Protein AF-A2D8J6-F1 (afdb_monomer)

Structure (mmCIF, N/CA/C/O backbone):
data_AF-A2D8J6-F1
#
_entry.id   AF-A2D8J6-F1
#
loop_
_atom_site.group_PDB
_atom_site.id
_atom_site.type_symbol
_atom_site.label_atom_id
_atom_site.label_alt_id
_atom_site.label_comp_id
_atom_site.label_asym_id
_atom_site.label_entity_id
_atom_site.label_seq_id
_atom_site.pdbx_PDB_ins_code
_atom_site.Cartn_x
_atom_site.Cartn_y
_atom_site.Cartn_z
_atom_site.occupancy
_atom_site.B_iso_or_equiv
_atom_site.auth_seq_id
_atom_site.auth_comp_id
_atom_site.auth_asym_id
_atom_site.auth_atom_id
_atom_site.pdbx_PDB_model_num
ATOM 1 N N . MET A 1 1 ? 22.722 -12.576 -12.825 1.00 43.16 1 MET A N 1
ATOM 2 C CA . MET A 1 1 ? 24.151 -12.941 -12.927 1.00 43.16 1 MET A CA 1
ATOM 3 C C . MET A 1 1 ? 25.006 -11.787 -13.440 1.00 43.16 1 MET A C 1
ATOM 5 O O . MET A 1 1 ? 25.643 -11.195 -12.598 1.00 43.16 1 MET A O 1
ATOM 9 N N . PHE A 1 2 ? 24.983 -11.364 -14.717 1.00 38.34 2 PHE A N 1
ATOM 10 C CA . PHE A 1 2 ? 25.770 -10.191 -15.183 1.00 38.34 2 PHE A CA 1
ATOM 11 C C . PHE A 1 2 ? 25.547 -8.928 -14.325 1.00 38.34 2 PHE A C 1
ATOM 13 O O . PHE A 1 2 ? 26.493 -8.323 -13.834 1.00 38.34 2 PHE A O 1
ATOM 20 N N . PHE A 1 3 ? 24.285 -8.606 -14.035 1.00 35.41 3 PHE A N 1
ATOM 21 C CA . PHE A 1 3 ? 23.917 -7.502 -13.140 1.00 35.41 3 PHE A CA 1
ATOM 22 C C . PHE A 1 3 ? 24.370 -7.724 -11.682 1.00 35.41 3 PHE A C 1
ATOM 24 O O . PHE A 1 3 ? 24.748 -6.789 -10.990 1.00 35.41 3 PHE A O 1
ATOM 31 N N . THR A 1 4 ? 24.382 -8.978 -11.225 1.00 39.94 4 THR A N 1
ATOM 32 C CA . THR A 1 4 ? 24.858 -9.394 -9.894 1.00 39.94 4 THR A CA 1
ATOM 33 C C . THR A 1 4 ? 26.378 -9.247 -9.779 1.00 39.94 4 THR A C 1
ATOM 35 O O . THR A 1 4 ? 26.862 -8.754 -8.773 1.00 39.94 4 THR A O 1
ATOM 38 N N . LEU A 1 5 ? 27.123 -9.609 -10.828 1.00 40.53 5 LEU A N 1
ATOM 39 C CA . LEU A 1 5 ? 28.576 -9.443 -10.930 1.00 40.53 5 LEU A CA 1
ATOM 40 C C . LEU A 1 5 ? 28.964 -7.965 -10.957 1.00 40.53 5 LEU A C 1
ATOM 42 O O . LEU A 1 5 ? 29.908 -7.560 -10.286 1.00 40.53 5 LEU A O 1
ATOM 46 N N . PHE A 1 6 ? 28.200 -7.158 -11.697 1.00 39.28 6 PHE A N 1
ATOM 47 C CA . PHE A 1 6 ? 28.346 -5.709 -11.713 1.00 39.28 6 PHE A CA 1
ATOM 48 C C . PHE A 1 6 ? 28.116 -5.110 -10.317 1.00 39.28 6 PHE A C 1
ATOM 50 O O . PHE A 1 6 ? 28.974 -4.376 -9.839 1.00 39.28 6 PHE A O 1
ATOM 57 N N . LEU A 1 7 ? 27.029 -5.495 -9.632 1.00 36.88 7 LEU A N 1
ATOM 58 C CA . LEU A 1 7 ? 26.695 -5.016 -8.285 1.00 36.88 7 LEU A CA 1
ATOM 59 C C . LEU A 1 7 ? 27.691 -5.466 -7.206 1.00 36.88 7 LEU A C 1
ATOM 61 O O . LEU A 1 7 ? 28.105 -4.642 -6.398 1.00 36.88 7 LEU A O 1
ATOM 65 N N . LEU A 1 8 ? 28.105 -6.739 -7.190 1.00 38.66 8 LEU A N 1
ATOM 66 C CA . LEU A 1 8 ? 29.081 -7.261 -6.220 1.00 38.66 8 LEU A CA 1
ATOM 67 C C . LEU A 1 8 ? 30.435 -6.557 -6.361 1.00 38.66 8 LEU A C 1
ATOM 69 O O . LEU A 1 8 ? 31.044 -6.162 -5.367 1.00 38.66 8 LEU A O 1
ATOM 73 N N . ARG A 1 9 ? 30.860 -6.306 -7.602 1.00 43.53 9 ARG A N 1
ATOM 74 C CA . ARG A 1 9 ? 32.087 -5.564 -7.894 1.00 43.53 9 ARG A CA 1
ATOM 75 C C . ARG A 1 9 ? 31.969 -4.079 -7.541 1.00 43.53 9 ARG A C 1
ATOM 77 O O . ARG A 1 9 ? 32.918 -3.513 -7.009 1.00 43.53 9 ARG A O 1
ATOM 84 N N . SER A 1 10 ? 30.826 -3.445 -7.817 1.00 36.28 10 SER A N 1
ATOM 85 C CA . SER A 1 10 ? 30.626 -2.014 -7.552 1.00 36.28 10 SER A CA 1
ATOM 86 C C . SER A 1 10 ? 30.354 -1.688 -6.081 1.00 36.28 10 SER A C 1
ATOM 88 O O . SER A 1 10 ? 30.720 -0.606 -5.637 1.00 36.28 10 SER A O 1
ATOM 90 N N . ALA A 1 11 ? 29.701 -2.586 -5.334 1.00 35.41 11 ALA A N 1
ATOM 91 C CA . ALA A 1 11 ? 29.273 -2.344 -3.953 1.00 35.41 11 ALA A CA 1
ATOM 92 C C . ALA A 1 11 ? 30.248 -2.893 -2.900 1.00 35.41 11 ALA A C 1
ATOM 94 O O . ALA A 1 11 ? 30.379 -2.292 -1.836 1.00 35.41 11 ALA A O 1
ATOM 95 N N . HIS A 1 12 ? 30.935 -4.007 -3.184 1.00 39.91 12 HIS A N 1
ATO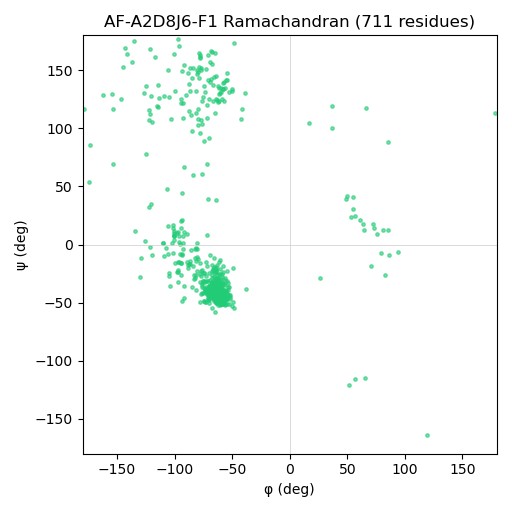M 96 C CA . HIS A 1 12 ? 31.762 -4.711 -2.193 1.00 39.91 12 HIS A CA 1
ATOM 97 C C . HIS A 1 12 ? 33.234 -4.851 -2.586 1.00 39.91 12 HIS A C 1
ATOM 99 O O . HIS A 1 12 ? 34.016 -5.380 -1.804 1.00 39.91 12 HIS A O 1
ATOM 105 N N . GLY A 1 13 ? 33.634 -4.381 -3.773 1.00 42.59 13 GLY A N 1
ATOM 106 C CA . GLY A 1 13 ? 35.033 -4.422 -4.210 1.00 42.59 13 GLY A CA 1
ATOM 107 C C . GLY A 1 13 ? 35.607 -5.833 -4.386 1.00 42.59 13 GLY A C 1
ATOM 108 O O . GLY A 1 13 ? 36.820 -5.954 -4.532 1.00 42.59 13 GLY A O 1
ATOM 109 N N . MET A 1 14 ? 34.758 -6.870 -4.389 1.00 47.06 14 MET A N 1
ATOM 110 C CA . MET A 1 14 ? 35.167 -8.261 -4.598 1.00 47.06 14 MET A CA 1
ATOM 111 C C . 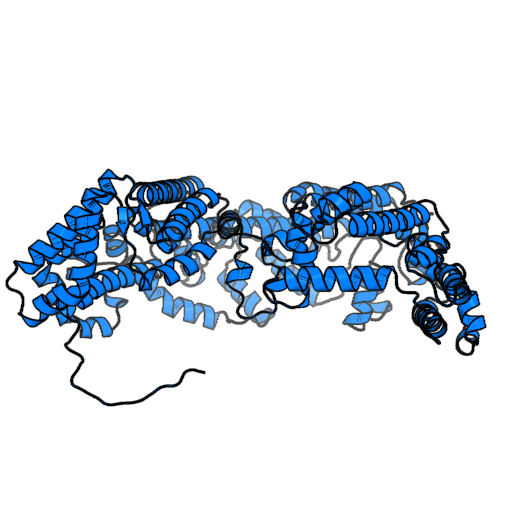MET A 1 14 ? 35.833 -8.418 -5.963 1.00 47.06 14 MET A C 1
ATOM 113 O O . MET A 1 14 ? 35.332 -7.911 -6.979 1.00 47.06 14 MET A O 1
ATOM 117 N N . ASP A 1 15 ? 36.962 -9.122 -5.989 1.00 60.62 15 ASP A N 1
ATOM 118 C CA . ASP A 1 15 ? 37.661 -9.402 -7.234 1.00 60.62 15 ASP A CA 1
ATOM 119 C C . ASP A 1 15 ? 37.006 -10.563 -8.013 1.00 60.62 15 ASP A C 1
ATOM 121 O O . ASP A 1 15 ? 36.156 -11.307 -7.520 1.00 60.62 15 ASP A O 1
ATOM 125 N N . LEU A 1 16 ? 37.356 -10.692 -9.295 1.00 55.06 16 LEU A N 1
ATOM 126 C CA . LEU A 1 16 ? 36.801 -11.727 -10.177 1.00 55.06 16 LEU A CA 1
ATOM 127 C C . LEU A 1 16 ? 37.196 -13.156 -9.762 1.00 55.06 16 LEU A C 1
ATOM 129 O O . LEU A 1 16 ? 36.521 -14.096 -10.176 1.00 55.06 16 LEU A O 1
ATOM 133 N N . GLY A 1 17 ? 38.273 -13.327 -8.992 1.00 62.16 17 GLY A N 1
ATOM 134 C CA . GLY A 1 17 ? 38.732 -14.619 -8.487 1.00 62.16 17 GLY A CA 1
ATOM 135 C C . GLY A 1 17 ? 37.842 -15.131 -7.359 1.00 62.16 17 GLY A C 1
ATOM 136 O O . GLY A 1 17 ? 37.339 -16.247 -7.449 1.00 62.16 17 GLY A O 1
ATOM 137 N N . GLU A 1 18 ? 37.558 -14.284 -6.368 1.00 60.22 18 GLU A N 1
ATOM 138 C CA . GLU A 1 18 ? 36.673 -14.605 -5.236 1.00 60.22 18 GLU A CA 1
ATOM 139 C C . GLU A 1 18 ? 35.252 -14.953 -5.705 1.00 60.22 18 GLU A C 1
ATOM 141 O O . GLU A 1 18 ? 34.650 -15.941 -5.286 1.00 60.22 18 GLU A O 1
ATOM 146 N N . ILE A 1 19 ? 34.724 -14.183 -6.658 1.00 59.59 19 ILE A N 1
ATOM 147 C CA . ILE A 1 19 ? 33.397 -14.422 -7.236 1.00 59.59 19 ILE A CA 1
ATOM 148 C C . ILE A 1 19 ? 33.368 -15.735 -8.042 1.00 59.59 19 ILE A C 1
ATOM 150 O O . ILE A 1 19 ? 32.373 -16.465 -8.025 1.00 59.59 19 ILE A O 1
ATOM 154 N N . LYS A 1 20 ? 34.448 -16.060 -8.757 1.00 64.25 20 LYS A N 1
ATOM 155 C CA . LYS A 1 20 ? 34.540 -17.272 -9.580 1.00 64.25 20 LYS A CA 1
ATOM 156 C C . LYS A 1 20 ? 34.520 -18.553 -8.743 1.00 64.25 20 LYS A C 1
ATOM 158 O O . LYS A 1 20 ? 33.954 -19.550 -9.191 1.00 64.25 20 LYS A O 1
ATOM 163 N N . ASP A 1 21 ? 35.098 -18.532 -7.548 1.00 65.75 21 ASP A N 1
ATOM 164 C CA . ASP A 1 21 ? 35.117 -19.705 -6.671 1.00 65.75 21 ASP A CA 1
ATOM 165 C C . ASP A 1 21 ? 33.747 -19.976 -6.018 1.00 65.75 21 ASP A C 1
ATOM 167 O O . ASP A 1 21 ? 33.410 -21.133 -5.742 1.00 65.75 21 ASP A O 1
ATOM 171 N N . LEU A 1 22 ? 32.915 -18.936 -5.881 1.00 60.81 22 LEU A N 1
ATOM 172 C CA . LEU A 1 22 ? 31.556 -19.015 -5.337 1.00 60.81 22 LEU A CA 1
ATOM 173 C C . LEU A 1 22 ? 30.513 -19.492 -6.359 1.00 60.81 22 LEU A C 1
ATOM 175 O O . LEU A 1 22 ? 29.623 -20.263 -6.005 1.00 60.81 22 LEU A O 1
ATOM 179 N N . PHE A 1 23 ? 30.594 -19.073 -7.625 1.00 64.81 23 PHE A N 1
ATOM 180 C CA . PHE A 1 23 ? 29.583 -19.371 -8.651 1.00 64.81 23 PHE A CA 1
ATOM 181 C C . PHE A 1 23 ? 30.038 -20.474 -9.624 1.00 64.81 23 PHE A C 1
ATOM 183 O O . PHE A 1 23 ? 30.846 -20.251 -10.522 1.00 64.81 23 PHE A O 1
ATOM 190 N N . THR A 1 24 ? 29.449 -21.665 -9.515 1.00 67.44 24 THR A N 1
ATOM 191 C CA . THR A 1 24 ? 29.663 -22.787 -10.449 1.00 67.44 24 THR A CA 1
ATOM 192 C C . THR A 1 24 ? 28.515 -22.919 -11.451 1.00 67.44 24 THR A C 1
ATOM 194 O O . THR A 1 24 ? 27.408 -22.451 -11.184 1.00 67.44 24 THR A O 1
ATOM 197 N N . LYS A 1 25 ? 28.706 -23.666 -12.553 1.00 63.62 25 LYS A N 1
ATOM 198 C CA . LYS A 1 25 ? 27.606 -24.009 -13.488 1.00 63.62 25 LYS A CA 1
ATOM 199 C C . LYS A 1 25 ? 26.406 -24.681 -12.811 1.00 63.62 25 LYS A C 1
ATOM 201 O O . LYS A 1 25 ? 25.298 -24.668 -13.329 1.00 63.62 25 LYS A O 1
ATOM 206 N N . ASN A 1 26 ? 26.646 -25.294 -11.653 1.00 63.31 26 ASN A N 1
ATOM 207 C CA . ASN A 1 26 ? 25.645 -26.015 -10.892 1.00 63.31 26 ASN A CA 1
ATOM 208 C C . ASN A 1 26 ? 25.090 -25.197 -9.711 1.00 63.31 26 ASN A C 1
ATOM 210 O O . ASN A 1 26 ? 24.397 -25.789 -8.891 1.00 63.31 26 ASN A O 1
ATOM 214 N N . GLY A 1 27 ? 25.430 -23.908 -9.568 1.00 69.12 27 GLY A N 1
ATOM 215 C CA . GLY A 1 27 ? 24.978 -23.054 -8.464 1.00 69.12 27 GLY A CA 1
ATOM 216 C C . GLY A 1 27 ? 26.084 -22.475 -7.580 1.00 69.12 27 GLY A C 1
ATOM 217 O O . GLY A 1 27 ? 27.255 -22.468 -7.963 1.00 69.12 27 GLY A O 1
ATOM 218 N N . ILE A 1 28 ? 25.704 -21.988 -6.399 1.00 70.44 28 ILE A N 1
ATOM 219 C CA . ILE A 1 28 ? 26.584 -21.299 -5.446 1.00 70.44 28 ILE A CA 1
ATOM 220 C C . ILE A 1 28 ? 27.211 -22.315 -4.489 1.00 70.44 28 ILE A C 1
ATOM 222 O O . ILE A 1 28 ? 26.488 -23.111 -3.892 1.00 70.44 28 ILE A O 1
ATOM 226 N N . LYS A 1 29 ? 28.537 -22.292 -4.330 1.00 69.94 29 LYS A N 1
ATOM 227 C CA . LYS A 1 29 ? 29.252 -23.037 -3.284 1.00 69.94 29 LYS A CA 1
ATOM 228 C C . LYS A 1 29 ? 29.200 -22.275 -1.961 1.00 69.94 29 LYS A C 1
ATOM 230 O O . LYS A 1 29 ? 29.481 -21.085 -1.920 1.00 69.94 29 LYS A O 1
ATOM 235 N N . LEU A 1 30 ? 28.863 -22.983 -0.888 1.00 65.44 30 LEU A N 1
ATOM 236 C CA . LEU A 1 30 ? 28.729 -22.444 0.470 1.00 65.44 30 LEU A CA 1
ATOM 237 C C . LEU A 1 30 ? 29.834 -22.939 1.418 1.00 65.44 30 LEU A C 1
ATOM 239 O O . LEU A 1 30 ? 29.812 -22.649 2.609 1.00 65.44 30 LEU A O 1
ATOM 243 N N . ASP A 1 31 ? 30.771 -23.752 0.932 1.00 65.75 31 ASP A N 1
ATOM 244 C CA . ASP A 1 31 ? 31.808 -24.397 1.745 1.00 65.75 31 ASP A CA 1
ATOM 245 C C . ASP A 1 31 ? 32.989 -23.479 2.096 1.00 65.75 31 ASP A C 1
ATOM 247 O O . ASP A 1 31 ? 33.784 -23.830 2.971 1.00 65.75 31 ASP A O 1
ATOM 251 N N . GLN A 1 32 ? 33.096 -22.314 1.451 1.00 60.78 32 GLN A N 1
ATOM 252 C CA . GLN A 1 32 ? 34.252 -21.420 1.571 1.00 60.78 32 GLN A CA 1
ATOM 253 C C . GLN A 1 32 ? 34.124 -20.325 2.641 1.00 60.78 32 GLN A C 1
ATOM 255 O O . GLN A 1 32 ? 35.121 -19.671 2.932 1.00 60.78 32 GLN A O 1
ATOM 260 N N . ASP A 1 33 ? 32.950 -20.145 3.257 1.00 61.75 33 ASP A N 1
ATOM 261 C CA . ASP A 1 33 ? 32.696 -19.042 4.193 1.00 61.75 33 ASP A CA 1
ATOM 262 C C . ASP A 1 33 ? 32.161 -19.550 5.547 1.00 61.75 33 ASP A C 1
ATOM 264 O O . ASP A 1 33 ? 31.209 -20.335 5.609 1.00 61.75 33 ASP A O 1
ATOM 268 N N . ASP A 1 34 ? 32.758 -19.100 6.653 1.00 60.22 34 ASP A N 1
ATOM 269 C CA . ASP A 1 34 ? 32.287 -19.416 8.006 1.00 60.22 34 ASP A CA 1
ATOM 270 C C . ASP A 1 34 ? 30.872 -18.862 8.256 1.00 60.22 34 ASP A C 1
ATOM 272 O O . ASP A 1 34 ? 30.070 -19.514 8.934 1.00 60.22 34 ASP A O 1
ATOM 276 N N . ILE A 1 35 ? 30.502 -17.764 7.581 1.00 57.69 35 ILE A N 1
ATOM 277 C CA . ILE A 1 35 ? 29.141 -17.203 7.575 1.00 57.69 35 ILE A CA 1
ATOM 278 C C . ILE A 1 35 ? 28.125 -18.231 7.045 1.00 57.69 35 ILE A C 1
ATOM 280 O O . ILE A 1 35 ? 27.006 -18.338 7.551 1.00 57.69 35 ILE A O 1
ATOM 284 N N . SER A 1 36 ? 28.512 -19.064 6.074 1.00 63.19 36 SER A N 1
ATOM 285 C CA . SER A 1 36 ? 27.620 -20.071 5.487 1.00 63.19 36 SER A CA 1
ATOM 286 C C . SER A 1 36 ? 27.340 -21.243 6.433 1.00 63.19 36 SER A C 1
ATOM 288 O O . SER A 1 36 ? 26.199 -21.707 6.524 1.00 63.19 36 SER A O 1
ATOM 290 N N . LYS A 1 37 ? 28.340 -21.705 7.200 1.00 69.12 37 LYS A N 1
ATOM 291 C CA . LYS A 1 37 ? 28.138 -22.730 8.250 1.00 69.12 37 LYS A CA 1
ATOM 292 C C . LYS A 1 37 ? 27.201 -22.218 9.341 1.00 69.12 37 LYS A C 1
ATOM 294 O O . LYS A 1 37 ? 26.360 -22.950 9.863 1.00 69.12 37 LYS A O 1
ATOM 299 N N . GLU A 1 38 ? 27.347 -20.943 9.659 1.00 67.19 38 GLU A N 1
ATOM 300 C CA . GLU A 1 38 ? 26.589 -20.242 10.674 1.00 67.19 38 GLU A CA 1
ATOM 301 C C . GLU A 1 38 ? 25.120 -20.011 10.300 1.00 67.19 38 GLU A C 1
ATOM 303 O O . GLU A 1 38 ? 24.239 -20.295 11.116 1.00 67.19 38 GLU A O 1
ATOM 308 N N . ILE A 1 39 ? 24.843 -19.544 9.079 1.00 65.94 39 ILE A N 1
ATOM 309 C CA . ILE A 1 39 ? 23.482 -19.400 8.534 1.00 65.94 39 ILE A CA 1
ATOM 310 C C . ILE A 1 39 ? 22.798 -20.769 8.451 1.00 65.94 39 ILE A C 1
ATOM 312 O O . ILE A 1 39 ? 21.633 -20.916 8.824 1.00 65.94 39 ILE A O 1
ATOM 316 N N . LYS A 1 40 ? 23.539 -21.800 8.037 1.00 72.19 40 LYS A N 1
ATOM 317 C CA . LYS A 1 40 ? 23.045 -23.176 7.960 1.00 72.19 40 LYS A CA 1
ATOM 318 C C . LYS A 1 40 ? 22.626 -23.741 9.313 1.00 72.19 40 LYS A C 1
ATOM 320 O O . LYS A 1 40 ? 21.573 -24.368 9.406 1.00 72.19 40 LYS A O 1
ATOM 325 N N . SER A 1 41 ? 23.412 -23.497 10.363 1.00 77.31 41 SER A N 1
ATOM 326 C CA . SER A 1 41 ? 23.037 -23.875 11.732 1.00 77.31 41 SER A CA 1
ATOM 327 C C . SER A 1 41 ? 21.698 -23.247 12.135 1.00 77.31 41 SER A C 1
ATOM 329 O O . SER A 1 41 ? 20.798 -23.959 12.579 1.00 77.31 41 SER A O 1
ATOM 331 N N . LEU A 1 42 ? 21.524 -21.943 11.895 1.00 75.81 42 LEU A N 1
ATOM 332 C CA . LEU A 1 42 ? 20.298 -21.215 12.240 1.00 75.81 42 LEU A CA 1
ATOM 333 C C . LEU A 1 42 ? 19.069 -21.711 11.466 1.00 75.81 42 LEU A C 1
ATOM 335 O O . LEU A 1 42 ? 18.019 -21.946 12.061 1.00 75.81 42 LEU A O 1
ATOM 339 N N . ILE A 1 43 ? 19.184 -21.903 10.149 1.00 74.88 43 ILE A N 1
ATOM 340 C CA . ILE A 1 43 ? 18.072 -22.393 9.318 1.00 74.88 43 ILE A CA 1
ATOM 341 C C . ILE A 1 43 ? 17.665 -23.813 9.738 1.00 74.88 43 ILE A C 1
ATOM 343 O O . ILE A 1 43 ? 16.474 -24.109 9.829 1.00 74.88 43 ILE A O 1
ATOM 347 N N . ASN A 1 44 ? 18.630 -24.677 10.068 1.00 81.12 44 ASN A N 1
ATOM 348 C CA . ASN A 1 44 ? 18.347 -26.022 10.572 1.00 81.12 44 ASN A CA 1
ATOM 349 C C . ASN A 1 44 ? 17.628 -25.994 11.928 1.00 81.12 44 ASN A C 1
ATOM 351 O O . ASN A 1 44 ? 16.696 -26.768 12.140 1.00 81.12 44 ASN A O 1
ATOM 355 N N . GLN A 1 45 ? 18.017 -25.088 12.832 1.00 82.88 45 GLN A N 1
ATOM 356 C CA . GLN A 1 45 ? 17.305 -24.890 14.096 1.00 82.88 45 GLN A CA 1
ATOM 357 C C . GLN A 1 45 ? 15.876 -24.373 13.871 1.00 82.88 45 GLN A C 1
ATOM 359 O O . GLN A 1 45 ? 14.949 -24.861 14.516 1.00 82.88 45 GLN A O 1
ATOM 364 N N . LEU A 1 46 ? 15.677 -23.429 12.943 1.00 81.19 46 LEU A N 1
ATOM 365 C CA . LEU A 1 46 ? 14.358 -22.895 12.580 1.00 81.19 46 LEU A CA 1
ATOM 366 C C . LEU A 1 46 ? 13.442 -23.952 11.939 1.00 81.19 46 LEU A C 1
ATOM 368 O O . LEU A 1 46 ? 12.225 -23.900 12.120 1.00 81.19 46 LEU A O 1
ATOM 372 N N . ALA A 1 47 ? 14.015 -24.908 11.202 1.00 83.06 47 ALA A N 1
ATOM 373 C CA . ALA A 1 47 ? 13.289 -26.018 10.587 1.00 83.06 47 ALA A CA 1
ATOM 374 C C . ALA A 1 47 ? 12.891 -27.120 11.590 1.00 83.06 47 ALA A C 1
ATOM 376 O O . ALA A 1 47 ? 11.965 -27.891 11.317 1.00 83.06 47 ALA A O 1
ATOM 377 N N . ASP A 1 48 ? 13.567 -27.223 12.741 1.00 87.12 48 ASP A N 1
ATOM 378 C CA . ASP A 1 48 ? 13.265 -28.239 13.751 1.00 87.12 48 ASP A CA 1
ATOM 379 C C . ASP A 1 48 ? 12.078 -27.820 14.634 1.00 87.12 48 ASP A C 1
ATOM 381 O O . ASP A 1 48 ? 12.147 -26.922 15.474 1.00 87.12 48 ASP A O 1
ATOM 385 N N . ALA A 1 49 ? 10.974 -28.556 14.496 1.00 86.69 49 ALA A N 1
ATOM 386 C CA . ALA A 1 49 ? 9.761 -28.388 15.291 1.00 86.69 49 ALA A CA 1
ATOM 387 C C . ALA A 1 49 ? 9.980 -28.535 16.812 1.00 86.69 49 ALA A C 1
ATOM 389 O O . ALA A 1 49 ? 9.122 -28.126 17.593 1.00 86.69 49 ALA A O 1
ATOM 390 N N . LYS A 1 50 ? 11.088 -29.146 17.253 1.00 89.38 50 LYS A N 1
ATOM 391 C CA . LYS A 1 50 ? 11.431 -29.309 18.674 1.00 89.38 50 LYS A CA 1
ATOM 392 C C . LYS A 1 50 ? 12.194 -28.117 19.247 1.00 89.38 50 LYS A C 1
ATOM 394 O O . LYS A 1 50 ? 12.285 -28.016 20.476 1.00 89.38 50 LYS A O 1
ATOM 399 N N . THR A 1 51 ? 12.717 -27.235 18.396 1.00 88.12 51 THR A N 1
ATOM 400 C CA . THR A 1 51 ? 13.488 -26.064 18.815 1.00 88.12 51 THR A CA 1
ATOM 401 C C . THR A 1 51 ? 12.660 -25.182 19.738 1.00 88.12 51 THR A C 1
ATOM 403 O O . THR A 1 51 ? 11.477 -24.910 19.507 1.00 88.12 51 THR A O 1
ATOM 406 N N . LYS A 1 52 ? 13.296 -24.759 20.830 1.00 89.06 52 LYS A N 1
ATOM 407 C CA . LYS A 1 52 ? 12.714 -23.869 21.833 1.00 89.06 52 LYS A CA 1
ATOM 408 C C . LYS A 1 52 ? 12.946 -22.419 21.428 1.00 89.06 52 LYS A C 1
ATOM 410 O O . LYS A 1 52 ? 14.044 -22.069 21.009 1.00 89.06 52 LYS A O 1
ATOM 415 N N . MET A 1 53 ? 11.929 -21.579 21.603 1.00 86.12 53 MET A N 1
ATOM 416 C CA . MET A 1 53 ? 11.978 -20.184 21.150 1.00 86.12 53 MET A CA 1
ATOM 417 C C . MET A 1 53 ? 13.011 -19.332 21.891 1.00 86.12 53 MET A C 1
ATOM 419 O O . MET A 1 53 ? 13.720 -18.567 21.255 1.00 86.12 53 MET A O 1
ATOM 423 N N . LEU A 1 54 ? 13.119 -19.448 23.219 1.00 85.00 54 LEU A N 1
ATOM 424 C CA . LEU A 1 54 ? 13.995 -18.565 23.999 1.00 85.00 54 LEU A CA 1
ATOM 425 C C . LEU A 1 54 ? 15.491 -18.725 23.649 1.00 85.00 54 LEU A C 1
ATOM 427 O O . LEU A 1 54 ? 16.109 -17.706 23.346 1.00 85.00 54 LEU A O 1
ATOM 431 N N . PRO A 1 55 ? 16.069 -19.946 23.601 1.00 86.31 55 PRO A N 1
ATOM 432 C CA . PRO A 1 55 ? 17.452 -20.129 23.150 1.00 86.31 55 PRO A CA 1
ATOM 433 C C . PRO A 1 55 ? 17.686 -19.630 21.721 1.00 86.31 55 PRO A C 1
ATOM 435 O O . PRO A 1 55 ? 18.710 -19.018 21.447 1.00 86.31 55 PRO A O 1
ATOM 438 N N . LEU A 1 56 ? 16.714 -19.836 20.828 1.00 83.31 56 LEU A N 1
ATOM 439 C CA . LEU A 1 56 ? 16.792 -19.365 19.447 1.00 83.31 56 LEU A CA 1
ATOM 440 C C . LEU A 1 56 ? 16.797 -17.829 19.365 1.00 83.31 56 LEU A C 1
ATOM 442 O O . LEU A 1 56 ? 17.602 -17.255 18.642 1.00 83.31 56 LEU A O 1
ATOM 446 N N . ILE A 1 57 ? 15.930 -17.145 20.120 1.00 82.31 57 ILE A N 1
ATOM 447 C CA . ILE A 1 57 ? 15.905 -15.674 20.187 1.00 82.31 57 ILE A CA 1
ATOM 448 C C . ILE A 1 57 ? 17.222 -15.144 20.777 1.00 82.31 57 ILE A C 1
ATOM 450 O O . ILE A 1 57 ? 17.743 -14.141 20.292 1.00 82.31 57 ILE A O 1
ATOM 454 N N . GLN A 1 58 ? 17.783 -15.820 21.787 1.00 84.25 58 GLN A N 1
ATOM 455 C CA . GLN A 1 58 ? 19.098 -15.491 22.353 1.00 84.25 58 GLN A CA 1
ATOM 456 C C . GLN A 1 58 ? 20.204 -15.605 21.310 1.00 84.25 58 GLN A C 1
ATOM 458 O O . GLN A 1 58 ? 20.949 -14.651 21.112 1.00 84.25 58 GLN A O 1
ATOM 463 N N . GLU A 1 59 ? 20.259 -16.721 20.585 1.00 82.38 59 GLU A N 1
ATOM 464 C CA . GLU A 1 59 ? 21.248 -16.916 19.529 1.00 82.38 59 GLU A CA 1
ATOM 465 C C . GLU A 1 59 ? 21.113 -15.851 18.428 1.00 82.38 59 GLU A C 1
ATOM 467 O O . GLU A 1 59 ? 22.105 -15.227 18.061 1.00 82.38 59 GLU A O 1
ATOM 472 N N . LEU A 1 60 ? 19.892 -15.570 17.955 1.00 80.12 60 LEU A N 1
ATOM 473 C CA . LEU A 1 60 ? 19.645 -14.574 16.905 1.00 80.12 60 LEU A CA 1
ATOM 474 C C . LEU A 1 60 ? 20.004 -13.145 17.341 1.00 80.12 60 LEU A C 1
ATOM 476 O O . LEU A 1 60 ? 20.671 -12.428 16.599 1.00 80.12 60 LEU A O 1
ATOM 480 N N . THR A 1 61 ? 19.578 -12.717 18.530 1.00 79.25 61 THR A N 1
ATOM 481 C CA . THR A 1 61 ? 19.839 -11.346 19.011 1.00 79.25 61 THR A CA 1
ATOM 482 C C . THR A 1 61 ? 21.314 -11.104 19.300 1.00 79.25 61 THR A C 1
ATOM 484 O O . THR A 1 61 ? 21.826 -10.054 18.923 1.00 79.25 61 THR A O 1
ATOM 487 N N . THR A 1 62 ? 22.019 -12.070 19.903 1.00 80.19 62 THR A N 1
ATOM 488 C CA . THR A 1 62 ? 23.468 -11.972 20.124 1.00 80.19 62 THR A CA 1
ATOM 489 C C . THR A 1 62 ? 24.229 -11.945 18.805 1.00 80.19 62 THR A C 1
ATOM 491 O O . THR A 1 62 ? 25.154 -11.156 18.648 1.00 80.19 62 THR A O 1
ATOM 494 N N . LYS A 1 63 ? 23.841 -12.787 17.846 1.00 76.00 63 LYS A N 1
ATOM 495 C CA . LYS A 1 63 ? 24.597 -12.973 16.607 1.00 76.00 63 LYS A CA 1
ATOM 496 C C . LYS A 1 63 ? 24.434 -11.842 15.599 1.00 76.00 63 LYS A C 1
ATOM 498 O O . LYS A 1 63 ? 25.382 -11.524 14.892 1.00 76.00 63 LYS A O 1
ATOM 503 N N . PHE A 1 64 ? 23.248 -11.246 15.528 1.00 74.50 64 PHE A N 1
ATOM 504 C CA . PHE A 1 64 ? 22.959 -10.138 14.615 1.00 74.50 64 PHE A CA 1
ATOM 505 C C . PHE A 1 64 ? 22.991 -8.768 15.305 1.00 74.50 64 PHE A C 1
ATOM 507 O O . PHE A 1 64 ? 22.551 -7.789 14.708 1.00 74.50 64 PHE A O 1
ATOM 514 N N . GLU A 1 65 ? 23.465 -8.704 16.556 1.00 77.44 65 GLU A N 1
ATOM 515 C CA . GLU A 1 65 ? 23.509 -7.481 17.372 1.00 77.44 65 GLU A CA 1
ATOM 516 C C . GLU A 1 65 ? 22.164 -6.723 17.365 1.00 77.44 65 GLU A C 1
ATOM 518 O O . GLU A 1 65 ? 22.101 -5.494 17.285 1.00 77.44 65 GLU A O 1
ATOM 523 N N . LEU A 1 66 ? 21.054 -7.473 17.408 1.00 73.56 66 LEU A N 1
ATOM 524 C CA . LEU A 1 66 ? 19.714 -6.902 17.282 1.00 73.56 66 LEU A CA 1
ATOM 525 C C . LEU A 1 66 ? 19.337 -6.168 18.567 1.00 73.56 66 LEU A C 1
ATOM 527 O O . LEU A 1 66 ? 19.419 -6.723 19.664 1.00 73.56 66 LEU A O 1
ATOM 531 N N . SER A 1 67 ? 18.850 -4.940 18.411 1.00 68.25 67 SER A N 1
ATOM 532 C CA . SER A 1 67 ? 18.181 -4.197 19.476 1.00 68.25 67 SER A CA 1
ATOM 533 C C . SER A 1 67 ? 16.661 -4.296 19.293 1.00 68.25 67 SER A C 1
ATOM 535 O O . SER A 1 67 ? 16.176 -4.069 18.177 1.00 68.25 67 SER A O 1
ATOM 537 N N . PRO A 1 68 ? 15.891 -4.612 20.352 1.00 75.75 68 PRO A N 1
ATOM 538 C CA . PRO A 1 68 ? 16.322 -4.865 21.738 1.00 75.75 68 PRO A CA 1
ATOM 539 C C . PRO A 1 68 ? 16.955 -6.257 21.973 1.00 75.75 68 PRO A C 1
ATOM 541 O O . PRO A 1 68 ? 16.599 -7.232 21.310 1.00 75.75 68 PRO A O 1
ATOM 544 N N . THR A 1 69 ? 17.848 -6.355 22.967 1.00 81.75 69 THR A N 1
ATOM 545 C CA . THR A 1 69 ? 18.467 -7.618 23.432 1.00 81.75 69 THR A CA 1
ATOM 546 C C . THR A 1 69 ? 17.447 -8.545 24.108 1.00 81.75 69 THR A C 1
ATOM 548 O O . THR A 1 69 ? 16.367 -8.108 24.507 1.00 81.75 69 THR A O 1
ATOM 551 N N . VAL A 1 70 ? 17.767 -9.834 24.316 1.00 82.56 70 VAL A N 1
ATOM 552 C CA . VAL A 1 70 ? 16.851 -10.741 25.049 1.00 82.56 70 VAL A CA 1
ATOM 553 C C . VAL A 1 70 ? 16.612 -10.295 26.480 1.00 82.56 70 VAL A C 1
ATOM 555 O O . VAL A 1 70 ? 15.489 -10.416 26.953 1.00 82.56 70 VAL A O 1
ATOM 558 N N . GLU A 1 71 ? 17.623 -9.775 27.175 1.00 81.06 71 GLU A N 1
ATOM 559 C CA . GLU A 1 71 ? 17.440 -9.255 28.533 1.00 81.06 71 GLU A CA 1
ATOM 560 C C . GLU A 1 71 ? 16.526 -8.031 28.543 1.00 81.06 71 GLU A C 1
ATOM 562 O O . GLU A 1 71 ? 15.683 -7.910 29.431 1.00 81.06 71 GLU A O 1
ATOM 567 N N . GLU A 1 72 ? 16.623 -7.156 27.541 1.00 81.69 72 GLU A N 1
ATOM 568 C CA . GLU A 1 72 ? 15.706 -6.027 27.369 1.00 81.69 72 GLU A CA 1
ATOM 569 C C . GLU A 1 72 ? 14.293 -6.508 27.034 1.00 81.69 72 GLU A C 1
ATOM 571 O O . GLU A 1 72 ? 13.345 -6.084 27.688 1.00 81.69 72 GLU A O 1
ATOM 576 N N . LEU A 1 73 ? 14.138 -7.458 26.106 1.00 77.94 73 LEU A N 1
ATOM 577 C CA . LEU A 1 73 ? 12.854 -8.091 25.791 1.00 77.94 73 LEU A CA 1
ATOM 578 C C . LEU A 1 73 ? 12.253 -8.783 27.012 1.00 77.94 73 LEU A C 1
ATOM 580 O O . LEU A 1 73 ? 11.055 -8.669 27.247 1.00 77.94 73 LEU A O 1
ATOM 584 N N . GLN A 1 74 ? 13.070 -9.470 27.807 1.00 77.44 74 GLN A N 1
ATOM 585 C CA . GLN A 1 74 ? 12.653 -10.153 29.023 1.00 77.44 74 GLN A CA 1
ATOM 586 C C . GLN A 1 74 ? 12.359 -9.158 30.145 1.00 77.44 74 GLN A C 1
ATOM 588 O O . GLN A 1 74 ? 11.463 -9.402 30.941 1.00 77.44 74 GLN A O 1
ATOM 593 N N . THR A 1 75 ? 13.041 -8.015 30.200 1.00 79.12 75 THR A N 1
ATOM 594 C CA . THR A 1 75 ? 12.754 -6.922 31.138 1.00 79.12 75 THR A CA 1
ATOM 595 C C . THR A 1 75 ? 11.456 -6.219 30.765 1.00 79.12 75 THR A C 1
ATOM 597 O O . THR A 1 75 ? 10.599 -6.041 31.629 1.00 79.12 75 THR A O 1
ATOM 600 N N . SER A 1 76 ? 11.256 -5.886 29.486 1.00 70.81 76 SER A N 1
ATOM 601 C CA . SER A 1 76 ? 9.992 -5.372 28.954 1.00 70.81 76 SER A CA 1
ATOM 602 C C . SER A 1 76 ? 8.867 -6.373 29.184 1.00 70.81 76 SER A C 1
ATOM 604 O O . SER A 1 76 ? 7.814 -6.005 29.698 1.00 70.81 76 SER A O 1
ATOM 606 N N . TYR A 1 77 ? 9.107 -7.653 28.899 1.00 71.62 77 TYR A N 1
ATOM 607 C CA . TYR A 1 77 ? 8.178 -8.726 29.208 1.00 71.62 77 TYR A CA 1
ATOM 608 C C . TYR A 1 77 ? 7.893 -8.786 30.705 1.00 71.62 77 TYR A C 1
ATOM 610 O O . TYR A 1 77 ? 6.736 -8.753 31.070 1.00 71.62 77 TYR A O 1
ATOM 618 N N . ASN A 1 78 ? 8.888 -8.813 31.590 1.00 70.88 78 ASN A N 1
ATOM 619 C CA . ASN A 1 78 ? 8.690 -8.920 33.036 1.00 70.88 78 ASN A CA 1
ATOM 620 C C . ASN A 1 78 ? 7.947 -7.700 33.599 1.00 70.88 78 ASN A C 1
ATOM 622 O O . ASN A 1 78 ? 7.060 -7.864 34.441 1.00 70.88 78 ASN A O 1
ATOM 626 N N . ALA A 1 79 ? 8.243 -6.499 33.094 1.00 63.41 79 ALA A N 1
ATOM 627 C CA . ALA A 1 79 ? 7.523 -5.269 33.411 1.00 63.41 79 ALA A CA 1
ATOM 628 C C . ALA A 1 79 ? 6.048 -5.349 32.985 1.00 63.41 79 ALA A C 1
ATOM 630 O O . ALA A 1 79 ? 5.164 -4.936 33.735 1.00 63.41 79 ALA A O 1
ATOM 631 N N . VAL A 1 80 ? 5.775 -5.944 31.821 1.00 58.22 80 VAL A N 1
ATOM 632 C CA . VAL A 1 80 ? 4.428 -6.090 31.251 1.00 58.22 80 VAL A CA 1
ATOM 633 C C . VAL A 1 80 ? 3.722 -7.372 31.732 1.00 58.22 80 VAL A C 1
ATOM 635 O O . VAL A 1 80 ? 2.501 -7.424 31.746 1.00 58.22 80 VAL A O 1
ATOM 638 N N . SER A 1 81 ? 4.436 -8.384 32.231 1.00 55.72 81 SER A N 1
ATOM 639 C CA . SER A 1 81 ? 3.924 -9.720 32.591 1.00 55.72 81 SER A CA 1
ATOM 640 C C . SER A 1 81 ? 2.979 -9.673 33.789 1.00 55.72 81 SER A C 1
ATOM 642 O O . SER A 1 81 ? 1.968 -10.373 33.815 1.00 55.72 81 SER A O 1
ATOM 644 N N . LYS A 1 82 ? 3.229 -8.754 34.737 1.00 52.25 82 LYS A N 1
ATOM 645 C CA . LYS A 1 82 ? 2.287 -8.415 35.818 1.00 52.25 82 LYS A CA 1
ATOM 646 C C . LYS A 1 82 ? 0.950 -7.892 35.273 1.00 52.25 82 LYS A C 1
ATOM 648 O O . LYS A 1 82 ? -0.086 -8.105 35.894 1.00 52.25 82 LYS A O 1
ATOM 653 N N . LEU A 1 83 ? 0.971 -7.252 34.103 1.00 51.16 83 LEU A N 1
ATOM 654 C CA . LEU A 1 83 ? -0.172 -6.692 33.372 1.00 51.16 83 LEU A CA 1
ATOM 655 C C . LEU A 1 83 ? -0.700 -7.646 32.286 1.00 51.16 83 LEU A C 1
ATOM 657 O O . LEU A 1 83 ? -1.535 -7.256 31.482 1.00 51.16 83 LEU A O 1
ATOM 661 N N . MET A 1 84 ? -0.207 -8.880 32.218 1.00 50.66 84 MET A N 1
ATOM 662 C CA . MET A 1 84 ? -0.603 -9.887 31.229 1.00 50.66 84 MET A CA 1
ATOM 663 C C . MET A 1 84 ? -1.128 -11.132 31.943 1.00 50.66 84 MET A C 1
ATOM 665 O O . MET A 1 84 ? -0.947 -12.234 31.451 1.00 50.66 84 MET A O 1
ATOM 669 N N . SER A 1 85 ? -1.766 -10.965 33.110 1.00 56.81 85 SER A N 1
ATOM 670 C CA . SER A 1 85 ? -2.515 -12.030 33.782 1.00 56.81 85 SER A CA 1
ATOM 671 C C . SER A 1 85 ? -4.015 -11.707 33.810 1.00 56.81 85 SER A C 1
ATOM 673 O O . SER A 1 85 ? -4.404 -10.646 34.297 1.00 56.81 85 SER A O 1
ATOM 675 N N . ASN A 1 86 ? -4.891 -12.601 33.321 1.00 57.81 86 ASN A N 1
ATOM 676 C CA . ASN A 1 86 ? -6.354 -12.430 33.449 1.00 57.81 86 ASN A CA 1
ATOM 677 C C . ASN A 1 86 ? -6.812 -12.436 34.918 1.00 57.81 86 ASN A C 1
ATOM 679 O O . ASN A 1 86 ? -7.897 -11.948 35.212 1.00 57.81 86 ASN A O 1
ATOM 683 N N . LYS A 1 87 ? -5.966 -12.937 35.832 1.00 61.19 87 LYS A N 1
ATOM 684 C CA . LYS A 1 87 ? -6.176 -12.940 37.285 1.00 61.19 87 LYS A CA 1
ATOM 685 C C . LYS A 1 87 ? -5.517 -11.763 37.992 1.00 61.19 87 LYS A C 1
ATOM 687 O O . LYS A 1 87 ? -5.589 -11.701 39.218 1.00 61.19 87 LYS A O 1
ATOM 692 N N . THR A 1 88 ? -4.837 -10.868 37.269 1.00 66.75 88 THR A N 1
ATOM 693 C CA . THR A 1 88 ? -4.306 -9.656 37.891 1.00 66.75 88 THR A CA 1
ATOM 694 C C . THR A 1 88 ? -5.478 -8.849 38.427 1.00 66.75 88 THR A C 1
ATOM 696 O O . THR A 1 88 ? -6.471 -8.616 37.729 1.00 66.75 88 THR A O 1
ATOM 699 N N . ALA A 1 89 ? -5.367 -8.457 39.691 1.00 72.06 89 ALA A N 1
ATOM 700 C CA . ALA A 1 89 ? -6.332 -7.576 40.306 1.00 72.06 89 ALA A CA 1
ATOM 701 C C . ALA A 1 89 ? -6.354 -6.253 39.537 1.00 72.06 89 ALA A C 1
ATOM 703 O O . ALA A 1 89 ? -5.308 -5.647 39.309 1.00 72.06 89 ALA A O 1
ATOM 704 N N . LEU A 1 90 ? -7.543 -5.783 39.168 1.00 70.06 90 LEU A N 1
ATOM 705 C CA . LEU A 1 90 ? -7.719 -4.531 38.425 1.00 70.06 90 LEU A CA 1
ATOM 706 C C . LEU A 1 90 ? -7.008 -3.348 39.110 1.00 70.06 90 LEU A C 1
ATOM 708 O O . LEU A 1 90 ? -6.397 -2.501 38.462 1.00 70.06 90 LEU A O 1
ATOM 712 N N . VAL A 1 91 ? -7.026 -3.350 40.438 1.00 70.75 91 VAL A N 1
ATOM 713 C CA . VAL A 1 91 ? -6.430 -2.332 41.310 1.00 70.75 91 VAL A CA 1
ATOM 714 C C . VAL A 1 91 ? -4.901 -2.351 41.357 1.00 70.75 91 VAL A C 1
ATOM 716 O O . VAL A 1 91 ? -4.300 -1.357 41.742 1.00 70.75 91 VAL A O 1
ATOM 719 N N . ASP A 1 92 ? -4.255 -3.449 40.954 1.00 68.81 92 ASP A N 1
ATOM 720 C CA . ASP A 1 92 ? -2.790 -3.530 40.906 1.00 68.81 92 ASP A CA 1
ATOM 721 C C . ASP A 1 92 ? -2.219 -2.865 39.631 1.00 68.81 92 ASP A C 1
ATOM 723 O O . ASP A 1 92 ? -1.011 -2.661 39.530 1.00 68.81 92 ASP A O 1
ATOM 727 N N . ILE A 1 93 ? -3.082 -2.515 38.666 1.00 64.38 93 ILE A N 1
ATOM 728 C CA . ILE A 1 93 ? -2.727 -1.856 37.392 1.00 64.38 93 ILE A CA 1
ATOM 729 C C . ILE A 1 93 ? -3.084 -0.379 37.393 1.00 64.38 93 ILE A C 1
ATOM 731 O O . ILE A 1 93 ? -2.374 0.445 36.823 1.00 64.38 93 ILE A O 1
ATOM 735 N N . LEU A 1 94 ? -4.197 -0.051 38.037 1.00 63.66 94 LEU A N 1
ATOM 736 C CA . LEU A 1 94 ? -4.629 1.312 38.277 1.00 63.66 94 LEU A CA 1
ATOM 737 C C . LEU A 1 94 ? -3.727 1.888 39.386 1.00 63.66 94 LEU A C 1
ATOM 739 O O . LEU A 1 94 ? -3.999 1.715 40.569 1.00 63.66 94 LEU A O 1
ATOM 743 N N . THR A 1 95 ? -2.599 2.480 38.988 1.00 56.56 95 THR A N 1
ATOM 744 C CA . THR A 1 95 ? -1.512 3.066 39.804 1.00 56.56 95 THR A CA 1
ATOM 745 C C . THR A 1 95 ? -1.983 4.014 40.932 1.00 56.56 95 THR A C 1
ATOM 747 O O . THR A 1 95 ? -3.166 4.357 41.009 1.00 56.56 95 THR A O 1
ATOM 750 N N . PRO A 1 96 ? -1.083 4.496 41.830 1.00 54.16 96 PRO A N 1
ATOM 751 C CA . PRO A 1 96 ? -1.423 5.374 42.966 1.00 54.16 96 PRO A CA 1
ATOM 752 C C . PRO A 1 96 ? -2.290 6.606 42.639 1.00 54.16 96 PRO A C 1
ATOM 754 O O . PRO A 1 96 ? -2.957 7.129 43.529 1.00 54.16 96 PRO A O 1
ATOM 757 N N . GLU A 1 97 ? -2.350 7.041 41.378 1.00 52.16 97 GLU A N 1
ATOM 758 C CA . GLU A 1 97 ? -3.240 8.104 40.892 1.00 52.16 97 GLU A CA 1
ATOM 759 C C . GLU A 1 97 ? -4.729 7.797 41.118 1.00 52.16 97 GLU A C 1
ATOM 761 O O . GLU A 1 97 ? -5.488 8.700 41.453 1.00 52.16 97 GLU A O 1
ATOM 766 N N . MET A 1 98 ? -5.168 6.533 41.057 1.00 54.94 98 MET A N 1
ATOM 767 C CA . MET A 1 98 ? -6.549 6.184 41.425 1.00 54.94 98 MET A CA 1
ATOM 768 C C . MET A 1 98 ? -6.788 6.202 42.938 1.00 54.94 98 MET A C 1
ATOM 770 O O . MET A 1 98 ? -7.909 6.452 43.379 1.00 54.94 98 MET A O 1
ATOM 774 N N . SER A 1 99 ? -5.738 6.015 43.750 1.00 48.31 99 SER A N 1
ATOM 775 C CA . SER A 1 99 ? -5.826 6.258 45.199 1.00 48.31 99 SER A CA 1
ATOM 776 C C . SER A 1 99 ? -6.014 7.748 45.508 1.00 48.31 99 SER A C 1
ATOM 778 O O . SER A 1 99 ? -6.623 8.072 46.527 1.00 48.31 99 SER A O 1
ATOM 780 N N . ALA A 1 100 ? -5.554 8.636 44.617 1.00 53.22 100 ALA A N 1
ATOM 781 C CA . ALA A 1 100 ? -5.837 10.068 44.670 1.00 53.22 100 ALA A CA 1
ATOM 782 C C . ALA A 1 100 ? -7.257 10.421 44.178 1.00 53.22 100 ALA A C 1
ATOM 784 O O . ALA A 1 100 ? -7.793 11.425 44.628 1.00 53.22 100 ALA A O 1
ATOM 785 N N . GLN A 1 101 ? -7.896 9.575 43.353 1.00 64.31 101 GLN A N 1
ATOM 786 C CA . GLN A 1 101 ? -9.255 9.786 42.817 1.00 64.31 101 GLN A CA 1
ATOM 787 C C . GLN A 1 101 ? -10.386 9.138 43.646 1.00 64.31 101 GLN A C 1
ATOM 789 O O . GLN A 1 101 ? -11.478 8.827 43.156 1.00 64.31 101 GLN A O 1
ATOM 794 N N . LYS A 1 102 ? -10.124 8.842 44.924 1.00 71.94 102 LYS A N 1
ATOM 795 C CA . LYS A 1 102 ? -11.075 8.118 45.782 1.00 71.94 102 LYS A CA 1
ATOM 796 C C . LYS A 1 102 ? -12.360 8.908 46.039 1.00 71.94 102 LYS A C 1
ATOM 798 O O . LYS A 1 102 ? -13.408 8.293 46.243 1.00 71.94 102 LYS A O 1
ATOM 803 N N . GLU A 1 103 ? -12.283 10.238 46.046 1.00 69.25 103 GLU A N 1
ATOM 804 C CA . GLU A 1 103 ? -13.454 11.105 46.200 1.00 69.25 103 GLU A CA 1
ATOM 805 C C . GLU A 1 103 ? -14.309 11.131 44.929 1.00 69.25 103 GLU A C 1
ATOM 807 O O . GLU A 1 103 ? -15.529 11.041 45.023 1.00 69.25 103 GLU A O 1
ATOM 812 N N . GLU A 1 104 ? -13.693 11.148 43.749 1.00 68.56 104 GLU A N 1
ATOM 813 C CA . GLU A 1 104 ? -14.361 11.092 42.448 1.00 68.56 104 GLU A CA 1
ATOM 814 C C . GLU A 1 104 ? -15.069 9.748 42.241 1.00 68.56 104 GLU A C 1
ATOM 816 O O . GLU A 1 104 ? -16.224 9.709 41.820 1.00 68.56 104 GLU A O 1
ATOM 821 N N . LEU A 1 105 ? -14.423 8.637 42.610 1.00 73.56 105 LEU A N 1
ATOM 822 C CA . LEU A 1 105 ? -15.045 7.310 42.583 1.00 73.56 105 LEU A CA 1
ATOM 823 C C . LEU A 1 105 ? -16.211 7.194 43.564 1.00 73.56 105 LEU A C 1
ATOM 825 O O . LEU A 1 105 ? -17.249 6.628 43.223 1.00 73.56 105 LEU A O 1
ATOM 829 N N . LYS A 1 106 ? -16.055 7.731 44.779 1.00 78.88 106 LYS A N 1
ATOM 830 C CA . LYS A 1 106 ? -17.142 7.772 45.760 1.00 78.88 106 LYS A CA 1
ATOM 831 C C . LYS A 1 106 ? -18.321 8.575 45.217 1.00 78.88 106 LYS A C 1
ATOM 833 O O . LYS A 1 106 ? -19.450 8.117 45.300 1.00 78.88 106 LYS A O 1
ATOM 838 N N . MET A 1 107 ? -18.049 9.718 44.600 1.00 69.88 107 MET A N 1
ATOM 839 C CA . MET A 1 107 ? -19.067 10.579 44.011 1.00 69.88 107 MET A CA 1
ATOM 840 C C . MET A 1 107 ? -19.803 9.908 42.849 1.00 69.88 107 MET A C 1
ATOM 842 O O . MET A 1 107 ? -21.024 9.979 42.786 1.00 69.88 107 MET A O 1
ATOM 846 N N . LEU A 1 108 ? -19.095 9.184 41.975 1.00 73.44 108 LEU A N 1
ATOM 847 C CA . LEU A 1 108 ? -19.722 8.358 40.935 1.00 73.44 108 LEU A CA 1
ATOM 848 C C . LEU A 1 108 ? -20.676 7.312 41.529 1.00 73.44 108 LEU A C 1
ATOM 850 O O . LEU A 1 108 ? -21.744 7.063 40.972 1.00 73.44 108 LEU A O 1
ATOM 854 N N . LEU A 1 109 ? -20.290 6.688 42.646 1.00 82.00 109 LEU A N 1
ATOM 855 C CA . LEU A 1 109 ? -21.105 5.687 43.338 1.00 82.00 109 LEU A CA 1
ATOM 856 C C . LEU A 1 109 ? -22.300 6.303 44.076 1.00 82.00 109 LEU A C 1
ATOM 858 O O . LEU A 1 109 ? -23.383 5.712 44.055 1.00 82.00 109 LEU A O 1
ATOM 862 N N . ASP A 1 110 ? -22.119 7.472 44.688 1.00 80.00 110 ASP A N 1
ATOM 863 C CA . ASP A 1 110 ? -23.174 8.228 45.367 1.00 80.00 110 ASP A CA 1
ATOM 864 C C . ASP A 1 110 ? -24.224 8.713 44.344 1.00 80.00 110 ASP A C 1
ATOM 866 O O . ASP A 1 110 ? -25.426 8.567 44.567 1.00 80.00 110 ASP A O 1
ATOM 870 N N . GLU A 1 111 ? -23.778 9.139 43.158 1.00 76.25 111 GLU A N 1
ATOM 871 C CA . GLU A 1 111 ? -24.622 9.596 42.043 1.00 76.25 111 GLU A CA 1
ATOM 872 C C . GLU A 1 111 ? -24.952 8.484 41.026 1.00 76.25 111 GLU A C 1
ATOM 874 O O . GLU A 1 111 ? -25.350 8.747 39.883 1.00 76.25 111 GLU A O 1
ATOM 879 N N . TRP A 1 112 ? -24.832 7.205 41.415 1.00 82.25 112 TRP A N 1
ATOM 880 C CA . TRP A 1 112 ? -24.969 6.080 40.477 1.00 82.25 112 TRP A CA 1
ATOM 881 C C . TRP A 1 112 ? -26.329 6.033 39.776 1.00 82.25 112 TRP A C 1
ATOM 883 O O . TRP A 1 112 ? -26.464 5.498 38.679 1.00 82.25 112 TRP A O 1
ATOM 893 N N . LYS A 1 113 ? -27.371 6.593 40.393 1.00 79.44 113 LYS A N 1
ATOM 894 C CA . LYS A 1 113 ? -28.696 6.696 39.774 1.00 79.44 113 LYS A CA 1
ATOM 895 C C . LYS A 1 113 ? -28.647 7.505 38.468 1.00 79.44 113 LYS A C 1
ATOM 897 O O . LYS A 1 113 ? -29.322 7.126 37.510 1.00 79.44 113 LYS A O 1
ATOM 902 N N . ILE A 1 114 ? -27.843 8.569 38.421 1.00 72.62 114 ILE A N 1
ATOM 903 C CA . ILE A 1 114 ? -27.619 9.402 37.232 1.00 72.62 114 ILE A CA 1
ATOM 904 C C . ILE A 1 114 ? -26.657 8.688 36.275 1.00 72.62 114 ILE A C 1
ATOM 906 O O . ILE A 1 114 ? -26.980 8.500 35.100 1.00 72.62 114 ILE A O 1
ATOM 910 N N . VAL A 1 115 ? -25.519 8.207 36.787 1.00 75.94 115 VAL A N 1
ATOM 911 C CA . VAL A 1 115 ? -24.487 7.512 35.991 1.00 75.94 115 VAL A CA 1
ATOM 912 C C . VAL A 1 115 ? -25.053 6.269 35.301 1.00 75.94 115 VAL A C 1
ATOM 914 O O . VAL A 1 115 ? -24.855 6.063 34.109 1.00 75.94 115 VAL A O 1
ATOM 917 N N . GLY A 1 116 ? -25.826 5.455 36.016 1.00 79.00 116 GLY A N 1
ATOM 918 C CA . GLY A 1 116 ? -26.440 4.245 35.480 1.00 79.00 116 GLY A CA 1
ATOM 919 C C . GLY A 1 116 ? -27.505 4.529 34.422 1.00 79.00 116 GLY A C 1
ATOM 920 O O . GLY A 1 116 ? -27.629 3.768 33.466 1.00 79.00 116 GLY A O 1
ATOM 921 N N . LYS A 1 117 ? -28.249 5.643 34.530 1.00 74.12 117 LYS A N 1
ATOM 922 C CA . LYS A 1 117 ? -29.124 6.094 33.436 1.00 74.12 117 LYS A CA 1
ATOM 923 C C . LYS A 1 117 ? -28.298 6.461 32.204 1.00 74.12 117 LYS A C 1
ATOM 925 O O . LYS A 1 117 ? -28.614 5.962 31.133 1.00 74.12 117 LYS A O 1
ATOM 930 N N . PHE A 1 118 ? -27.231 7.246 32.364 1.00 74.38 118 PHE A N 1
ATOM 931 C CA . PHE A 1 118 ? -26.329 7.616 31.269 1.00 74.38 118 PHE A CA 1
ATOM 932 C C . PHE A 1 118 ? -25.742 6.383 30.566 1.00 74.38 118 PHE A C 1
ATOM 934 O O . PHE A 1 118 ? -25.881 6.242 29.358 1.00 74.38 118 PHE A O 1
ATOM 941 N N . LEU A 1 119 ? -25.175 5.436 31.318 1.00 75.38 119 LEU A N 1
ATOM 942 C CA . LEU A 1 119 ? -24.610 4.194 30.774 1.00 75.38 119 LEU A CA 1
ATOM 943 C C . LEU A 1 119 ? -25.635 3.389 29.957 1.00 75.38 119 LEU A C 1
ATOM 945 O O . LEU A 1 119 ? -25.304 2.884 28.884 1.00 75.38 119 LEU A O 1
ATOM 949 N N . ARG A 1 120 ? -26.893 3.324 30.414 1.00 78.56 120 ARG A N 1
ATOM 950 C CA . ARG A 1 120 ? -27.976 2.642 29.688 1.00 78.56 120 ARG A CA 1
ATOM 951 C C . ARG A 1 120 ? -28.369 3.334 28.383 1.00 78.56 120 ARG A C 1
ATOM 953 O O . ARG A 1 120 ? -28.650 2.622 27.423 1.00 78.56 120 ARG A O 1
ATOM 960 N N . VAL A 1 121 ? -28.339 4.673 28.310 1.00 72.88 121 VAL A N 1
ATOM 961 C CA . VAL A 1 121 ? -28.561 5.419 27.044 1.00 72.88 121 VAL A CA 1
ATOM 962 C C . VAL A 1 121 ? -27.580 4.962 25.959 1.00 72.88 121 VAL A C 1
ATOM 964 O O . VAL A 1 121 ? -27.908 4.933 24.775 1.00 72.88 121 VAL A O 1
ATOM 967 N N . PHE A 1 122 ? -26.387 4.546 26.377 1.00 68.75 122 PHE A N 1
ATOM 968 C CA . PHE A 1 122 ? -25.303 4.097 25.512 1.00 68.75 122 PHE A CA 1
ATOM 969 C C . PHE A 1 122 ? -25.198 2.569 25.374 1.00 68.75 122 PHE A C 1
ATOM 971 O O . PHE A 1 122 ? -24.238 2.076 24.788 1.00 68.75 122 PHE A O 1
ATOM 978 N N . GLY A 1 123 ? -26.190 1.821 25.872 1.00 71.94 123 GLY A N 1
ATOM 979 C CA . GLY A 1 123 ? -26.279 0.367 25.705 1.00 71.94 123 GLY A CA 1
ATOM 980 C C . GLY A 1 123 ? -25.426 -0.454 26.677 1.00 71.94 123 GLY A C 1
ATOM 981 O O . GLY A 1 123 ? -25.272 -1.658 26.480 1.00 71.94 123 GLY A O 1
ATOM 982 N N . PHE A 1 124 ? -24.879 0.158 27.729 1.00 75.88 124 PHE A N 1
ATOM 983 C CA . PHE A 1 124 ? -24.088 -0.556 28.728 1.00 75.88 124 PHE A CA 1
ATOM 984 C C . PHE A 1 124 ? -24.942 -1.136 29.866 1.00 75.88 124 PHE A C 1
ATOM 986 O O . PHE A 1 124 ? -25.933 -0.546 30.299 1.00 75.88 124 PHE A O 1
ATOM 993 N N . ASP A 1 125 ? -24.500 -2.278 30.404 1.00 81.88 125 ASP A N 1
ATOM 994 C CA . ASP A 1 125 ? -25.043 -2.873 31.629 1.00 81.88 125 ASP A CA 1
ATOM 995 C C . ASP A 1 125 ? -24.491 -2.120 32.848 1.00 81.88 125 ASP A C 1
ATOM 997 O O . ASP A 1 125 ? -23.380 -2.374 33.328 1.00 81.88 125 ASP A O 1
ATOM 1001 N N . ASP A 1 126 ? -25.272 -1.163 33.349 1.00 82.88 126 ASP A N 1
ATOM 1002 C CA . ASP A 1 126 ? -24.871 -0.339 34.483 1.00 82.88 126 ASP A CA 1
ATOM 1003 C C . ASP A 1 126 ? -24.645 -1.163 35.756 1.00 82.88 126 ASP A C 1
ATOM 1005 O O . ASP A 1 126 ? -23.779 -0.824 36.557 1.00 82.88 126 ASP A O 1
ATOM 1009 N N . GLY A 1 127 ? -25.354 -2.280 35.935 1.00 86.12 127 GLY A N 1
ATOM 1010 C CA . GLY A 1 127 ? -25.163 -3.167 37.079 1.00 86.12 127 GLY A CA 1
ATOM 1011 C C . GLY A 1 127 ? -23.785 -3.828 37.078 1.00 86.12 127 GLY A C 1
ATOM 1012 O O . GLY A 1 127 ? -23.140 -3.929 38.126 1.00 86.12 127 GLY A O 1
ATOM 1013 N N . LYS A 1 128 ? -23.305 -4.254 35.906 1.00 85.06 128 LYS A N 1
ATOM 1014 C CA . LYS A 1 128 ? -21.954 -4.808 35.758 1.00 85.06 128 LYS A CA 1
ATOM 1015 C C . LYS A 1 128 ? -20.879 -3.740 35.921 1.00 85.06 128 LYS A C 1
ATOM 1017 O O . LYS A 1 128 ? -19.933 -3.971 36.670 1.00 85.06 128 LYS A O 1
ATOM 1022 N N . ILE A 1 129 ? -21.038 -2.569 35.301 1.00 81.88 129 ILE A N 1
ATOM 1023 C CA . ILE A 1 129 ? -20.058 -1.477 35.425 1.00 81.88 129 ILE A CA 1
ATOM 1024 C C . ILE A 1 129 ? -19.989 -0.969 36.872 1.00 81.88 129 ILE A C 1
ATOM 1026 O O . ILE A 1 129 ? -18.892 -0.731 37.376 1.00 81.88 129 ILE A O 1
ATOM 1030 N N . LYS A 1 130 ? -21.117 -0.902 37.594 1.00 86.50 130 LYS A N 1
ATOM 1031 C CA . LYS A 1 130 ? -21.131 -0.522 39.016 1.00 86.50 130 LYS A CA 1
ATOM 1032 C C . LYS A 1 130 ? -20.203 -1.391 39.847 1.00 86.50 130 LYS A C 1
ATOM 1034 O O . LYS A 1 130 ? -19.442 -0.877 40.658 1.00 86.50 130 LYS A O 1
ATOM 1039 N N . LYS A 1 131 ? -20.241 -2.708 39.626 1.00 86.06 131 LYS A N 1
ATOM 1040 C CA . LYS A 1 131 ? -19.385 -3.662 40.343 1.00 86.06 131 LYS A CA 1
ATOM 1041 C C . LYS A 1 131 ? -17.903 -3.403 40.086 1.00 86.06 131 LYS A C 1
ATOM 1043 O O . LYS A 1 131 ? -17.122 -3.510 41.024 1.00 86.06 131 LYS A O 1
ATOM 1048 N N . VAL A 1 132 ? -17.538 -3.016 38.861 1.00 80.94 132 VAL A N 1
ATOM 1049 C CA . VAL A 1 132 ? -16.163 -2.621 38.515 1.00 80.94 132 VAL A CA 1
ATOM 1050 C C . VAL A 1 132 ? -15.754 -1.383 39.317 1.00 80.94 132 VAL A C 1
ATOM 1052 O O . VAL A 1 132 ? -14.737 -1.402 40.003 1.00 80.94 132 VAL A O 1
ATOM 1055 N N . VAL A 1 133 ? -16.568 -0.322 39.290 1.00 81.38 133 VAL A N 1
ATOM 1056 C CA . VAL A 1 133 ? -16.278 0.940 39.997 1.00 81.38 133 VAL A CA 1
ATOM 1057 C C . VAL A 1 133 ? -16.216 0.731 41.514 1.00 81.38 133 VAL A C 1
ATOM 1059 O O . VAL A 1 133 ? -15.302 1.228 42.171 1.00 81.38 133 VAL A O 1
ATOM 1062 N N . GLU A 1 134 ? -17.134 -0.056 42.080 1.00 85.50 134 GLU A N 1
ATOM 1063 C CA . GLU A 1 134 ? -17.117 -0.422 43.499 1.00 85.50 134 GLU A CA 1
ATOM 1064 C C . GLU A 1 134 ? -15.870 -1.219 43.881 1.00 85.50 134 GLU A C 1
ATOM 1066 O O . GLU A 1 134 ? -15.314 -0.992 44.957 1.00 85.50 134 GLU A O 1
ATOM 1071 N N . ALA A 1 135 ? -15.437 -2.148 43.027 1.00 82.06 135 ALA A N 1
ATOM 1072 C CA . ALA A 1 135 ? -14.237 -2.933 43.264 1.00 82.06 135 ALA A CA 1
ATOM 1073 C C . ALA A 1 135 ? -12.982 -2.055 43.271 1.00 82.06 135 ALA A C 1
ATOM 1075 O O . ALA A 1 135 ? -12.155 -2.190 44.173 1.00 82.06 135 ALA A O 1
ATOM 1076 N N . ILE A 1 136 ? -12.877 -1.101 42.338 1.00 78.62 136 ILE A N 1
ATOM 1077 C CA . ILE A 1 136 ? -11.787 -0.116 42.325 1.00 78.62 136 ILE A CA 1
ATOM 1078 C C . ILE A 1 136 ? -11.829 0.732 43.604 1.00 78.62 136 ILE A C 1
ATOM 1080 O O . ILE A 1 136 ? -10.833 0.823 44.320 1.00 78.62 136 ILE A O 1
ATOM 1084 N N . TYR A 1 137 ? -12.994 1.294 43.946 1.00 81.38 137 TYR A N 1
ATOM 1085 C CA . TYR A 1 137 ? -13.171 2.137 45.134 1.00 81.38 137 TYR A CA 1
ATOM 1086 C C . TYR A 1 137 ? -12.792 1.420 46.443 1.00 81.38 137 TYR A C 1
ATOM 1088 O O . TYR A 1 137 ? -12.130 1.994 47.316 1.00 81.38 137 TYR A O 1
ATOM 1096 N N . LYS A 1 138 ? -13.189 0.149 46.576 1.00 84.69 138 LYS A N 1
ATOM 1097 C CA . LYS A 1 138 ? -12.911 -0.698 47.748 1.00 84.69 138 LYS A CA 1
ATOM 1098 C C . LYS A 1 138 ? -11.504 -1.301 47.738 1.00 84.69 138 LYS A C 1
ATOM 1100 O O . LYS A 1 138 ? -11.133 -1.939 48.721 1.00 84.69 138 LYS A O 1
ATOM 1105 N N . ASN A 1 139 ? -10.725 -1.086 46.676 1.00 79.19 139 ASN A N 1
ATOM 1106 C CA . ASN A 1 139 ? -9.437 -1.735 46.453 1.00 79.19 139 ASN A CA 1
ATOM 1107 C C . ASN A 1 139 ? -9.539 -3.280 46.494 1.00 79.19 139 ASN A C 1
ATOM 1109 O O . ASN A 1 139 ? -8.718 -3.959 47.117 1.00 79.19 139 ASN A O 1
ATOM 1113 N N . ASP A 1 140 ? -10.600 -3.844 45.904 1.00 83.44 140 ASP A N 1
ATOM 1114 C CA . ASP A 1 140 ? -10.881 -5.281 45.951 1.00 83.44 140 ASP A CA 1
ATOM 1115 C C . ASP A 1 140 ? -9.964 -6.057 45.000 1.00 83.44 140 ASP A C 1
ATOM 1117 O O . ASP A 1 140 ? -10.177 -6.112 43.788 1.00 83.44 140 ASP A O 1
ATOM 1121 N N . LYS A 1 141 ? -8.960 -6.723 45.577 1.00 80.75 141 LYS A N 1
ATOM 1122 C CA . LYS A 1 141 ? -7.992 -7.533 44.829 1.00 80.75 141 LYS A CA 1
ATOM 1123 C C . LYS A 1 141 ? -8.567 -8.811 44.214 1.00 80.75 141 LYS A C 1
ATOM 1125 O O . LYS A 1 141 ? -7.868 -9.482 43.462 1.00 80.75 141 LYS A O 1
ATOM 1130 N N . LYS A 1 142 ? -9.808 -9.186 44.541 1.00 81.69 142 LYS A N 1
ATOM 1131 C CA . LYS A 1 142 ? -10.484 -10.325 43.903 1.00 81.69 142 LYS A CA 1
ATOM 1132 C C . LYS A 1 142 ? -11.078 -9.959 42.553 1.00 81.69 142 LYS A C 1
ATOM 1134 O O . LYS A 1 142 ? -11.305 -10.862 41.756 1.00 81.69 142 LYS A O 1
ATOM 1139 N N . PHE A 1 143 ? -11.352 -8.677 42.320 1.00 76.25 143 PHE A N 1
ATOM 1140 C CA . PHE A 1 143 ? -11.906 -8.222 41.058 1.00 76.25 143 PHE A CA 1
ATOM 1141 C C . PHE A 1 143 ? -10.790 -8.114 40.033 1.00 76.25 143 PHE A C 1
ATOM 1143 O O . PHE A 1 143 ? -9.829 -7.352 40.182 1.00 76.25 143 PHE A O 1
ATOM 1150 N N . THR A 1 144 ? -10.913 -8.927 39.001 1.00 73.25 144 THR A N 1
ATOM 1151 C CA . THR A 1 144 ? -9.887 -9.072 37.989 1.00 73.25 144 THR A CA 1
ATOM 1152 C C . THR A 1 144 ? -10.204 -8.213 36.783 1.00 73.25 144 THR A C 1
ATOM 1154 O O . THR A 1 144 ? -11.229 -7.539 36.661 1.00 73.25 144 THR A O 1
ATOM 1157 N N . ILE A 1 145 ? -9.280 -8.235 35.850 1.00 68.12 145 ILE A N 1
ATOM 1158 C CA . ILE A 1 145 ? -9.382 -7.462 34.631 1.00 68.12 145 ILE A CA 1
ATOM 1159 C C . ILE A 1 145 ? -10.265 -8.162 33.593 1.00 68.12 145 ILE A C 1
ATOM 1161 O O . ILE A 1 145 ? -10.935 -7.506 32.795 1.00 68.12 145 ILE A O 1
ATOM 1165 N N . GLU A 1 146 ? -10.347 -9.489 33.672 1.00 70.25 146 GLU A N 1
ATOM 1166 C CA . GLU A 1 146 ? -11.361 -10.278 32.978 1.00 70.25 146 GLU A CA 1
ATOM 1167 C C . GLU A 1 146 ? -12.776 -9.857 33.399 1.00 70.25 146 GLU A C 1
ATOM 1169 O O . GLU A 1 146 ? -13.650 -9.688 32.549 1.00 70.25 146 GLU A O 1
ATOM 1174 N N . ASP A 1 147 ? -12.993 -9.593 34.691 1.00 73.75 147 ASP A N 1
ATOM 1175 C CA . ASP A 1 147 ? -14.287 -9.120 35.192 1.00 73.75 147 ASP A CA 1
ATOM 1176 C C . ASP A 1 147 ? -14.657 -7.741 34.615 1.00 73.75 147 ASP A C 1
ATOM 1178 O O . ASP A 1 147 ? -15.817 -7.507 34.269 1.00 73.75 147 ASP A O 1
ATOM 1182 N N . ALA A 1 148 ? -13.677 -6.847 34.436 1.00 72.56 148 ALA A N 1
ATOM 1183 C CA . ALA A 1 148 ? -13.883 -5.541 33.807 1.00 72.56 148 ALA A CA 1
ATOM 1184 C C . ALA A 1 148 ? -14.225 -5.651 32.309 1.00 72.56 148 ALA A C 1
ATOM 1186 O O . ALA A 1 148 ? -15.142 -4.983 31.833 1.00 72.56 148 ALA A O 1
ATOM 1187 N N . ILE A 1 149 ? -13.552 -6.529 31.560 1.00 69.81 149 ILE A N 1
ATOM 1188 C CA . ILE A 1 149 ? -13.888 -6.810 30.151 1.00 69.81 149 ILE A CA 1
ATOM 1189 C C . ILE A 1 149 ? -15.273 -7.415 30.024 1.00 69.81 149 ILE A C 1
ATOM 1191 O O . ILE A 1 149 ? -16.046 -6.983 29.172 1.00 69.81 149 ILE A O 1
ATOM 1195 N N . ASN A 1 150 ? -15.591 -8.406 30.857 1.00 71.12 150 ASN A N 1
ATOM 1196 C CA . ASN A 1 150 ? -16.888 -9.073 30.846 1.00 71.12 150 ASN A CA 1
ATOM 1197 C C . ASN A 1 150 ? -18.018 -8.097 31.194 1.00 71.12 150 ASN A C 1
ATOM 1199 O O . ASN A 1 150 ? -19.120 -8.203 30.649 1.00 71.12 150 ASN A O 1
ATOM 1203 N N . ALA A 1 151 ? -17.749 -7.127 32.075 1.00 72.56 151 ALA A N 1
ATOM 1204 C CA . ALA A 1 151 ? -18.679 -6.045 32.371 1.00 72.56 151 ALA A CA 1
ATOM 1205 C C . ALA A 1 151 ? -18.956 -5.153 31.154 1.00 72.56 151 ALA A C 1
ATOM 1207 O O . ALA A 1 151 ? -20.077 -4.679 30.987 1.00 72.56 151 ALA A O 1
ATOM 1208 N N . LEU A 1 152 ? -17.956 -4.977 30.291 1.00 66.94 152 LEU A N 1
ATOM 1209 C CA . LEU A 1 152 ? -18.014 -4.141 29.095 1.00 66.94 152 LEU A CA 1
ATOM 1210 C C . LEU A 1 152 ? -18.367 -4.919 27.808 1.00 66.94 152 LEU A C 1
ATOM 1212 O O . LEU A 1 152 ? -18.609 -4.314 26.767 1.00 66.94 152 LEU A O 1
ATOM 1216 N N . GLY A 1 153 ? -18.418 -6.253 27.869 1.00 68.06 153 GLY A N 1
ATOM 1217 C CA . GLY A 1 153 ? -18.777 -7.129 26.752 1.00 68.06 153 GLY A CA 1
ATOM 1218 C C . GLY A 1 153 ? -17.717 -7.253 25.648 1.00 68.06 153 GLY A C 1
ATOM 1219 O O . GLY A 1 153 ? -18.058 -7.667 24.545 1.00 68.06 153 GLY A O 1
ATOM 1220 N N . TYR A 1 154 ? -16.454 -6.896 25.901 1.00 69.31 154 TYR A N 1
ATOM 1221 C CA . TYR A 1 154 ? -15.419 -6.895 24.860 1.00 69.31 154 TYR A CA 1
ATOM 1222 C C . TYR A 1 154 ? -14.933 -8.314 24.477 1.00 69.31 154 TYR A C 1
ATOM 1224 O O . TYR A 1 154 ? -14.611 -9.113 25.358 1.00 69.31 154 TYR A O 1
ATOM 1232 N N . PRO A 1 155 ? -14.763 -8.626 23.176 1.00 66.25 155 PRO A N 1
ATOM 1233 C CA . PRO A 1 155 ? -14.263 -9.923 22.706 1.00 66.25 155 PRO A CA 1
ATOM 1234 C C . PRO A 1 155 ? -12.719 -10.019 22.698 1.00 66.25 155 PRO A C 1
ATOM 1236 O O . PRO A 1 155 ? -12.092 -10.250 21.665 1.00 66.25 155 PRO A O 1
ATOM 1239 N N . THR A 1 156 ? -12.062 -9.855 23.847 1.00 66.62 156 THR A N 1
ATOM 1240 C CA . THR A 1 156 ? -10.582 -9.822 23.971 1.00 66.62 156 THR A CA 1
ATOM 1241 C C . THR A 1 156 ? -9.897 -11.196 23.992 1.00 66.62 156 THR A C 1
ATOM 1243 O O . THR A 1 156 ? -8.669 -11.253 24.054 1.00 66.62 156 THR A O 1
ATOM 1246 N N . GLY A 1 157 ? -10.660 -12.294 23.873 1.00 65.88 157 GLY A N 1
ATOM 1247 C CA . GLY A 1 157 ? -10.223 -13.706 23.888 1.00 65.88 157 GLY A CA 1
ATOM 1248 C C . GLY A 1 157 ? -8.890 -14.012 23.187 1.00 65.88 157 GLY A C 1
ATOM 1249 O O . GLY A 1 157 ? -8.096 -14.820 23.654 1.00 65.88 157 GLY A O 1
ATOM 1250 N N . TYR A 1 158 ? -8.627 -13.357 22.059 1.00 67.81 158 TYR A N 1
ATOM 1251 C CA . TYR A 1 158 ? -7.447 -13.611 21.235 1.00 67.81 158 TYR A CA 1
ATOM 1252 C C . TYR A 1 158 ? -6.172 -12.902 21.714 1.00 67.81 158 TYR A C 1
ATOM 1254 O O . TYR A 1 158 ? -5.080 -13.418 21.487 1.00 67.81 158 TYR A O 1
ATOM 1262 N N . LEU A 1 159 ? -6.288 -11.739 22.370 1.00 66.12 159 LEU A N 1
ATOM 1263 C CA . LEU A 1 159 ? -5.126 -11.054 22.940 1.00 66.12 159 LEU A CA 1
ATOM 1264 C C . LEU A 1 159 ? -4.519 -11.920 24.051 1.00 66.12 159 LEU A C 1
ATOM 1266 O O . LEU A 1 159 ? -3.302 -12.047 24.147 1.00 66.12 159 LEU A O 1
ATOM 1270 N N . TYR A 1 160 ? -5.397 -12.575 24.815 1.00 68.25 160 TYR A N 1
ATOM 1271 C CA . TYR A 1 160 ? -5.056 -13.561 25.831 1.00 68.25 160 TYR A CA 1
ATOM 1272 C C . TYR A 1 160 ? -4.265 -14.746 25.295 1.00 68.25 160 TYR A C 1
ATOM 1274 O O . TYR A 1 160 ? -3.258 -15.153 25.867 1.00 68.25 160 TYR A O 1
ATOM 1282 N N . TYR A 1 161 ? -4.708 -15.258 24.154 1.00 70.75 161 TYR A N 1
ATOM 1283 C CA . TYR A 1 161 ? -4.040 -16.349 23.473 1.00 70.75 161 TYR A CA 1
ATOM 1284 C C . TYR A 1 161 ? -2.622 -15.949 23.027 1.00 70.75 161 TYR A C 1
ATOM 1286 O O . TYR A 1 161 ? -1.665 -16.651 23.333 1.00 70.75 161 TYR A O 1
ATOM 1294 N N . MET A 1 162 ? -2.443 -14.782 22.398 1.00 69.50 162 MET A N 1
ATOM 1295 C CA . MET A 1 162 ? -1.103 -14.311 22.004 1.00 69.50 162 MET A CA 1
ATOM 1296 C C . MET A 1 162 ? -0.167 -14.123 23.207 1.00 69.50 162 MET A C 1
ATOM 1298 O O . MET A 1 162 ? 0.997 -14.523 23.163 1.00 69.50 162 MET A O 1
ATOM 1302 N N . ALA A 1 163 ? -0.674 -13.544 24.296 1.00 72.12 163 ALA A N 1
ATOM 1303 C CA . ALA A 1 163 ? 0.101 -13.327 25.512 1.00 72.12 163 ALA A CA 1
ATOM 1304 C C . ALA A 1 163 ? 0.572 -14.625 26.170 1.00 72.12 163 ALA A C 1
ATOM 1306 O O . ALA A 1 163 ? 1.699 -14.669 26.656 1.00 72.12 163 ALA A O 1
ATOM 1307 N N . ASP A 1 164 ? -0.244 -15.681 26.161 1.00 72.31 164 ASP A N 1
ATOM 1308 C CA . ASP A 1 164 ? 0.169 -16.994 26.660 1.00 72.31 164 ASP A CA 1
ATOM 1309 C C . ASP A 1 164 ? 1.327 -17.574 25.843 1.00 72.31 164 ASP A C 1
ATOM 1311 O O . ASP A 1 164 ? 2.235 -18.180 26.413 1.00 72.31 164 ASP A O 1
ATOM 1315 N N . GLY A 1 165 ? 1.344 -17.330 24.528 1.00 74.88 165 GLY A N 1
ATOM 1316 C CA . GLY A 1 165 ? 2.482 -17.658 23.672 1.00 74.88 165 GLY A CA 1
ATOM 1317 C C . GLY A 1 165 ? 3.760 -16.943 24.116 1.00 74.88 165 GLY A C 1
ATOM 1318 O O . GLY A 1 165 ? 4.795 -17.584 24.284 1.00 74.88 165 GLY A O 1
ATOM 1319 N N . ILE A 1 166 ? 3.679 -15.632 24.376 1.00 76.44 166 ILE A N 1
ATOM 1320 C CA . ILE A 1 166 ? 4.806 -14.818 24.868 1.00 76.44 166 ILE A CA 1
ATOM 1321 C C . ILE A 1 166 ? 5.249 -15.287 26.263 1.00 76.44 166 ILE A C 1
ATOM 1323 O O . ILE A 1 166 ? 6.438 -15.478 26.509 1.00 76.44 166 ILE A O 1
ATOM 1327 N N . ASN A 1 167 ? 4.305 -15.540 27.169 1.00 74.81 167 ASN A N 1
ATOM 1328 C CA . ASN A 1 167 ? 4.579 -16.059 28.507 1.00 74.81 167 ASN A CA 1
ATOM 1329 C C . ASN A 1 167 ? 5.272 -17.429 28.449 1.00 74.81 167 ASN A C 1
ATOM 1331 O O . ASN A 1 167 ? 6.254 -17.664 29.147 1.00 74.81 167 ASN A O 1
ATOM 1335 N N . GLY A 1 168 ? 4.837 -18.307 27.542 1.00 76.75 168 GLY A N 1
ATOM 1336 C CA . GLY A 1 168 ? 5.487 -19.589 27.276 1.00 76.75 168 GLY A CA 1
ATOM 1337 C C . GLY A 1 168 ? 6.931 -19.473 26.772 1.00 76.75 168 GLY A C 1
ATOM 1338 O O . GLY A 1 168 ? 7.722 -20.391 26.986 1.00 76.75 168 GLY A O 1
ATOM 1339 N N . ILE A 1 169 ? 7.316 -18.358 26.139 1.00 81.38 169 ILE A N 1
ATOM 1340 C CA . ILE A 1 169 ? 8.723 -18.100 25.788 1.00 81.38 169 ILE A CA 1
ATOM 1341 C C . ILE A 1 169 ? 9.543 -17.827 27.053 1.00 81.38 169 ILE A C 1
ATOM 1343 O O . ILE A 1 169 ? 10.608 -18.418 27.221 1.00 81.38 169 ILE A O 1
ATOM 1347 N N . PHE A 1 170 ? 9.056 -16.954 27.939 1.00 78.19 170 PHE A N 1
ATOM 1348 C CA . PHE A 1 170 ? 9.872 -16.359 29.005 1.00 78.19 170 PHE A CA 1
ATOM 1349 C C . PHE A 1 170 ? 9.716 -16.995 30.404 1.00 78.19 170 PHE A C 1
ATOM 1351 O O . PHE A 1 170 ? 10.576 -16.766 31.252 1.00 78.19 170 PHE A O 1
ATOM 1358 N N . ALA A 1 171 ? 8.674 -17.795 30.672 1.00 66.81 171 ALA A N 1
ATOM 1359 C CA . ALA A 1 171 ? 8.337 -18.315 32.011 1.00 66.81 171 ALA A CA 1
ATOM 1360 C C . ALA A 1 171 ? 8.645 -19.816 32.228 1.00 66.81 171 ALA A C 1
ATOM 1362 O O . ALA A 1 171 ? 7.821 -20.570 32.740 1.00 66.81 171 ALA A O 1
ATOM 1363 N N . GLU A 1 172 ? 9.843 -20.267 31.846 1.00 57.78 172 GLU A N 1
ATOM 1364 C CA . GLU A 1 172 ? 10.420 -21.605 32.132 1.00 57.78 172 GLU A CA 1
ATOM 1365 C C . GLU A 1 172 ? 9.806 -22.829 31.413 1.00 57.78 172 GLU A C 1
ATOM 1367 O O . GLU A 1 172 ? 10.478 -23.852 31.272 1.00 57.78 172 GLU A O 1
ATOM 1372 N N . LYS A 1 173 ? 8.589 -22.758 30.859 1.00 59.97 173 LYS A N 1
ATOM 1373 C CA . LYS A 1 173 ? 8.030 -23.805 29.976 1.00 59.97 173 LYS A CA 1
ATOM 1374 C C . LYS A 1 173 ? 8.334 -23.500 28.515 1.00 59.97 173 LYS A C 1
ATOM 1376 O O . LYS A 1 173 ? 7.407 -23.224 27.765 1.00 59.97 173 LYS A O 1
ATOM 1381 N N . GLY A 1 174 ? 9.610 -23.549 28.124 1.00 68.12 174 GLY A N 1
ATOM 1382 C CA . GLY A 1 174 ? 10.045 -23.157 26.779 1.00 68.12 174 GLY A CA 1
ATOM 1383 C C . GLY A 1 174 ? 9.099 -23.681 25.694 1.00 68.12 174 GLY A C 1
ATOM 1384 O O . GLY A 1 174 ? 9.028 -24.890 25.443 1.00 68.12 174 GLY A O 1
ATOM 1385 N N . ILE A 1 175 ? 8.333 -22.772 25.100 1.00 84.75 175 ILE A N 1
ATOM 1386 C CA . ILE A 1 175 ? 7.411 -23.069 24.009 1.00 84.75 175 ILE A CA 1
ATOM 1387 C C . ILE A 1 175 ? 8.217 -23.437 22.756 1.00 84.75 175 ILE A C 1
ATOM 1389 O O . ILE A 1 175 ? 9.318 -22.915 22.536 1.00 84.75 175 ILE A O 1
ATOM 1393 N N . THR A 1 176 ? 7.728 -24.401 21.973 1.00 89.50 176 THR A N 1
ATOM 1394 C CA . THR A 1 176 ? 8.380 -24.758 20.703 1.00 89.50 176 THR A CA 1
ATOM 1395 C C . THR A 1 176 ? 8.035 -23.744 19.611 1.00 89.50 176 THR A C 1
ATOM 1397 O O . THR A 1 176 ? 7.062 -23.000 19.749 1.00 89.50 176 THR A O 1
ATOM 1400 N N . ILE A 1 177 ? 8.799 -23.720 18.514 1.00 83.69 177 ILE A N 1
ATOM 1401 C CA . ILE A 1 177 ? 8.465 -22.912 17.327 1.00 83.69 177 ILE A CA 1
ATOM 1402 C C . ILE A 1 177 ? 7.007 -23.151 16.869 1.00 83.69 177 ILE A C 1
ATOM 1404 O O . ILE A 1 177 ? 6.266 -22.173 16.766 1.00 83.69 177 ILE A O 1
ATOM 1408 N N . PRO A 1 178 ? 6.531 -24.398 16.639 1.00 86.94 178 PRO A N 1
ATOM 1409 C CA . PRO A 1 178 ? 5.154 -24.616 16.205 1.00 86.94 178 PRO A CA 1
ATOM 1410 C C . PRO A 1 178 ? 4.103 -24.096 17.183 1.00 86.94 178 PRO A C 1
ATOM 1412 O O . PRO A 1 178 ? 3.095 -23.541 16.743 1.00 86.94 178 PRO A O 1
ATOM 1415 N N . ASP A 1 179 ? 4.335 -24.279 18.483 1.00 83.94 179 ASP A N 1
ATOM 1416 C CA . ASP A 1 179 ? 3.429 -23.801 19.520 1.00 83.94 179 ASP A CA 1
ATOM 1417 C C . ASP A 1 179 ? 3.379 -22.265 19.516 1.00 83.94 179 ASP A C 1
ATOM 1419 O O . ASP A 1 179 ? 2.297 -21.690 19.575 1.00 83.94 179 ASP A O 1
ATOM 1423 N N . PHE A 1 180 ? 4.525 -21.587 19.391 1.00 84.38 180 PHE A N 1
ATOM 1424 C CA . PHE A 1 180 ? 4.591 -20.129 19.274 1.00 84.38 180 PHE A CA 1
ATOM 1425 C C . PHE A 1 180 ? 3.838 -19.630 18.038 1.00 84.38 180 PHE A C 1
ATOM 1427 O O . PHE A 1 180 ? 2.938 -18.809 18.171 1.00 84.38 180 PHE A O 1
ATOM 1434 N N . LEU A 1 181 ? 4.131 -20.177 16.855 1.00 83.44 181 LEU A N 1
ATOM 1435 C CA . LEU A 1 181 ? 3.482 -19.790 15.596 1.00 83.44 181 LEU A CA 1
ATOM 1436 C C . LEU A 1 181 ? 1.952 -19.904 15.668 1.00 83.44 181 LEU A C 1
ATOM 1438 O O . LEU A 1 181 ? 1.247 -19.002 15.212 1.00 83.44 181 LEU A O 1
ATOM 1442 N N . ALA A 1 182 ? 1.438 -20.954 16.315 1.00 84.19 182 ALA A N 1
ATOM 1443 C CA . ALA A 1 182 ? 0.004 -21.133 16.512 1.00 84.19 182 ALA A CA 1
ATOM 1444 C C . ALA A 1 182 ? -0.617 -19.994 17.341 1.00 84.19 182 ALA A C 1
ATOM 1446 O O . ALA A 1 182 ? -1.688 -19.506 16.977 1.00 84.19 182 ALA A O 1
ATOM 1447 N N . HIS A 1 183 ? 0.071 -19.516 18.390 1.00 81.25 183 HIS A N 1
ATOM 1448 C CA . HIS A 1 183 ? -0.386 -18.379 19.203 1.00 81.25 183 HIS A CA 1
ATOM 1449 C C . HIS A 1 183 ? -0.470 -17.066 18.414 1.00 81.25 183 HIS A C 1
ATOM 1451 O O . HIS A 1 183 ? -1.274 -16.208 18.765 1.00 81.25 183 HIS A O 1
ATOM 1457 N N . PHE A 1 184 ? 0.284 -16.944 17.318 1.00 79.50 184 PHE A N 1
ATOM 1458 C CA . PHE A 1 184 ? 0.255 -15.803 16.400 1.00 79.50 184 PHE A CA 1
ATOM 1459 C C . PHE A 1 184 ? -0.548 -16.077 15.120 1.00 79.50 184 PHE A C 1
ATOM 1461 O O . PHE A 1 184 ? -0.429 -15.328 14.159 1.00 79.50 184 PHE A O 1
ATOM 1468 N N . PHE A 1 185 ? -1.393 -17.116 15.101 1.00 84.19 185 PHE A N 1
ATOM 1469 C CA . PHE A 1 185 ? -2.253 -17.479 13.962 1.00 84.19 185 PHE A CA 1
ATOM 1470 C C . PHE A 1 185 ? -1.493 -17.825 12.672 1.00 84.19 185 PHE A C 1
ATOM 1472 O O . PHE A 1 185 ? -2.069 -17.800 11.586 1.00 84.19 185 PHE A O 1
ATOM 1479 N N . ILE A 1 186 ? -0.212 -18.183 12.782 1.00 83.44 186 ILE A N 1
ATOM 1480 C CA . ILE A 1 186 ? 0.584 -18.685 11.663 1.00 83.44 186 ILE A CA 1
ATOM 1481 C C . ILE A 1 186 ? 0.361 -20.197 11.564 1.00 83.44 186 ILE A C 1
ATOM 1483 O O . ILE A 1 186 ? 0.453 -20.920 12.557 1.00 83.44 186 ILE A O 1
ATOM 1487 N N . GLU A 1 187 ? 0.080 -20.705 10.361 1.00 83.56 187 GLU A N 1
ATOM 1488 C CA . GLU A 1 187 ? -0.082 -22.142 10.132 1.00 83.56 187 GLU A CA 1
ATOM 1489 C C . GLU A 1 187 ? 1.269 -22.865 10.259 1.00 83.56 187 GLU A C 1
ATOM 1491 O O . GLU A 1 187 ? 2.010 -23.024 9.288 1.00 83.56 187 GLU A O 1
ATOM 1496 N N . SER A 1 188 ? 1.583 -23.335 11.469 1.00 84.12 188 SER A N 1
ATOM 1497 C CA . SER A 1 188 ? 2.900 -23.878 11.821 1.00 84.12 188 SER A CA 1
ATOM 1498 C C . SER A 1 188 ? 3.377 -24.989 10.885 1.00 84.12 188 SER A C 1
ATOM 1500 O O . SER A 1 188 ? 4.560 -25.061 10.574 1.00 84.12 188 SER A O 1
ATOM 1502 N N . LYS A 1 189 ? 2.470 -25.850 10.398 1.00 85.56 189 LYS A N 1
ATOM 1503 C CA . LYS A 1 189 ? 2.817 -26.930 9.458 1.00 85.56 189 LYS A CA 1
ATOM 1504 C C . LYS A 1 189 ? 3.298 -26.389 8.116 1.00 85.56 189 LYS A C 1
ATOM 1506 O O . LYS A 1 189 ? 4.322 -26.848 7.620 1.00 85.56 189 LYS A O 1
ATOM 1511 N N . LYS A 1 190 ? 2.562 -25.432 7.546 1.00 82.19 190 LYS A N 1
ATOM 1512 C CA . LYS A 1 190 ? 2.905 -24.802 6.270 1.00 82.19 190 LYS A CA 1
ATOM 1513 C C . LYS A 1 190 ? 4.202 -24.007 6.405 1.00 82.19 190 LYS A C 1
ATOM 1515 O O . LYS A 1 190 ? 5.113 -24.207 5.614 1.00 82.19 190 LYS A O 1
ATOM 1520 N N . PHE A 1 191 ? 4.316 -23.202 7.462 1.00 81.62 191 PHE A N 1
ATOM 1521 C CA . PHE A 1 191 ? 5.520 -22.430 7.767 1.00 81.62 191 PHE A CA 1
ATOM 1522 C C . PHE A 1 191 ? 6.762 -23.327 7.886 1.00 81.62 191 PHE A C 1
ATOM 1524 O O . PHE A 1 191 ? 7.758 -23.109 7.203 1.00 81.62 191 PHE A O 1
ATOM 1531 N N . LEU A 1 192 ? 6.698 -24.381 8.707 1.00 84.06 192 LEU A N 1
ATOM 1532 C CA . LEU A 1 192 ? 7.836 -25.281 8.912 1.00 84.06 192 LEU A CA 1
ATOM 1533 C C . LEU A 1 192 ? 8.171 -26.096 7.660 1.00 84.06 192 LEU A C 1
ATOM 1535 O O . LEU A 1 192 ? 9.343 -26.365 7.425 1.00 84.06 192 LEU A O 1
ATOM 1539 N N . ALA A 1 193 ? 7.187 -26.460 6.832 1.00 85.56 193 ALA A N 1
ATOM 1540 C CA . ALA A 1 193 ? 7.453 -27.108 5.547 1.00 85.56 193 ALA A CA 1
ATOM 1541 C C . ALA A 1 193 ? 8.243 -26.190 4.595 1.00 85.56 193 ALA A C 1
ATOM 1543 O O . ALA A 1 193 ? 9.196 -26.644 3.956 1.00 85.56 193 ALA A O 1
ATOM 1544 N N . SER A 1 194 ? 7.903 -24.898 4.550 1.00 79.75 194 SER A N 1
ATOM 1545 C CA . SER A 1 194 ? 8.641 -23.903 3.767 1.00 79.75 194 SER A CA 1
ATOM 1546 C C . SER A 1 194 ? 10.074 -23.732 4.275 1.00 79.75 194 SER A C 1
ATOM 1548 O O . SER A 1 194 ? 11.019 -23.865 3.501 1.00 79.75 194 SER A O 1
ATOM 1550 N N . ILE A 1 195 ? 10.269 -23.539 5.583 1.00 78.44 195 ILE A N 1
ATOM 1551 C CA . ILE A 1 195 ? 11.616 -23.405 6.167 1.00 78.44 195 ILE A CA 1
ATOM 1552 C C . ILE A 1 195 ? 12.441 -24.690 6.007 1.00 78.44 195 ILE A C 1
ATOM 1554 O O . ILE A 1 195 ? 13.640 -24.629 5.742 1.00 78.44 195 ILE A O 1
ATOM 1558 N N . LYS A 1 196 ? 11.817 -25.868 6.101 1.00 83.88 196 LYS A N 1
ATOM 1559 C CA . LYS A 1 196 ? 12.504 -27.143 5.872 1.00 83.88 196 LYS A CA 1
ATOM 1560 C C . LYS A 1 196 ? 13.036 -27.264 4.443 1.00 83.88 196 LYS A C 1
ATOM 1562 O O . LYS A 1 196 ? 14.126 -27.790 4.256 1.00 83.88 196 LYS A O 1
ATOM 1567 N N . THR A 1 197 ? 12.315 -26.724 3.461 1.00 77.06 197 THR A N 1
ATOM 1568 C CA . THR A 1 197 ? 12.790 -26.668 2.069 1.00 77.06 197 THR A CA 1
ATOM 1569 C C . THR A 1 197 ? 14.078 -25.841 1.956 1.00 77.06 197 THR A C 1
ATOM 1571 O O . THR A 1 197 ? 14.993 -26.250 1.248 1.00 77.06 197 THR A O 1
ATOM 1574 N N . LEU A 1 198 ? 14.192 -24.737 2.713 1.00 69.62 198 LEU A N 1
ATOM 1575 C CA . LEU A 1 198 ? 15.433 -23.949 2.812 1.00 69.62 198 LEU A CA 1
ATOM 1576 C C . LEU A 1 198 ? 16.572 -24.767 3.440 1.00 69.62 198 LEU A C 1
ATOM 1578 O O . LEU A 1 198 ? 17.682 -24.794 2.924 1.00 69.62 198 LEU A O 1
ATOM 1582 N N . SER A 1 199 ? 16.289 -25.459 4.548 1.00 73.00 199 SER A N 1
ATOM 1583 C CA . SER A 1 199 ? 17.258 -26.301 5.267 1.00 73.00 199 SER A CA 1
ATOM 1584 C C . SER A 1 199 ? 17.811 -27.441 4.405 1.00 73.00 199 SER A C 1
ATOM 1586 O O . SER A 1 199 ? 19.017 -27.690 4.411 1.00 73.00 199 SER A O 1
ATOM 1588 N N . GLU A 1 200 ? 16.947 -28.115 3.642 1.00 78.31 200 GLU A N 1
ATOM 1589 C CA . GLU A 1 200 ? 17.336 -29.211 2.750 1.00 78.31 200 GLU A CA 1
ATOM 1590 C C . GLU A 1 200 ? 18.217 -28.717 1.591 1.00 78.31 200 GLU A C 1
ATOM 1592 O O . GLU A 1 200 ? 19.205 -29.370 1.267 1.00 78.31 200 GLU A O 1
ATOM 1597 N N . ALA A 1 201 ? 17.924 -27.545 1.022 1.00 67.69 201 ALA A N 1
ATOM 1598 C CA . ALA A 1 201 ? 18.683 -26.986 -0.097 1.00 67.69 201 ALA A CA 1
ATOM 1599 C C . ALA A 1 201 ? 20.114 -26.553 0.286 1.00 67.69 201 ALA A C 1
ATOM 1601 O O . ALA A 1 201 ? 21.058 -26.756 -0.473 1.00 67.69 201 ALA A O 1
ATOM 1602 N N . ILE A 1 202 ? 20.316 -26.034 1.499 1.00 67.19 202 ILE A N 1
ATOM 1603 C CA . ILE A 1 202 ? 21.647 -25.623 1.984 1.00 67.19 202 ILE A CA 1
ATOM 1604 C C . ILE A 1 202 ? 22.450 -26.776 2.624 1.00 67.19 202 ILE A C 1
ATOM 1606 O O . ILE A 1 202 ? 23.617 -26.609 3.013 1.00 67.19 202 ILE A O 1
ATOM 1610 N N . ALA A 1 203 ? 21.850 -27.965 2.766 1.00 69.69 203 ALA A N 1
ATOM 1611 C CA . ALA A 1 203 ? 22.452 -29.125 3.426 1.00 69.69 203 ALA A CA 1
ATOM 1612 C C . ALA A 1 203 ? 23.701 -29.659 2.701 1.00 69.69 203 ALA A C 1
ATOM 1614 O O . ALA A 1 203 ? 24.642 -30.100 3.367 1.00 69.69 203 ALA A O 1
ATOM 1615 N N . ASP A 1 204 ? 23.783 -29.493 1.384 1.00 70.88 204 ASP A N 1
ATOM 1616 C CA . ASP A 1 204 ? 24.861 -30.053 0.559 1.00 70.88 204 ASP A CA 1
ATOM 1617 C C . ASP A 1 204 ? 26.027 -29.074 0.308 1.00 70.88 204 ASP A C 1
ATOM 1619 O O . ASP A 1 204 ? 26.876 -29.312 -0.550 1.00 70.88 204 ASP A O 1
ATOM 1623 N N . ASN A 1 205 ? 26.097 -27.967 1.070 1.00 67.62 205 ASN A N 1
ATOM 1624 C CA . ASN A 1 205 ? 27.095 -26.884 0.929 1.00 67.62 205 ASN A CA 1
ATOM 1625 C C . ASN A 1 205 ? 27.177 -26.314 -0.500 1.00 67.62 205 ASN A C 1
ATOM 1627 O O . ASN A 1 205 ? 28.191 -25.754 -0.921 1.00 67.62 205 ASN A O 1
ATOM 1631 N N . LYS A 1 206 ? 26.090 -26.473 -1.248 1.00 67.69 206 LYS A N 1
ATOM 1632 C CA . LYS A 1 206 ? 25.925 -26.038 -2.619 1.00 67.69 206 LYS A CA 1
ATOM 1633 C C . LYS A 1 206 ? 24.437 -25.831 -2.849 1.00 67.69 206 LYS A C 1
ATOM 1635 O O . LYS A 1 206 ? 23.675 -26.744 -2.568 1.00 67.69 206 LYS A O 1
ATOM 1640 N N . ILE A 1 207 ? 24.054 -24.680 -3.389 1.00 69.06 207 ILE A N 1
ATOM 1641 C CA . ILE A 1 207 ? 22.667 -24.401 -3.777 1.00 69.06 207 ILE A CA 1
ATOM 1642 C C . ILE A 1 207 ? 22.626 -24.222 -5.289 1.00 69.06 207 ILE A C 1
ATOM 1644 O O . ILE A 1 207 ? 23.278 -23.322 -5.824 1.00 69.06 207 ILE A O 1
ATOM 1648 N N . THR A 1 208 ? 21.869 -25.055 -5.998 1.00 72.31 208 THR A N 1
ATOM 1649 C CA . THR A 1 208 ? 21.643 -24.888 -7.440 1.00 72.31 208 THR A CA 1
ATOM 1650 C C . THR A 1 208 ? 20.786 -23.661 -7.746 1.00 72.31 208 THR A C 1
ATOM 1652 O O . THR A 1 208 ? 19.996 -23.217 -6.922 1.00 72.31 208 THR A O 1
ATOM 1655 N N . LEU A 1 209 ? 20.878 -23.111 -8.964 1.00 66.38 209 LEU A N 1
ATOM 1656 C CA . LEU A 1 209 ? 20.014 -21.991 -9.381 1.00 66.38 209 LEU A CA 1
ATOM 1657 C C . LEU A 1 209 ? 18.517 -22.320 -9.241 1.00 66.38 209 LEU A C 1
ATOM 1659 O O . LEU A 1 209 ? 17.717 -21.460 -8.885 1.00 66.38 209 LEU A O 1
ATOM 1663 N N . VAL A 1 210 ? 18.146 -23.577 -9.493 1.00 70.31 210 VAL A N 1
ATOM 1664 C CA . VAL A 1 210 ? 16.782 -24.089 -9.312 1.00 70.31 210 VAL A CA 1
ATOM 1665 C C . VAL A 1 210 ? 16.385 -24.114 -7.835 1.00 70.31 210 VAL A C 1
ATOM 1667 O O . VAL A 1 210 ? 15.261 -23.740 -7.500 1.00 70.31 210 VAL A O 1
ATOM 1670 N N . GLU A 1 211 ? 17.286 -24.538 -6.952 1.00 72.38 211 GLU A N 1
ATOM 1671 C CA . GLU A 1 211 ? 17.052 -24.539 -5.507 1.00 72.38 211 GLU A CA 1
ATOM 1672 C C . GLU A 1 211 ? 16.936 -23.120 -4.954 1.00 72.38 211 GLU A C 1
ATOM 1674 O O . GLU A 1 211 ? 15.983 -22.874 -4.228 1.00 72.38 211 GLU A O 1
ATOM 1679 N N . ILE A 1 212 ? 17.752 -22.160 -5.409 1.00 70.06 212 ILE A N 1
ATOM 1680 C CA . ILE A 1 212 ? 17.622 -20.737 -5.032 1.00 70.06 212 ILE A CA 1
ATOM 1681 C C . ILE A 1 212 ? 16.194 -20.227 -5.280 1.00 70.06 212 ILE A C 1
ATOM 1683 O O . ILE A 1 212 ? 15.617 -19.532 -4.448 1.00 70.06 212 ILE A O 1
ATOM 1687 N N . PHE A 1 213 ? 15.571 -20.569 -6.411 1.00 71.00 213 PHE A N 1
ATOM 1688 C CA . PHE A 1 213 ? 14.198 -20.124 -6.677 1.00 71.00 213 PHE A CA 1
ATOM 1689 C C . PHE A 1 213 ? 13.137 -20.886 -5.883 1.00 71.00 213 PHE A C 1
ATOM 1691 O O . PHE A 1 213 ? 12.128 -20.290 -5.510 1.00 71.00 213 PHE A O 1
ATOM 1698 N N . LYS A 1 214 ? 13.359 -22.168 -5.574 1.00 72.56 214 LYS A N 1
ATOM 1699 C CA . LYS A 1 214 ? 12.514 -22.896 -4.614 1.00 72.56 214 LYS A CA 1
ATOM 1700 C C . LYS A 1 214 ? 12.623 -22.292 -3.213 1.00 72.56 214 LYS A C 1
ATOM 1702 O O . LYS A 1 214 ? 11.624 -22.226 -2.504 1.00 72.56 214 LYS A O 1
ATOM 1707 N N . GLU A 1 215 ? 13.805 -21.811 -2.840 1.00 72.06 215 GLU A N 1
ATOM 1708 C CA . GLU A 1 215 ? 14.036 -21.101 -1.587 1.00 72.06 215 GLU A CA 1
ATOM 1709 C C . GLU A 1 215 ? 13.308 -19.755 -1.565 1.00 72.06 215 GLU A C 1
ATOM 1711 O O . GLU A 1 215 ? 12.596 -19.462 -0.607 1.00 72.06 215 GLU A O 1
ATOM 1716 N N . PHE A 1 216 ? 13.398 -18.967 -2.642 1.00 71.62 216 PHE A N 1
ATOM 1717 C CA . PHE A 1 216 ? 12.611 -17.740 -2.778 1.00 71.62 216 PHE A CA 1
ATOM 1718 C C . PHE A 1 216 ? 11.103 -18.008 -2.713 1.00 71.62 216 PHE A C 1
ATOM 1720 O O . PHE A 1 216 ? 10.390 -17.260 -2.046 1.00 71.62 216 PHE A O 1
ATOM 1727 N N . ASP A 1 217 ? 10.610 -19.074 -3.353 1.00 76.81 217 ASP A N 1
ATOM 1728 C CA . ASP A 1 217 ? 9.200 -19.470 -3.270 1.00 76.81 217 ASP A CA 1
ATOM 1729 C C . ASP A 1 217 ? 8.788 -19.816 -1.833 1.00 76.81 217 ASP A C 1
ATOM 1731 O O . ASP A 1 217 ? 7.776 -19.323 -1.334 1.00 76.81 217 ASP A O 1
ATOM 1735 N N . ALA A 1 218 ? 9.605 -20.604 -1.132 1.00 76.38 218 ALA A N 1
ATOM 1736 C CA . ALA A 1 218 ? 9.376 -20.958 0.263 1.00 76.38 218 ALA A CA 1
ATOM 1737 C C . ALA A 1 218 ? 9.413 -19.731 1.195 1.00 76.38 218 ALA A C 1
ATOM 1739 O O . ALA A 1 218 ? 8.572 -19.604 2.091 1.00 76.38 218 ALA A O 1
ATOM 1740 N N . ALA A 1 219 ? 10.350 -18.805 0.978 1.00 74.12 219 ALA A N 1
ATOM 1741 C CA . ALA A 1 219 ? 10.436 -17.550 1.717 1.00 74.12 219 ALA A CA 1
ATOM 1742 C C . ALA A 1 219 ? 9.207 -16.663 1.461 1.00 74.12 219 ALA A C 1
ATOM 1744 O O . ALA A 1 219 ? 8.631 -16.125 2.405 1.00 74.12 219 ALA A O 1
ATOM 1745 N N . PHE A 1 220 ? 8.749 -16.568 0.211 1.00 76.12 220 PHE A N 1
ATOM 1746 C CA . PHE A 1 220 ? 7.564 -15.790 -0.146 1.00 76.12 220 PHE A CA 1
ATOM 1747 C C . PHE A 1 220 ? 6.283 -16.387 0.451 1.00 76.12 220 PHE A C 1
ATOM 1749 O O . PHE A 1 220 ? 5.492 -15.660 1.050 1.00 76.12 220 PHE A O 1
ATOM 1756 N N . ASP A 1 221 ? 6.107 -17.710 0.388 1.00 79.38 221 ASP A N 1
ATOM 1757 C CA . ASP A 1 221 ? 5.017 -18.416 1.078 1.00 79.38 221 ASP A CA 1
ATOM 1758 C C . ASP A 1 221 ? 5.020 -18.139 2.582 1.00 79.38 221 ASP A C 1
ATOM 1760 O O . ASP A 1 221 ? 3.967 -17.932 3.188 1.00 79.38 221 ASP A O 1
ATOM 1764 N N . THR A 1 222 ? 6.213 -18.122 3.177 1.00 77.50 222 THR A N 1
ATOM 1765 C CA . THR A 1 222 ? 6.405 -17.804 4.591 1.00 77.50 222 THR A CA 1
ATOM 1766 C C . THR A 1 222 ? 5.953 -16.373 4.887 1.00 77.50 222 THR A C 1
ATOM 1768 O O . THR A 1 222 ? 5.182 -16.156 5.823 1.00 77.50 222 THR A O 1
ATOM 1771 N N . SER A 1 223 ? 6.352 -15.399 4.061 1.00 75.00 223 SER A N 1
ATOM 1772 C CA . SER A 1 223 ? 5.903 -14.008 4.178 1.00 75.00 223 SER A CA 1
ATOM 1773 C C . SER A 1 223 ? 4.388 -13.867 4.022 1.00 75.00 223 SER A C 1
ATOM 1775 O O . SER A 1 223 ? 3.770 -13.149 4.805 1.00 75.00 223 SER A O 1
ATOM 1777 N N . LEU A 1 224 ? 3.767 -14.575 3.073 1.00 78.88 224 LEU A N 1
ATOM 1778 C CA . LEU A 1 224 ? 2.310 -14.574 2.902 1.00 78.88 224 LEU A CA 1
ATOM 1779 C C . LEU A 1 224 ? 1.593 -15.133 4.135 1.00 78.88 224 LEU A C 1
ATOM 1781 O O . LEU A 1 224 ? 0.636 -14.528 4.611 1.00 78.88 224 LEU A O 1
ATOM 1785 N N . SER A 1 225 ? 2.090 -16.233 4.707 1.00 79.25 225 SER A N 1
ATOM 1786 C CA . SER A 1 225 ? 1.552 -16.786 5.953 1.00 79.25 225 SER A CA 1
ATOM 1787 C C . SER A 1 225 ? 1.664 -15.808 7.129 1.00 79.25 225 SER A C 1
ATOM 1789 O O . SER A 1 225 ? 0.738 -15.723 7.934 1.00 79.25 225 SER A O 1
ATOM 1791 N N . VAL A 1 226 ? 2.752 -15.036 7.218 1.00 79.56 226 VAL A N 1
ATOM 1792 C CA . VAL A 1 226 ? 2.894 -13.963 8.219 1.00 79.56 226 VAL A CA 1
ATOM 1793 C C . VAL A 1 226 ? 1.919 -12.813 7.943 1.00 79.56 226 VAL A C 1
ATOM 1795 O O . VAL A 1 226 ? 1.297 -12.309 8.873 1.00 79.56 226 VAL A O 1
ATOM 1798 N N . ILE A 1 227 ? 1.725 -12.415 6.683 1.00 80.88 227 ILE A N 1
ATOM 1799 C CA . ILE A 1 227 ? 0.756 -11.373 6.305 1.00 80.88 227 ILE A CA 1
ATOM 1800 C C . ILE A 1 227 ? -0.672 -11.789 6.680 1.00 80.88 227 ILE A C 1
ATOM 1802 O O . ILE A 1 227 ? -1.414 -10.982 7.238 1.00 80.88 227 ILE A O 1
ATOM 1806 N N . ASP A 1 228 ? -1.065 -13.036 6.427 1.00 82.00 228 ASP A N 1
ATOM 1807 C CA . ASP A 1 228 ? -2.400 -13.536 6.777 1.00 82.00 228 ASP A CA 1
ATOM 1808 C C . ASP A 1 228 ? -2.605 -13.649 8.298 1.00 82.00 228 ASP A C 1
ATOM 1810 O O . ASP A 1 228 ? -3.683 -13.333 8.817 1.00 82.00 228 ASP A O 1
ATOM 1814 N N . ALA A 1 229 ? -1.553 -14.007 9.037 1.00 83.19 229 ALA A N 1
ATOM 1815 C CA . ALA A 1 229 ? -1.538 -13.930 10.494 1.00 83.19 229 ALA A CA 1
ATOM 1816 C C . ALA A 1 229 ? -1.717 -12.484 10.988 1.00 83.19 229 ALA A C 1
ATOM 1818 O O . ALA A 1 229 ? -2.589 -12.215 11.818 1.00 83.19 229 ALA A O 1
ATOM 1819 N N . MET A 1 230 ? -0.977 -11.528 10.418 1.00 80.75 230 MET A N 1
ATOM 1820 C CA . MET A 1 230 ? -1.135 -10.104 10.724 1.00 80.75 230 MET A CA 1
ATOM 1821 C C . MET A 1 230 ? -2.550 -9.618 10.412 1.00 80.75 230 MET A C 1
ATOM 1823 O O . MET A 1 230 ? -3.147 -8.933 11.238 1.00 80.75 230 MET A O 1
ATOM 1827 N N . ARG A 1 231 ? -3.136 -10.023 9.278 1.00 85.69 231 ARG A N 1
ATOM 1828 C CA . ARG A 1 231 ? -4.537 -9.723 8.943 1.00 85.69 231 ARG A CA 1
ATOM 1829 C C . ARG A 1 231 ? -5.514 -10.271 9.970 1.00 85.69 231 ARG A C 1
ATOM 1831 O O . ARG A 1 231 ? -6.484 -9.602 10.309 1.00 85.69 231 ARG A O 1
ATOM 1838 N N . THR A 1 232 ? -5.246 -11.462 10.496 1.00 86.06 232 THR A N 1
ATOM 1839 C CA . THR A 1 232 ? -6.050 -12.058 11.566 1.00 86.06 232 THR A CA 1
ATOM 1840 C C . THR A 1 232 ? -5.955 -11.239 12.850 1.00 86.06 232 THR A C 1
ATOM 1842 O O . THR A 1 232 ? -6.982 -10.929 13.456 1.00 86.06 232 THR A O 1
ATOM 1845 N N . ILE A 1 233 ? -4.747 -10.827 13.246 1.00 81.31 233 ILE A N 1
ATOM 1846 C CA . ILE A 1 233 ? -4.523 -9.969 14.417 1.00 81.31 233 ILE A CA 1
ATOM 1847 C C . ILE A 1 233 ? -5.223 -8.617 14.231 1.00 81.31 233 ILE A C 1
ATOM 1849 O O . ILE A 1 233 ? -5.986 -8.200 15.105 1.00 81.31 233 ILE A O 1
ATOM 1853 N N . PHE A 1 234 ? -5.036 -7.957 13.086 1.00 79.69 234 PHE A N 1
ATOM 1854 C CA . PHE A 1 234 ? -5.705 -6.699 12.757 1.00 79.69 234 PHE A CA 1
ATOM 1855 C C . PHE A 1 234 ? -7.224 -6.851 12.717 1.00 79.69 234 PHE A C 1
ATOM 1857 O O . PHE A 1 234 ? -7.917 -6.053 13.334 1.00 79.69 234 PHE A O 1
ATOM 1864 N N . GLY A 1 235 ? -7.763 -7.883 12.069 1.00 82.88 235 GLY A N 1
ATOM 1865 C CA . GLY A 1 235 ? -9.203 -8.124 11.988 1.00 82.88 235 GLY A CA 1
ATOM 1866 C C . GLY A 1 235 ? -9.845 -8.343 13.361 1.00 82.88 235 GLY A C 1
ATOM 1867 O O . GLY A 1 235 ? -10.873 -7.739 13.681 1.00 82.88 235 GLY A O 1
ATOM 1868 N N . LYS A 1 236 ? -9.201 -9.132 14.228 1.00 80.31 236 LYS A N 1
ATOM 1869 C CA . LYS A 1 236 ? -9.633 -9.325 15.622 1.00 80.31 236 LYS A CA 1
ATOM 1870 C C . LYS A 1 236 ? -9.501 -8.041 16.456 1.00 80.31 236 LYS A C 1
ATOM 1872 O O . LYS A 1 236 ? -10.374 -7.750 17.273 1.00 80.31 236 LYS A O 1
ATOM 1877 N N . THR A 1 237 ? -8.467 -7.236 16.212 1.00 76.19 237 THR A N 1
ATOM 1878 C CA . THR A 1 237 ? -8.270 -5.926 16.862 1.00 76.19 237 THR A CA 1
ATOM 1879 C C . THR A 1 237 ? -9.317 -4.913 16.419 1.00 76.19 237 THR A C 1
ATOM 1881 O O . THR A 1 237 ? -9.917 -4.248 17.255 1.00 76.19 237 THR A O 1
ATOM 1884 N N . MET A 1 238 ? -9.622 -4.847 15.127 1.00 75.38 238 MET A N 1
ATOM 1885 C CA . MET A 1 238 ? -10.686 -4.005 14.586 1.00 75.38 238 MET A CA 1
ATOM 1886 C C . MET A 1 238 ? -12.052 -4.423 15.122 1.00 75.38 238 MET A C 1
ATOM 1888 O O . MET A 1 238 ? -12.830 -3.567 15.519 1.00 75.38 238 MET A O 1
ATOM 1892 N N . THR A 1 239 ? -12.323 -5.725 15.240 1.00 79.00 239 THR A N 1
ATOM 1893 C CA . THR A 1 239 ? -13.549 -6.218 15.893 1.00 79.00 239 THR A CA 1
ATOM 1894 C C . THR A 1 239 ? -13.677 -5.672 17.316 1.00 79.00 239 THR A C 1
ATOM 1896 O O . THR A 1 239 ? -14.753 -5.230 17.712 1.00 79.00 239 THR A O 1
ATOM 1899 N N . LEU A 1 240 ? -12.574 -5.679 18.074 1.00 73.12 240 LEU A N 1
ATOM 1900 C CA . LEU A 1 240 ? -12.511 -5.163 19.439 1.00 73.12 240 LEU A CA 1
ATOM 1901 C C . LEU A 1 240 ? -12.720 -3.640 19.497 1.00 73.12 240 LEU A C 1
ATOM 1903 O O . LEU A 1 240 ? -13.504 -3.173 20.319 1.00 73.12 240 LEU A O 1
ATOM 1907 N N . LEU A 1 241 ? -12.039 -2.882 18.632 1.00 70.00 241 LEU A N 1
ATOM 1908 C CA . LEU A 1 241 ? -12.117 -1.417 18.572 1.00 70.00 241 LEU A CA 1
ATOM 1909 C C . LEU A 1 241 ? -13.495 -0.924 18.117 1.00 70.00 241 LEU A C 1
ATOM 1911 O O . LEU A 1 241 ? -13.999 0.067 18.641 1.00 70.00 241 LEU A O 1
ATOM 1915 N N . LEU A 1 242 ? -14.115 -1.619 17.161 1.00 71.88 242 LEU A N 1
ATOM 1916 C CA . LEU A 1 242 ? -15.429 -1.257 16.636 1.00 71.88 242 LEU A CA 1
ATOM 1917 C C . LEU A 1 242 ? -16.568 -1.674 17.563 1.00 71.88 242 LEU A C 1
ATOM 1919 O O . LEU A 1 242 ? -17.614 -1.035 17.532 1.00 71.88 242 LEU A O 1
ATOM 1923 N N . TYR A 1 243 ? -16.381 -2.698 18.401 1.00 75.50 243 TYR A N 1
ATOM 1924 C CA . TYR A 1 243 ? -17.416 -3.193 19.311 1.00 75.50 243 TYR A CA 1
ATOM 1925 C C . TYR A 1 243 ? -18.118 -2.084 20.123 1.00 75.50 243 TYR A C 1
ATOM 1927 O O . TYR A 1 243 ? -19.340 -1.980 20.017 1.00 75.50 243 TYR A O 1
ATOM 1935 N N . PRO A 1 244 ? -17.417 -1.208 20.874 1.00 68.38 244 PRO A N 1
ATOM 1936 C CA . PRO A 1 244 ? -18.069 -0.144 21.634 1.00 68.38 244 PRO A CA 1
ATOM 1937 C C . PRO A 1 244 ? -18.724 0.887 20.714 1.00 68.38 244 PRO A C 1
ATOM 1939 O O . PRO A 1 244 ? -19.825 1.344 20.997 1.00 68.38 244 PRO A O 1
ATOM 1942 N N . ILE A 1 245 ? -18.101 1.212 19.580 1.00 72.94 245 ILE A N 1
ATOM 1943 C CA . ILE A 1 245 ? -18.635 2.186 18.620 1.00 72.94 245 ILE A CA 1
ATOM 1944 C C . ILE A 1 245 ? -19.969 1.687 18.039 1.00 72.94 245 ILE A C 1
ATOM 1946 O O . ILE A 1 245 ? -20.935 2.442 17.986 1.00 72.94 245 ILE A O 1
ATOM 1950 N N . VAL A 1 246 ? -20.066 0.400 17.693 1.00 77.25 246 VAL A N 1
ATOM 1951 C CA . VAL A 1 246 ? -21.302 -0.241 17.207 1.00 77.25 246 VAL A CA 1
ATOM 1952 C C . VAL A 1 246 ? -22.409 -0.251 18.265 1.00 77.25 246 VAL A C 1
ATOM 1954 O O . VAL A 1 246 ? -23.585 -0.179 17.915 1.00 77.25 246 VAL A O 1
ATOM 1957 N N . GLN A 1 247 ? -22.072 -0.316 19.558 1.00 74.00 247 GLN A N 1
ATOM 1958 C CA . GLN A 1 247 ? -23.069 -0.163 20.629 1.00 74.00 247 GLN A CA 1
ATOM 1959 C C . GLN A 1 247 ? -23.522 1.299 20.789 1.00 74.00 247 GLN A C 1
ATOM 1961 O O . GLN A 1 247 ? -24.678 1.562 21.122 1.00 74.00 247 GLN A O 1
ATOM 1966 N N . LEU A 1 248 ? -22.638 2.265 20.526 1.00 72.56 248 LEU A N 1
ATOM 1967 C CA . LEU A 1 248 ? -22.893 3.698 20.701 1.00 72.56 248 LEU A CA 1
ATOM 1968 C C . LEU A 1 248 ? -23.631 4.361 19.532 1.00 72.56 248 LEU A C 1
ATOM 1970 O O . LEU A 1 248 ? -24.315 5.365 19.746 1.00 72.56 248 LEU A O 1
ATOM 1974 N N . ILE A 1 249 ? -23.519 3.824 18.320 1.00 77.12 249 ILE A N 1
ATOM 1975 C CA . ILE A 1 249 ? -24.162 4.403 17.139 1.00 77.12 249 ILE A CA 1
ATOM 1976 C C . ILE A 1 249 ? -25.527 3.727 16.905 1.00 77.12 249 ILE A C 1
ATOM 1978 O O . ILE A 1 249 ? -25.580 2.507 16.746 1.00 77.12 249 ILE A O 1
ATOM 1982 N N . PRO A 1 250 ? -26.642 4.484 16.885 1.00 85.69 250 PRO A N 1
ATOM 1983 C CA . PRO A 1 250 ? -27.966 3.933 16.602 1.00 85.69 250 PRO A CA 1
ATOM 1984 C C . PRO A 1 250 ? -28.084 3.369 15.178 1.00 85.69 250 PRO A C 1
ATOM 1986 O O . PRO A 1 250 ? -27.536 3.927 14.232 1.00 85.69 250 PRO A O 1
ATOM 1989 N N . LYS A 1 251 ? -28.855 2.287 15.028 1.00 91.25 251 LYS A N 1
ATOM 1990 C CA . LYS A 1 251 ? -28.981 1.476 13.798 1.00 91.25 251 LYS A CA 1
ATOM 1991 C C . LYS A 1 251 ? -30.320 1.669 13.087 1.00 91.25 251 LYS A C 1
ATOM 1993 O O . LYS A 1 251 ? -30.593 1.124 12.025 1.00 91.25 251 LYS A O 1
ATOM 1998 N N . SER A 1 252 ? -31.217 2.458 13.663 1.00 93.06 252 SER A N 1
ATOM 1999 C CA . SER A 1 252 ? -32.484 2.819 13.027 1.00 93.06 252 SER A CA 1
ATOM 2000 C C . SER A 1 252 ? -32.870 4.239 13.397 1.00 93.06 252 SER A C 1
ATOM 2002 O O . SER A 1 252 ? -32.533 4.702 14.483 1.00 93.06 252 SER A O 1
ATOM 2004 N N . GLU A 1 253 ? -33.636 4.924 12.546 1.00 93.81 253 GLU A N 1
ATOM 2005 C CA . GLU A 1 253 ? -34.166 6.255 12.881 1.00 93.81 253 GLU A CA 1
ATOM 2006 C C . GLU A 1 253 ? -34.921 6.253 14.214 1.00 93.81 253 GLU A C 1
ATOM 2008 O O . GLU A 1 253 ? -34.797 7.183 15.006 1.00 93.81 253 GLU A O 1
ATOM 2013 N N . LYS A 1 254 ? -35.681 5.183 14.483 1.00 93.56 254 LYS A N 1
ATOM 2014 C CA . LYS A 1 254 ? -36.401 5.005 15.748 1.00 93.56 254 LYS A CA 1
ATOM 2015 C C . LYS A 1 254 ? -35.440 4.974 16.936 1.00 93.56 254 LYS A C 1
ATOM 2017 O O . LYS A 1 254 ? -35.736 5.557 17.973 1.00 93.56 254 LYS A O 1
ATOM 2022 N N . GLU A 1 255 ? -34.307 4.299 16.788 1.00 91.12 255 GLU A N 1
ATOM 2023 C CA . GLU A 1 255 ? -33.277 4.242 17.818 1.00 91.12 255 GLU A CA 1
ATOM 2024 C C . GLU A 1 255 ? -32.571 5.590 17.991 1.00 91.12 255 GLU A C 1
ATOM 2026 O O . GLU A 1 255 ? -32.326 5.986 19.125 1.00 91.12 255 GLU A O 1
ATOM 2031 N N . VAL A 1 256 ? -32.324 6.338 16.906 1.00 90.06 256 VAL A N 1
ATOM 2032 C CA . VAL A 1 256 ? -31.808 7.717 16.992 1.00 90.06 256 VAL A CA 1
ATOM 2033 C C . VAL A 1 256 ? -32.768 8.579 17.819 1.00 90.06 256 VAL A C 1
ATOM 2035 O O . VAL A 1 256 ? -32.353 9.188 18.802 1.00 90.06 256 VAL A O 1
ATOM 2038 N N . VAL A 1 257 ? -34.065 8.571 17.483 1.00 92.19 257 VAL A N 1
ATOM 2039 C CA . VAL A 1 257 ? -35.103 9.310 18.225 1.00 92.19 257 VAL A CA 1
ATOM 2040 C C . VAL A 1 257 ? -35.145 8.889 19.693 1.00 92.19 257 VAL A C 1
ATOM 2042 O O . VAL A 1 257 ? -35.194 9.751 20.568 1.00 92.19 257 VAL A O 1
ATOM 2045 N N . SER A 1 258 ? -35.103 7.583 19.972 1.00 90.25 258 SER A N 1
ATOM 2046 C CA . SER A 1 258 ? -35.094 7.061 21.343 1.00 90.25 258 SER A CA 1
ATOM 2047 C C . SER A 1 258 ? -33.887 7.578 22.117 1.00 90.25 258 SER A C 1
ATOM 2049 O O . SER A 1 258 ? -34.069 8.177 23.167 1.00 90.25 258 SER A O 1
ATOM 2051 N N . ARG A 1 259 ? -32.668 7.449 21.575 1.00 85.31 259 ARG A N 1
ATOM 2052 C CA . ARG A 1 259 ? -31.440 7.888 22.257 1.00 85.31 259 ARG A CA 1
ATOM 2053 C C . ARG A 1 259 ? -31.432 9.389 22.523 1.00 85.31 259 ARG A C 1
ATOM 2055 O O . ARG A 1 259 ? -31.052 9.808 23.610 1.00 85.31 259 ARG A O 1
ATOM 2062 N N . PHE A 1 260 ? -31.880 10.202 21.566 1.00 86.44 260 PHE A N 1
ATOM 2063 C CA . PHE A 1 260 ? -32.014 11.648 21.765 1.00 86.44 260 PHE A CA 1
ATOM 2064 C C . PHE A 1 260 ? -33.063 11.977 22.836 1.00 86.44 260 PHE A C 1
ATOM 2066 O O . PHE A 1 260 ? -32.835 12.851 23.669 1.00 86.44 260 PHE A O 1
ATOM 2073 N N . THR A 1 261 ? -34.185 11.254 22.852 1.00 89.69 261 THR A N 1
ATOM 2074 C CA . THR A 1 261 ? -35.248 11.412 23.856 1.00 89.69 261 THR A CA 1
ATOM 2075 C C . THR A 1 261 ? -34.750 11.031 25.248 1.00 89.69 261 THR A C 1
ATOM 2077 O O . THR A 1 261 ? -34.957 11.782 26.199 1.00 89.69 261 THR A O 1
ATOM 2080 N N . ASP A 1 262 ? -34.047 9.906 25.367 1.00 84.94 262 ASP A N 1
ATOM 2081 C CA . ASP A 1 262 ? -33.479 9.428 26.625 1.00 84.94 262 ASP A CA 1
ATOM 2082 C C . ASP A 1 262 ? -32.400 10.390 27.143 1.00 84.94 262 ASP A C 1
ATOM 2084 O O . ASP A 1 262 ? -32.333 10.661 28.342 1.00 84.94 262 ASP A O 1
ATOM 2088 N N . LEU A 1 263 ? -31.599 10.974 26.245 1.00 83.56 263 LEU A N 1
ATOM 2089 C CA . LEU A 1 263 ? -30.590 11.980 26.577 1.00 83.56 263 LEU A CA 1
ATOM 2090 C C . LEU A 1 263 ? -31.215 13.290 27.082 1.00 83.56 263 LEU A C 1
ATOM 2092 O O . LEU A 1 263 ? -30.789 13.818 28.110 1.00 83.56 263 LEU A O 1
ATOM 2096 N N . VAL A 1 264 ? -32.251 13.791 26.399 1.00 86.12 264 VAL A N 1
ATOM 2097 C CA . VAL A 1 264 ? -33.016 14.971 26.835 1.00 86.12 264 VAL A CA 1
ATOM 2098 C C . VAL A 1 264 ? -33.691 14.704 28.179 1.00 86.12 264 VAL A C 1
ATOM 2100 O O . VAL A 1 264 ? -33.594 15.526 29.088 1.00 86.12 264 VAL A O 1
ATOM 2103 N N . SER A 1 265 ? -34.330 13.541 28.336 1.00 86.25 265 SER A N 1
ATOM 2104 C CA . SER A 1 265 ? -34.976 13.151 29.590 1.00 86.25 265 SER A CA 1
ATOM 2105 C C . SER A 1 265 ? -33.968 13.047 30.729 1.00 86.25 265 SER A C 1
ATOM 2107 O O . SER A 1 265 ? -34.272 13.457 31.845 1.00 86.25 265 SER A O 1
ATOM 2109 N N . LEU A 1 266 ? -32.772 12.514 30.467 1.00 82.69 266 LEU A N 1
ATOM 2110 C CA . LEU A 1 266 ? -31.700 12.446 31.451 1.00 82.69 266 LEU A CA 1
ATOM 2111 C C . LEU A 1 266 ? -31.268 13.847 31.887 1.00 82.69 266 LEU A C 1
ATOM 2113 O O . LEU A 1 266 ? -31.179 14.106 33.083 1.00 82.69 266 LEU A O 1
ATOM 2117 N N . TYR A 1 267 ? -31.042 14.755 30.940 1.00 83.44 267 TYR A N 1
ATOM 2118 C CA . TYR A 1 267 ? -30.704 16.143 31.245 1.00 83.44 267 TYR A CA 1
ATOM 2119 C C . TYR A 1 267 ? -31.789 16.837 32.083 1.00 83.44 267 TYR A C 1
ATOM 2121 O O . TYR A 1 267 ? -31.484 17.468 33.096 1.00 83.44 267 TYR A O 1
ATOM 2129 N N . ASP A 1 268 ? -33.058 16.681 31.700 1.00 85.12 268 ASP A N 1
ATOM 2130 C CA . ASP A 1 268 ? -34.190 17.272 32.417 1.00 85.12 268 ASP A CA 1
ATOM 2131 C C . ASP A 1 268 ? -34.362 16.682 33.820 1.00 85.12 268 ASP A C 1
ATOM 2133 O O . ASP A 1 268 ? -34.738 17.397 34.749 1.00 85.12 268 ASP A O 1
ATOM 2137 N N . ASP A 1 269 ? -34.088 15.390 33.989 1.00 82.62 269 ASP A N 1
ATOM 2138 C CA . ASP A 1 269 ? -34.095 14.733 35.293 1.00 82.62 269 ASP A CA 1
ATOM 2139 C C . ASP A 1 269 ? -32.971 15.261 36.188 1.00 82.62 269 ASP A C 1
ATOM 2141 O O . ASP A 1 269 ? -33.236 15.577 37.345 1.00 82.62 269 ASP A O 1
ATOM 2145 N N . ILE A 1 270 ? -31.753 15.425 35.655 1.00 77.25 270 ILE A N 1
ATOM 2146 C CA . ILE A 1 270 ? -30.602 15.976 36.390 1.00 77.25 270 ILE A CA 1
ATOM 2147 C C . ILE A 1 270 ? -30.907 17.397 36.878 1.00 77.25 270 ILE A C 1
ATOM 2149 O O . ILE A 1 270 ? -30.657 17.716 38.037 1.00 77.25 270 ILE A O 1
ATOM 2153 N N . LEU A 1 271 ? -31.511 18.245 36.036 1.00 79.56 271 LEU A N 1
ATOM 2154 C CA . LEU A 1 271 ? -31.895 19.609 36.423 1.00 79.56 271 LEU A CA 1
ATOM 2155 C C . LEU A 1 271 ? -32.963 19.674 37.527 1.00 79.56 271 LEU A C 1
ATOM 2157 O O . LEU A 1 271 ? -33.090 20.712 38.180 1.00 79.56 271 LEU A O 1
ATOM 2161 N N . LYS A 1 272 ? -33.751 18.609 37.709 1.00 81.44 272 LYS A N 1
ATOM 2162 C CA . LYS A 1 272 ? -34.757 18.499 38.777 1.00 81.44 272 LYS A CA 1
ATOM 2163 C C . LYS A 1 272 ? -34.172 17.959 40.079 1.00 81.44 272 LYS A C 1
ATOM 2165 O O . LYS A 1 272 ? -34.827 18.076 41.115 1.00 81.44 272 LYS A O 1
ATOM 2170 N N . GLU A 1 273 ? -32.990 17.348 40.044 1.00 75.69 273 GLU A N 1
ATOM 2171 C CA . GLU A 1 273 ? -32.313 16.907 41.260 1.00 75.69 273 GLU A CA 1
ATOM 2172 C C . GLU A 1 273 ? -31.754 18.126 42.019 1.00 75.69 273 GLU A C 1
ATOM 2174 O O . GLU A 1 273 ? -31.472 19.175 41.434 1.00 75.69 273 GLU A O 1
ATOM 2179 N N . ALA A 1 274 ? -31.652 18.029 43.349 1.00 64.00 274 ALA A N 1
ATOM 2180 C CA . ALA A 1 274 ? -31.241 19.134 44.221 1.00 64.00 274 ALA A CA 1
ATOM 2181 C C . ALA A 1 274 ? -29.720 19.383 44.152 1.00 64.00 274 ALA A C 1
ATOM 2183 O O . ALA A 1 274 ? -29.008 19.263 45.148 1.00 64.00 274 ALA A O 1
ATOM 2184 N N . LEU A 1 275 ? -29.223 19.707 42.958 1.00 68.00 275 LEU A N 1
ATOM 2185 C CA . LEU A 1 275 ? -27.816 19.979 42.700 1.00 68.00 275 LEU A CA 1
ATOM 2186 C C . LEU A 1 275 ? -27.420 21.386 43.182 1.00 68.00 275 LEU A C 1
ATOM 2188 O O . LEU A 1 275 ? -28.238 22.313 43.159 1.00 68.00 275 LEU A O 1
ATOM 2192 N N . PRO A 1 276 ? -26.153 21.587 43.586 1.00 69.38 276 PRO A N 1
ATOM 2193 C CA . PRO A 1 276 ? -25.615 22.909 43.878 1.00 69.38 276 PRO A CA 1
ATOM 2194 C C . PRO A 1 276 ? -25.888 23.909 42.733 1.00 69.38 276 PRO A C 1
ATOM 2196 O O . PRO A 1 276 ? -25.603 23.588 41.578 1.00 69.38 276 PRO A O 1
ATOM 2199 N N . PRO A 1 277 ? -26.353 25.147 43.009 1.00 70.38 277 PRO A N 1
ATOM 2200 C CA . PRO A 1 277 ? -26.750 26.112 41.972 1.00 70.38 277 PRO A CA 1
ATOM 2201 C C . PRO A 1 277 ? -25.685 26.394 40.902 1.00 70.38 277 PRO A C 1
ATOM 2203 O O . PRO A 1 277 ? -26.010 26.611 39.737 1.00 70.38 277 PRO A O 1
ATOM 2206 N N . MET A 1 278 ? -24.406 26.357 41.289 1.00 64.06 278 MET A N 1
ATOM 2207 C CA . MET A 1 278 ? -23.274 26.530 40.375 1.00 64.06 278 MET A CA 1
ATOM 2208 C C . MET A 1 278 ? -23.199 25.413 39.322 1.00 64.06 278 MET A C 1
ATOM 2210 O O . MET A 1 278 ? -22.903 25.686 38.162 1.00 64.06 278 MET A O 1
ATOM 2214 N N . ILE A 1 279 ? -23.504 24.177 39.718 1.00 60.22 279 ILE A N 1
ATOM 2215 C CA . ILE A 1 279 ? -23.500 22.995 38.851 1.00 60.22 279 ILE A CA 1
ATOM 2216 C C . ILE A 1 279 ? -24.675 23.067 37.881 1.00 60.22 279 ILE A C 1
ATOM 2218 O O . ILE A 1 279 ? -24.498 22.931 36.676 1.00 60.22 279 ILE A O 1
ATOM 2222 N N . THR A 1 280 ? -25.861 23.399 38.390 1.00 67.44 280 THR A N 1
ATOM 2223 C CA . THR A 1 280 ? -27.066 23.591 37.576 1.00 67.44 280 THR A CA 1
ATOM 2224 C C . THR A 1 280 ? -26.892 24.702 36.535 1.00 67.44 280 THR A C 1
ATOM 2226 O O . THR A 1 280 ? -27.352 24.550 35.405 1.00 67.44 280 THR A O 1
ATOM 2229 N N . SER A 1 281 ? -26.222 25.810 36.881 1.00 71.69 281 SER A N 1
ATOM 2230 C CA . SER A 1 281 ? -25.900 26.880 35.923 1.00 71.69 281 SER A CA 1
ATOM 2231 C C . SER A 1 281 ? -24.935 26.393 34.845 1.00 71.69 281 SER A C 1
ATOM 2233 O O . SER A 1 281 ? -25.211 26.562 33.664 1.00 71.69 281 SER A O 1
ATOM 2235 N N . GLN A 1 282 ? -23.848 25.720 35.233 1.00 67.88 282 GLN A N 1
ATOM 2236 C CA . GLN A 1 282 ? -22.875 25.181 34.278 1.00 67.88 282 GLN A CA 1
ATOM 2237 C C . GLN A 1 282 ? -23.510 24.173 33.327 1.00 67.88 282 GLN A C 1
ATOM 2239 O O . GLN A 1 282 ? -23.258 24.243 32.132 1.00 67.88 282 GLN A O 1
ATOM 2244 N N . LEU A 1 283 ? -24.380 23.297 33.834 1.00 68.00 283 LEU A N 1
ATOM 2245 C CA . LEU A 1 283 ? -25.123 22.333 33.027 1.00 68.00 283 LEU A CA 1
ATOM 2246 C C . LEU A 1 283 ? -25.960 23.005 31.938 1.00 68.00 283 LEU A C 1
ATOM 2248 O O . LEU A 1 283 ? -26.037 22.532 30.803 1.00 68.00 283 LEU A O 1
ATOM 2252 N N . LYS A 1 284 ? -26.619 24.107 32.300 1.00 76.56 284 LYS A N 1
ATOM 2253 C CA . LYS A 1 284 ? -27.413 24.911 31.373 1.00 76.56 284 LYS A CA 1
ATOM 2254 C C . LYS A 1 284 ? -26.532 25.592 30.337 1.00 76.56 284 LYS A C 1
ATOM 2256 O O . LYS A 1 284 ? -26.872 25.535 29.164 1.00 76.56 284 LYS A O 1
ATOM 2261 N N . ASP A 1 285 ? -25.392 26.135 30.744 1.00 74.12 285 ASP A N 1
ATOM 2262 C CA . ASP A 1 285 ? -24.497 26.859 29.841 1.00 74.12 285 ASP A CA 1
ATOM 2263 C C . ASP A 1 285 ? -23.743 25.926 28.875 1.00 74.12 285 ASP A C 1
ATOM 2265 O O . ASP A 1 285 ? -23.519 26.283 27.721 1.00 74.12 285 ASP A O 1
ATOM 2269 N N . THR A 1 286 ? -23.346 24.726 29.316 1.00 71.88 286 THR A N 1
ATOM 2270 C CA . THR A 1 286 ? -22.518 23.803 28.518 1.00 71.88 286 THR A CA 1
ATOM 2271 C C . THR A 1 286 ? -23.334 22.784 27.728 1.00 71.88 286 THR A C 1
ATOM 2273 O O . THR A 1 286 ? -23.091 22.597 26.538 1.00 71.88 286 THR A O 1
ATOM 2276 N N . ALA A 1 287 ? -24.294 22.113 28.369 1.00 73.50 287 ALA A N 1
ATOM 2277 C CA . ALA A 1 287 ? -25.092 21.056 27.749 1.00 73.50 287 ALA A CA 1
ATOM 2278 C C . ALA A 1 287 ? -26.448 21.564 27.239 1.00 73.50 287 ALA A C 1
ATOM 2280 O O . ALA A 1 287 ? -27.004 20.969 26.318 1.00 73.50 287 ALA A O 1
ATOM 2281 N N . GLY A 1 288 ? -26.965 22.673 27.784 1.00 76.88 288 GLY A N 1
ATOM 2282 C CA . GLY A 1 288 ? -28.250 23.259 27.386 1.00 76.88 288 GLY A CA 1
ATOM 2283 C C . GLY A 1 288 ? -28.372 23.503 25.877 1.00 76.88 288 GLY A C 1
ATOM 2284 O O . GLY A 1 288 ? -29.321 22.979 25.292 1.00 76.88 288 GLY A O 1
ATOM 2285 N N . PRO A 1 289 ? -27.405 24.173 25.213 1.00 80.12 289 PRO A N 1
ATOM 2286 C CA . PRO A 1 289 ? -27.461 24.392 23.767 1.00 80.12 289 PRO A CA 1
ATOM 2287 C C . PRO A 1 289 ? -27.542 23.088 22.962 1.00 80.12 289 PRO A C 1
ATOM 2289 O O . PRO A 1 289 ? -28.327 22.977 22.021 1.00 80.12 289 PRO A O 1
ATOM 2292 N N . PHE A 1 290 ? -26.786 22.059 23.362 1.00 79.19 290 PHE A N 1
ATOM 2293 C CA . PHE A 1 290 ? -26.835 20.748 22.713 1.00 79.19 290 PHE A CA 1
ATOM 2294 C C . PHE A 1 290 ? -28.177 20.034 22.952 1.00 79.19 290 PHE A C 1
ATOM 2296 O O . PHE A 1 290 ? -28.711 19.410 22.038 1.00 79.19 290 PHE A O 1
ATOM 2303 N N . MET A 1 291 ? -28.768 20.167 24.145 1.00 85.88 291 MET A N 1
ATOM 2304 C CA . MET A 1 291 ? -30.092 19.609 24.454 1.00 85.88 291 MET A CA 1
ATOM 2305 C C . MET A 1 291 ? -31.227 20.320 23.719 1.00 85.88 291 MET A C 1
ATOM 2307 O O . MET A 1 291 ? -32.202 19.680 23.342 1.00 85.88 291 MET A O 1
ATOM 2311 N N . GLU A 1 292 ? -31.134 21.629 23.494 1.00 86.31 292 GLU A N 1
ATOM 2312 C CA . GLU A 1 292 ? -32.102 22.358 22.667 1.00 86.31 292 GLU A CA 1
ATOM 2313 C C . GLU A 1 292 ? -32.053 21.897 21.210 1.00 86.31 292 GLU A C 1
ATOM 2315 O O . GLU A 1 292 ? -33.098 21.615 20.617 1.00 86.31 292 GLU A O 1
ATOM 2320 N N . ILE A 1 293 ? -30.844 21.727 20.665 1.00 83.25 293 ILE A N 1
ATOM 2321 C CA . ILE A 1 293 ? -30.647 21.116 19.348 1.00 83.25 293 ILE A CA 1
ATOM 2322 C C . ILE A 1 293 ? -31.241 19.704 19.342 1.00 83.25 293 ILE A C 1
ATOM 2324 O O . ILE A 1 293 ? -32.015 19.383 18.442 1.00 83.25 293 ILE A O 1
ATOM 2328 N N . ALA A 1 294 ? -30.951 18.878 20.352 1.00 85.00 294 ALA A N 1
ATOM 2329 C CA . ALA A 1 294 ? -31.469 17.518 20.463 1.00 85.00 294 ALA A CA 1
ATOM 2330 C C . ALA A 1 294 ? -33.007 17.473 20.496 1.00 85.00 294 ALA A C 1
ATOM 2332 O O . ALA A 1 294 ? -33.601 16.717 19.729 1.00 85.00 294 ALA A O 1
ATOM 2333 N N . ARG A 1 295 ? -33.654 18.326 21.307 1.00 91.56 295 ARG A N 1
ATOM 2334 C CA . ARG A 1 295 ? -35.123 18.453 21.376 1.00 91.56 295 ARG A CA 1
ATOM 2335 C C . ARG A 1 295 ? -35.722 18.787 20.019 1.00 91.56 295 ARG A C 1
ATOM 2337 O O . ARG A 1 295 ? -36.622 18.094 19.564 1.00 91.56 295 ARG A O 1
ATOM 2344 N N . LYS A 1 296 ? -35.180 19.804 19.345 1.00 90.88 296 LYS A N 1
ATOM 2345 C CA . LYS A 1 296 ? -35.634 20.184 18.004 1.00 90.88 296 LYS A CA 1
ATOM 2346 C C . LYS A 1 296 ? -35.438 19.042 17.000 1.00 90.88 296 LYS A C 1
ATOM 2348 O O . LYS A 1 296 ? -36.317 18.792 16.182 1.00 90.88 296 LYS A O 1
ATOM 2353 N N . SER A 1 297 ? -34.313 18.335 17.105 1.00 89.88 297 SER A N 1
ATOM 2354 C CA . SER A 1 297 ? -33.937 17.245 16.198 1.00 89.88 297 SER A CA 1
ATOM 2355 C C . SER A 1 297 ? -34.844 16.019 16.325 1.00 89.88 297 SER A C 1
ATOM 2357 O O . SER A 1 297 ? -35.019 15.303 15.344 1.00 89.88 297 SER A O 1
ATOM 2359 N N . ILE A 1 298 ? -35.438 15.772 17.499 1.00 92.25 298 ILE A N 1
ATOM 2360 C CA . ILE A 1 298 ? -36.420 14.692 17.706 1.00 92.25 298 ILE A CA 1
ATOM 2361 C C . ILE A 1 298 ? -37.645 14.899 16.806 1.00 92.25 298 ILE A C 1
ATOM 2363 O O . ILE A 1 298 ? -38.079 13.956 16.142 1.00 92.25 298 ILE A O 1
ATOM 2367 N N . ASP A 1 299 ? -38.155 16.131 16.739 1.00 89.62 299 ASP A N 1
ATOM 2368 C CA . ASP A 1 299 ? -39.348 16.468 15.957 1.00 89.62 299 ASP A CA 1
ATOM 2369 C C . ASP A 1 299 ? -39.044 16.560 14.457 1.00 89.62 299 ASP A C 1
ATOM 2371 O O . ASP A 1 299 ? -39.803 16.059 13.624 1.00 89.62 299 ASP A O 1
ATOM 2375 N N . THR A 1 300 ? -37.918 17.182 14.094 1.00 91.88 300 THR A N 1
ATOM 2376 C CA . THR A 1 300 ? -37.525 17.379 12.689 1.00 91.88 300 THR A CA 1
ATOM 2377 C C . THR A 1 300 ? -36.860 16.151 12.067 1.00 91.88 300 THR A C 1
ATOM 2379 O O . THR A 1 300 ? -36.732 16.090 10.845 1.00 91.88 300 THR A O 1
ATOM 2382 N N . LYS A 1 301 ? -36.438 15.176 12.886 1.00 94.31 301 LYS A N 1
ATOM 2383 C CA . LYS A 1 301 ? -35.598 14.023 12.503 1.00 94.31 301 LYS A CA 1
ATOM 2384 C C . LYS A 1 301 ? -34.287 14.418 11.818 1.00 94.31 301 LYS A C 1
ATOM 2386 O O . LYS A 1 301 ? -33.751 13.696 10.969 1.00 94.31 301 LYS A O 1
ATOM 2391 N N . GLU A 1 302 ? -33.775 15.583 12.183 1.00 93.31 302 GLU A N 1
ATOM 2392 C CA . GLU A 1 302 ? -32.614 16.196 11.560 1.00 93.31 302 GLU A CA 1
ATOM 2393 C C . GLU A 1 302 ? -31.821 16.985 12.599 1.00 93.31 302 GLU A C 1
ATOM 2395 O O . GLU A 1 302 ? -32.360 17.860 13.275 1.00 93.31 302 GLU A O 1
ATOM 2400 N N . LEU A 1 303 ? -30.534 16.665 12.704 1.00 88.69 303 LEU A N 1
ATOM 2401 C CA . LEU A 1 303 ? -29.577 17.307 13.585 1.00 88.69 303 LEU A CA 1
ATOM 2402 C C . LEU A 1 303 ? -28.998 18.550 12.906 1.00 88.69 303 LEU A C 1
ATOM 2404 O O . LEU A 1 303 ? -28.234 18.463 11.943 1.00 88.69 303 LEU A O 1
ATOM 2408 N N . THR A 1 304 ? -29.342 19.722 13.436 1.00 86.38 304 THR A N 1
ATOM 2409 C CA . THR A 1 304 ? -28.741 20.987 12.996 1.00 86.38 304 THR A CA 1
ATOM 2410 C C . THR A 1 304 ? -27.331 21.120 13.567 1.00 86.38 304 THR A C 1
ATOM 2412 O O . THR A 1 304 ? -27.153 21.089 14.783 1.00 86.38 304 THR A O 1
ATOM 2415 N N . ILE A 1 305 ? -26.340 21.299 12.694 1.00 83.88 305 ILE A N 1
ATOM 2416 C CA . ILE A 1 305 ? -24.936 21.479 13.070 1.00 83.88 305 ILE A CA 1
ATOM 2417 C C . ILE A 1 305 ? -24.617 22.980 13.200 1.00 83.88 305 ILE A C 1
ATOM 2419 O O . ILE A 1 305 ? -24.797 23.728 12.222 1.00 83.88 305 ILE A O 1
ATOM 2423 N N . PRO A 1 306 ? -24.149 23.425 14.384 1.00 79.06 306 PRO A N 1
ATOM 2424 C CA . PRO A 1 306 ? -23.663 24.784 14.614 1.00 79.06 306 PRO A CA 1
ATOM 2425 C C . PRO A 1 306 ? -22.564 25.190 13.630 1.00 79.06 306 PRO A C 1
ATOM 2427 O O . PRO A 1 306 ? -21.797 24.347 13.174 1.00 79.06 306 PRO A O 1
ATOM 2430 N N . GLU A 1 307 ? -22.499 26.474 13.280 1.00 81.69 307 GLU A N 1
ATOM 2431 C CA . GLU A 1 307 ? -21.575 26.992 12.261 1.00 81.69 307 GLU A CA 1
ATOM 2432 C C . GLU A 1 307 ? -20.099 26.728 12.597 1.00 81.69 307 GLU A C 1
ATOM 2434 O O . GLU A 1 307 ? -19.347 26.293 11.729 1.00 81.69 307 GLU A O 1
ATOM 2439 N N . ASP A 1 308 ? -19.722 26.875 13.867 1.00 77.81 308 ASP A N 1
ATOM 2440 C CA . ASP A 1 308 ? -18.381 26.614 14.403 1.00 77.81 308 ASP A CA 1
ATOM 2441 C C . ASP A 1 308 ? -17.963 25.136 14.325 1.00 77.81 308 ASP A C 1
ATOM 2443 O O . ASP A 1 308 ? -16.776 24.831 14.244 1.00 77.81 308 ASP A O 1
ATOM 2447 N N . ALA A 1 309 ? -18.920 24.205 14.282 1.00 74.12 309 ALA A N 1
ATOM 2448 C CA . ALA A 1 309 ? -18.642 22.776 14.140 1.00 74.12 309 ALA A CA 1
ATOM 2449 C C . ALA A 1 309 ? -18.520 22.316 12.672 1.00 74.12 309 ALA A C 1
ATOM 2451 O O . ALA A 1 309 ? -17.986 21.235 12.407 1.00 74.12 309 ALA A O 1
ATOM 2452 N N . ARG A 1 310 ? -19.002 23.105 11.698 1.00 82.50 310 ARG A N 1
ATOM 2453 C CA . ARG A 1 310 ? -19.044 22.698 10.277 1.00 82.50 310 ARG A CA 1
ATOM 2454 C C . ARG A 1 310 ? -17.657 22.482 9.682 1.00 82.50 310 ARG A C 1
ATOM 2456 O O . ARG A 1 310 ? -17.483 21.559 8.889 1.00 82.50 310 ARG A O 1
ATOM 2463 N N . GLU A 1 311 ? -16.673 23.276 10.096 1.00 77.06 311 GLU A N 1
ATOM 2464 C CA . GLU A 1 311 ? -15.282 23.136 9.648 1.00 77.06 311 GLU A CA 1
ATOM 2465 C C . GLU A 1 311 ? -14.681 21.793 10.089 1.00 77.06 311 GLU A C 1
ATOM 2467 O O . GLU A 1 311 ? -14.045 21.100 9.295 1.00 77.06 311 GLU A O 1
ATOM 2472 N N . THR A 1 312 ? -14.968 21.353 11.319 1.00 76.19 312 THR A N 1
ATOM 2473 C CA . THR A 1 312 ? -14.552 20.030 11.806 1.00 76.19 312 THR A CA 1
ATOM 2474 C C . THR A 1 312 ? -15.184 18.909 10.981 1.00 76.19 312 THR A C 1
ATOM 2476 O O . THR A 1 312 ? -14.492 17.975 10.579 1.00 76.19 312 THR A O 1
ATOM 2479 N N . PHE A 1 313 ? -16.479 19.006 10.667 1.00 77.31 313 PHE A N 1
ATOM 2480 C CA . PHE A 1 313 ? -17.151 18.037 9.795 1.00 77.31 313 PHE A CA 1
ATOM 2481 C C . PHE A 1 313 ? -16.551 18.003 8.384 1.00 77.31 313 PHE A C 1
ATOM 2483 O O . PHE A 1 313 ? -16.365 16.922 7.822 1.00 77.31 313 PHE A O 1
A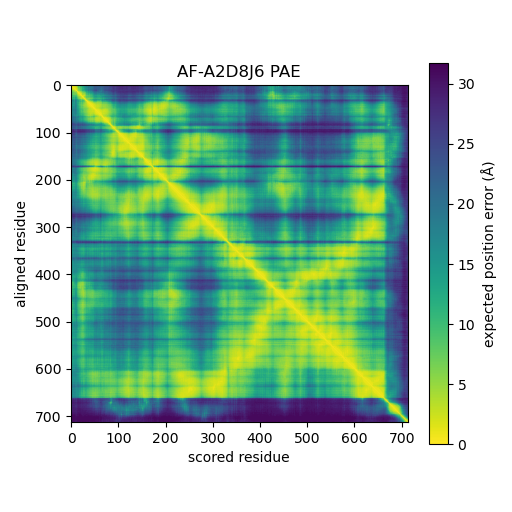TOM 2490 N N . GLN A 1 314 ? -16.195 19.164 7.832 1.00 80.56 314 GLN A N 1
ATOM 2491 C CA . GLN A 1 314 ? -15.534 19.262 6.536 1.00 80.56 314 GLN A CA 1
ATOM 2492 C C . GLN A 1 314 ? -14.157 18.591 6.556 1.00 80.56 314 GLN A C 1
ATOM 2494 O O . GLN A 1 314 ? -13.859 17.798 5.663 1.00 80.56 314 GLN A O 1
ATOM 2499 N N . PHE A 1 315 ? -13.350 18.843 7.588 1.00 75.75 315 PHE A N 1
ATOM 2500 C CA . PHE A 1 315 ? -12.056 18.186 7.768 1.00 75.75 315 PHE A CA 1
ATOM 2501 C C . PHE A 1 315 ? -12.205 16.662 7.880 1.00 75.75 315 PHE A C 1
ATOM 2503 O O . PHE A 1 315 ? -11.591 15.925 7.108 1.00 75.75 315 PHE A O 1
ATOM 2510 N N . ILE A 1 316 ? -13.087 16.183 8.765 1.00 74.88 316 ILE A N 1
ATOM 2511 C CA . ILE A 1 316 ? -13.308 14.747 8.992 1.00 74.88 316 ILE A CA 1
ATOM 2512 C C . ILE A 1 316 ? -13.819 14.045 7.724 1.00 74.88 316 ILE A C 1
ATOM 2514 O O . ILE A 1 316 ? -13.427 12.909 7.462 1.00 74.88 316 ILE A O 1
ATOM 2518 N N . SER A 1 317 ? -14.649 14.710 6.909 1.00 79.38 317 SER A N 1
ATOM 2519 C CA . SER A 1 317 ? -15.192 14.116 5.679 1.00 79.38 317 SER A CA 1
ATOM 2520 C C . SER A 1 317 ? -14.112 13.620 4.720 1.00 79.38 317 SER A C 1
ATOM 2522 O O . SER A 1 317 ? -14.325 12.636 4.019 1.00 79.38 317 SER A O 1
ATOM 2524 N N . THR A 1 318 ? -12.925 14.233 4.739 1.00 77.50 318 THR A N 1
ATOM 2525 C CA . THR A 1 318 ? -11.815 13.802 3.888 1.00 77.50 318 THR A CA 1
ATOM 2526 C C . THR A 1 318 ? -11.384 12.366 4.204 1.00 77.50 318 THR A C 1
ATOM 2528 O O . THR A 1 318 ? -11.257 11.570 3.280 1.00 77.50 318 THR A O 1
ATOM 2531 N N . PHE A 1 319 ? -11.293 11.969 5.478 1.00 78.44 319 PHE A N 1
ATOM 2532 C CA . PHE A 1 319 ? -10.894 10.612 5.894 1.00 78.44 319 PHE A CA 1
ATOM 2533 C C . PHE A 1 319 ? -11.866 9.508 5.466 1.00 78.44 319 PHE A C 1
ATOM 2535 O O . PHE A 1 319 ? -11.480 8.340 5.384 1.00 78.44 319 PHE A O 1
ATOM 2542 N N . PHE A 1 320 ? -13.117 9.871 5.183 1.00 85.06 320 PHE A N 1
ATOM 2543 C CA . PHE A 1 320 ? -14.161 8.951 4.734 1.00 85.06 320 PHE A CA 1
ATOM 2544 C C . PHE A 1 320 ? -14.408 9.006 3.220 1.00 85.06 320 PHE A C 1
ATOM 2546 O O . PHE A 1 320 ? -15.147 8.177 2.689 1.00 85.06 320 PHE A O 1
ATOM 2553 N N . ASP A 1 321 ? -13.791 9.958 2.517 1.00 84.56 321 ASP A N 1
ATOM 2554 C CA . ASP A 1 321 ? -13.929 10.113 1.075 1.00 84.56 321 ASP A CA 1
ATOM 2555 C C . ASP A 1 321 ? -13.198 8.982 0.336 1.00 84.56 321 ASP A C 1
ATOM 2557 O O . ASP A 1 321 ? -11.970 8.948 0.248 1.00 84.56 321 ASP A O 1
ATOM 2561 N N . ASN A 1 322 ? -13.969 8.075 -0.263 1.00 82.94 322 ASN A N 1
ATOM 2562 C CA . ASN A 1 322 ? -13.450 6.976 -1.079 1.00 82.94 322 ASN A CA 1
ATOM 2563 C C . ASN A 1 322 ? -12.890 7.423 -2.444 1.00 82.94 322 ASN A C 1
ATOM 2565 O O . ASN A 1 322 ? -12.571 6.584 -3.284 1.00 82.94 322 ASN A O 1
ATOM 2569 N N . GLN A 1 323 ? -12.770 8.725 -2.692 1.00 79.62 323 GLN A N 1
ATOM 2570 C CA . GLN A 1 323 ? -12.036 9.284 -3.828 1.00 79.62 323 GLN A CA 1
ATOM 2571 C C . GLN A 1 323 ? -10.694 9.898 -3.415 1.00 79.62 323 GLN A C 1
ATOM 2573 O O . GLN A 1 323 ? -9.897 10.265 -4.279 1.00 79.62 323 GLN A O 1
ATOM 2578 N N . THR A 1 324 ? -10.424 10.011 -2.112 1.00 77.88 324 THR A N 1
ATOM 2579 C CA . THR A 1 324 ? -9.210 10.640 -1.593 1.00 77.88 324 THR A CA 1
ATOM 2580 C C . THR A 1 324 ? -8.277 9.583 -0.994 1.00 77.88 324 THR A C 1
ATOM 2582 O O . THR A 1 324 ? -8.668 8.774 -0.156 1.00 77.88 324 THR A O 1
ATOM 2585 N N . SER A 1 325 ? -7.016 9.582 -1.435 1.00 80.44 325 SER A N 1
ATOM 2586 C CA . SER A 1 325 ? -5.969 8.714 -0.879 1.00 80.44 325 SER A CA 1
ATOM 2587 C C . SER A 1 325 ? -5.717 9.040 0.595 1.00 80.44 325 SER A C 1
ATOM 2589 O O . SER A 1 325 ? -5.557 10.212 0.946 1.00 80.44 325 SER A O 1
ATOM 2591 N N . LEU A 1 326 ? -5.577 8.014 1.439 1.00 77.75 326 LEU A N 1
ATOM 2592 C CA . LEU A 1 326 ? -5.215 8.189 2.849 1.00 77.75 326 LEU A CA 1
ATOM 2593 C C . LEU A 1 326 ? -3.840 8.860 3.000 1.00 77.75 326 LEU A C 1
ATOM 2595 O O . LEU A 1 326 ? -3.666 9.736 3.842 1.00 77.75 326 LEU A O 1
ATOM 2599 N N . ILE A 1 327 ? -2.873 8.509 2.142 1.00 74.00 327 ILE A N 1
ATOM 2600 C CA . ILE A 1 327 ? -1.520 9.089 2.195 1.00 74.00 327 ILE A CA 1
ATOM 2601 C C . ILE A 1 327 ? -1.560 10.595 1.939 1.00 74.00 327 ILE A C 1
ATOM 2603 O O . ILE A 1 327 ? -0.818 11.342 2.571 1.00 74.00 327 ILE A O 1
ATOM 2607 N N . SER A 1 328 ? -2.472 11.058 1.078 1.00 70.69 328 SER A N 1
ATOM 2608 C CA . SER A 1 328 ? -2.652 12.493 0.824 1.00 70.69 328 SER A CA 1
ATOM 2609 C C . SER A 1 328 ? -3.165 13.286 2.039 1.00 70.69 328 SER A C 1
ATOM 2611 O O . SER A 1 328 ? -3.131 14.514 2.003 1.00 70.69 328 SER A O 1
ATOM 2613 N N . GLN A 1 329 ? -3.624 12.600 3.095 1.00 67.75 329 GLN A N 1
ATOM 2614 C CA . GLN A 1 329 ? -4.168 13.184 4.329 1.00 67.75 329 GLN A CA 1
ATOM 2615 C C . GLN A 1 329 ? -3.198 13.098 5.511 1.00 67.75 329 GLN A C 1
ATOM 2617 O O . GLN A 1 329 ? -3.281 13.914 6.423 1.00 67.75 329 GLN A O 1
ATOM 2622 N N . THR A 1 330 ? -2.300 12.108 5.518 1.00 62.03 330 THR A N 1
ATOM 2623 C CA . THR A 1 330 ? -1.361 11.858 6.626 1.00 62.03 330 THR A CA 1
ATOM 2624 C C . THR A 1 330 ? 0.022 12.467 6.408 1.00 62.03 330 THR A C 1
ATOM 2626 O O . THR A 1 330 ? 0.814 12.519 7.344 1.00 62.03 330 THR A O 1
ATOM 2629 N N . SER A 1 331 ? 0.357 12.881 5.183 1.00 56.19 331 SER A N 1
ATOM 2630 C CA . SER A 1 331 ? 1.621 13.563 4.911 1.00 56.19 331 SER A CA 1
ATOM 2631 C C . SER A 1 331 ? 1.523 15.030 5.323 1.00 56.19 331 SER A C 1
ATOM 2633 O O . SER A 1 331 ? 0.863 15.819 4.643 1.00 56.19 331 SER A O 1
ATOM 2635 N N . ASP A 1 332 ? 2.201 15.392 6.408 1.00 48.16 332 ASP A N 1
ATOM 2636 C CA . ASP A 1 332 ? 2.510 16.787 6.714 1.00 48.16 332 ASP A CA 1
ATOM 2637 C C . ASP A 1 332 ? 3.271 17.406 5.517 1.00 48.16 332 ASP A C 1
ATOM 2639 O O . ASP A 1 332 ? 4.190 16.789 4.977 1.00 48.16 332 ASP A O 1
ATOM 2643 N N . ALA A 1 333 ? 2.882 18.615 5.101 1.00 48.25 333 ALA A N 1
ATOM 2644 C CA . ALA A 1 333 ? 3.540 19.466 4.096 1.00 48.25 333 ALA A CA 1
ATOM 2645 C C . ALA A 1 333 ? 3.575 18.997 2.613 1.00 48.25 333 ALA A C 1
ATOM 2647 O O . ALA A 1 333 ? 4.226 18.018 2.258 1.00 48.25 333 ALA A O 1
ATOM 2648 N N . SER A 1 334 ? 2.932 19.796 1.740 1.00 54.72 334 SER A N 1
ATOM 2649 C CA . SER A 1 334 ? 3.200 20.188 0.322 1.00 54.72 334 SER A CA 1
ATOM 2650 C C . SER A 1 334 ? 3.995 19.303 -0.671 1.00 54.72 334 SER A C 1
ATOM 2652 O O . SER A 1 334 ? 3.767 19.385 -1.879 1.00 54.72 334 SER A O 1
ATOM 2654 N N . SER A 1 335 ? 4.934 18.475 -0.228 1.00 60.66 335 SER A N 1
ATOM 2655 C CA . SER A 1 335 ? 5.884 17.730 -1.055 1.00 60.66 335 SER A CA 1
ATOM 2656 C C . SER A 1 335 ? 5.277 16.517 -1.769 1.00 60.66 335 SER A C 1
ATOM 2658 O O . SER A 1 335 ? 5.554 16.326 -2.953 1.00 60.66 335 SER A O 1
ATOM 2660 N N . PHE A 1 336 ? 4.419 15.735 -1.100 1.00 66.56 336 PHE A N 1
ATOM 2661 C CA . PHE A 1 336 ? 3.855 14.494 -1.661 1.00 66.56 336 PHE A CA 1
ATOM 2662 C C . PHE A 1 336 ? 2.395 14.600 -2.107 1.00 66.56 336 PHE A C 1
ATOM 2664 O O . PHE A 1 336 ? 1.981 13.896 -3.032 1.00 66.56 336 PHE A O 1
ATOM 2671 N N . GLN A 1 337 ? 1.626 15.530 -1.536 1.00 66.50 337 GLN A N 1
ATOM 2672 C CA . GLN A 1 337 ? 0.224 15.747 -1.905 1.00 66.50 337 GLN A CA 1
ATOM 2673 C C . GLN A 1 337 ? 0.063 16.064 -3.402 1.00 66.50 337 GLN A C 1
ATOM 2675 O O . GLN A 1 337 ? -0.887 15.619 -4.047 1.00 66.50 337 GLN A O 1
ATOM 2680 N N . LYS A 1 338 ? 1.034 16.760 -3.997 1.00 75.62 338 LYS A N 1
ATOM 2681 C CA . LYS A 1 338 ? 1.031 17.097 -5.424 1.00 75.62 338 LYS A CA 1
ATOM 2682 C C . LYS A 1 338 ? 1.195 15.902 -6.365 1.00 75.62 338 LYS A C 1
ATOM 2684 O O . LYS A 1 338 ? 0.770 15.971 -7.513 1.00 75.62 338 LYS A O 1
ATOM 2689 N N . TYR A 1 339 ? 1.765 14.802 -5.875 1.00 78.00 339 TYR A N 1
ATOM 2690 C CA . TYR A 1 339 ? 1.949 13.574 -6.647 1.00 78.00 339 TYR A CA 1
ATOM 2691 C C . TYR A 1 339 ? 0.818 12.570 -6.441 1.00 78.00 339 TYR A C 1
ATOM 2693 O O . TYR A 1 339 ? 0.573 11.775 -7.344 1.00 78.00 339 TYR A O 1
ATOM 2701 N N . PHE A 1 340 ? 0.130 12.606 -5.293 1.00 76.88 340 PHE A N 1
ATOM 2702 C CA . PHE A 1 340 ? -0.806 11.550 -4.873 1.00 76.88 340 PHE A CA 1
ATOM 2703 C C . PHE A 1 340 ? -2.219 12.025 -4.518 1.00 76.88 340 PHE A C 1
ATOM 2705 O O . PHE A 1 340 ? -3.057 11.226 -4.102 1.00 76.88 340 PHE A O 1
ATOM 2712 N N . SER A 1 341 ? -2.510 13.315 -4.679 1.00 75.88 341 SER A N 1
ATOM 2713 C CA . SER A 1 341 ? -3.883 13.817 -4.605 1.00 75.88 341 SER A CA 1
ATOM 2714 C C . SER A 1 341 ? -4.705 13.381 -5.820 1.00 75.88 341 SER A C 1
ATOM 2716 O O . SER A 1 341 ? -4.168 13.031 -6.871 1.00 75.88 341 SER A O 1
ATOM 2718 N N . LYS A 1 342 ? -6.033 13.473 -5.692 1.00 78.06 342 LYS A N 1
ATOM 2719 C CA . LYS A 1 342 ? -6.978 13.275 -6.803 1.00 78.06 342 LYS A CA 1
ATOM 2720 C C . LYS A 1 342 ? -6.806 14.272 -7.954 1.00 78.06 342 LYS A C 1
ATOM 2722 O O . LYS A 1 342 ? -7.315 14.052 -9.043 1.00 78.06 342 LYS A O 1
ATOM 2727 N N . ASP A 1 343 ? -6.083 15.362 -7.721 1.00 80.06 343 ASP A N 1
ATOM 2728 C CA . ASP A 1 343 ? -5.810 16.374 -8.736 1.00 80.06 343 ASP A CA 1
ATOM 2729 C C . ASP A 1 343 ? -4.401 16.219 -9.338 1.00 80.06 343 ASP A C 1
ATOM 2731 O O . ASP A 1 343 ? -3.966 17.100 -10.069 1.00 80.06 343 ASP A O 1
ATOM 2735 N N . SER A 1 344 ? -3.664 15.139 -9.037 1.00 84.94 344 SER A N 1
ATOM 2736 C CA . SER A 1 344 ? -2.311 14.904 -9.561 1.00 84.94 344 SER A CA 1
ATOM 2737 C C . SER A 1 344 ? -2.312 14.403 -11.011 1.00 84.94 344 SER A C 1
ATOM 2739 O O . SER A 1 344 ? -3.294 13.846 -11.512 1.00 84.94 344 SER A O 1
ATOM 2741 N N . LEU A 1 345 ? -1.170 14.538 -11.696 1.00 89.25 345 LEU A N 1
ATOM 2742 C CA . LEU A 1 345 ? -0.995 13.996 -13.049 1.00 89.25 345 LEU A CA 1
ATOM 2743 C C . LEU A 1 345 ? -1.122 12.468 -13.074 1.00 89.25 345 LEU A C 1
ATOM 2745 O O . LEU A 1 345 ? -1.738 11.915 -13.982 1.00 89.25 345 LEU A O 1
ATOM 2749 N N . ILE A 1 346 ? -0.559 11.785 -12.074 1.00 87.00 346 ILE A N 1
ATOM 2750 C CA . ILE A 1 346 ? -0.616 10.322 -11.983 1.00 87.00 346 ILE A CA 1
ATOM 2751 C C . ILE A 1 346 ? -2.074 9.867 -11.850 1.00 87.00 3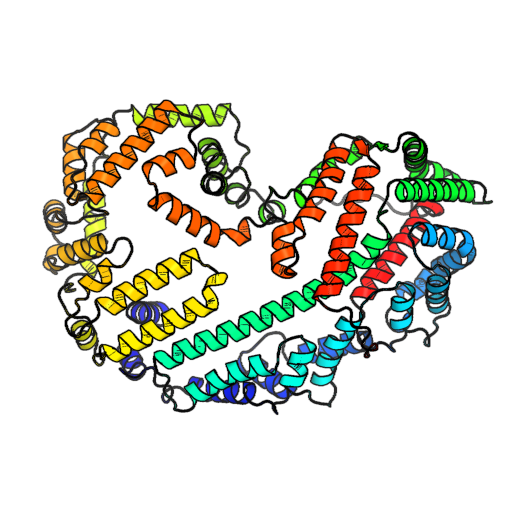46 ILE A C 1
ATOM 2753 O O . ILE A 1 346 ? -2.489 8.962 -12.572 1.00 87.0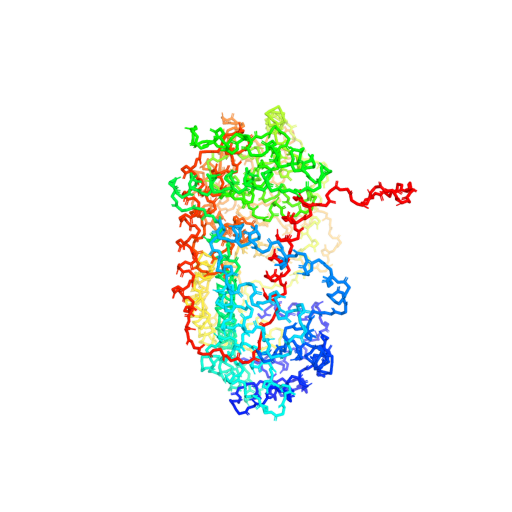0 346 ILE A O 1
ATOM 2757 N N . HIS A 1 347 ? -2.873 10.531 -11.008 1.00 84.94 347 HIS A N 1
ATOM 2758 C CA . HIS A 1 347 ? -4.297 10.226 -10.882 1.00 84.94 347 HIS A CA 1
ATOM 2759 C C . HIS A 1 347 ? -5.050 10.472 -12.196 1.00 84.94 347 HIS A C 1
ATOM 2761 O O . HIS A 1 347 ? -5.782 9.597 -12.659 1.00 84.94 347 HIS A O 1
ATOM 2767 N N . ALA A 1 348 ? -4.817 11.614 -12.851 1.00 88.94 348 ALA A N 1
ATOM 2768 C CA . ALA A 1 348 ? -5.466 11.939 -14.121 1.00 88.94 348 ALA A CA 1
ATOM 2769 C C . ALA A 1 348 ? -5.153 10.915 -15.232 1.00 88.94 348 ALA A C 1
ATOM 2771 O O . ALA A 1 348 ? -6.042 10.538 -15.997 1.00 88.94 348 ALA A O 1
ATOM 2772 N N . LEU A 1 349 ? -3.914 10.413 -15.287 1.00 89.12 349 LEU A N 1
ATOM 2773 C CA . LEU A 1 349 ? -3.515 9.334 -16.197 1.00 89.12 349 LEU A CA 1
ATOM 2774 C C . LEU A 1 349 ? -4.202 8.001 -15.866 1.00 89.12 349 LEU A C 1
ATOM 2776 O O . LEU A 1 349 ? -4.552 7.259 -16.779 1.00 89.12 349 LEU A O 1
ATOM 2780 N N . MET A 1 350 ? -4.395 7.691 -14.583 1.00 84.62 350 MET A N 1
ATOM 2781 C CA . MET A 1 350 ? -5.015 6.437 -14.143 1.00 84.62 350 MET A CA 1
ATOM 2782 C C . MET A 1 350 ? -6.521 6.384 -14.412 1.00 84.62 350 MET A C 1
ATOM 2784 O O . MET A 1 350 ? -7.016 5.349 -14.857 1.00 84.62 350 MET A O 1
ATOM 2788 N N . VAL A 1 351 ? -7.247 7.477 -14.156 1.00 86.12 351 VAL A N 1
ATOM 2789 C CA . VAL A 1 351 ? -8.700 7.544 -14.402 1.00 86.12 351 VAL A CA 1
ATOM 2790 C C . VAL A 1 351 ? -8.991 7.711 -15.898 1.00 86.12 351 VAL A C 1
ATOM 2792 O O . VAL A 1 351 ? -9.920 7.112 -16.437 1.00 86.12 351 VAL A O 1
ATOM 2795 N N . GLY A 1 352 ? -8.155 8.476 -16.602 1.00 86.00 352 GLY A N 1
ATOM 2796 C CA . GLY A 1 352 ? -8.181 8.603 -18.055 1.00 86.00 352 GLY A CA 1
ATOM 2797 C C . GLY A 1 352 ? -9.202 9.602 -18.603 1.00 86.00 352 GLY A C 1
ATOM 2798 O O . GLY A 1 352 ? -8.963 10.155 -19.668 1.00 86.00 352 GLY A O 1
ATOM 2799 N N . ASP A 1 353 ? -10.304 9.894 -17.917 1.00 90.31 353 ASP A N 1
ATOM 2800 C CA . ASP A 1 353 ? -11.292 10.905 -18.337 1.00 90.31 353 ASP A CA 1
ATOM 2801 C C . ASP A 1 353 ? -11.048 12.301 -17.733 1.00 90.31 353 ASP A C 1
ATOM 2803 O O . ASP A 1 353 ? -11.659 13.284 -18.160 1.00 90.31 353 ASP A O 1
ATOM 2807 N N . LEU A 1 354 ? -10.122 12.409 -16.780 1.00 90.00 354 LEU A N 1
ATOM 2808 C CA . LEU A 1 354 ? -9.771 13.668 -16.139 1.00 90.00 354 LEU A CA 1
ATOM 2809 C C . LEU A 1 354 ? -8.847 14.525 -17.026 1.00 90.00 354 LEU A C 1
ATOM 2811 O O . LEU A 1 354 ? -7.945 13.989 -17.682 1.00 90.00 354 LEU A O 1
ATOM 2815 N N . PRO A 1 355 ? -9.013 15.864 -17.022 1.00 92.19 355 PRO A N 1
ATOM 2816 C CA . PRO A 1 355 ? -8.123 16.765 -17.746 1.00 92.19 355 PRO A CA 1
ATOM 2817 C C . PRO A 1 355 ? -6.672 16.705 -17.248 1.00 92.19 355 PRO A C 1
ATOM 2819 O O . PRO A 1 355 ? -6.387 17.020 -16.089 1.00 92.19 355 PRO A O 1
ATOM 2822 N N . LEU A 1 356 ? -5.734 16.388 -18.144 1.00 92.88 356 LEU A N 1
ATOM 2823 C CA . LEU A 1 356 ? -4.311 16.236 -17.813 1.00 92.88 356 LEU A CA 1
ATOM 2824 C C . LEU A 1 356 ? -3.667 17.558 -17.382 1.00 92.88 356 LEU A C 1
ATOM 2826 O O . LEU A 1 356 ? -2.817 17.565 -16.495 1.00 92.88 356 LEU A O 1
ATOM 2830 N N . MET A 1 357 ? -4.096 18.687 -17.958 1.00 91.06 357 MET A N 1
ATOM 2831 C CA . MET A 1 357 ? -3.501 20.000 -17.677 1.00 91.06 357 MET A CA 1
ATOM 2832 C C . MET A 1 357 ? -3.672 20.436 -16.220 1.00 91.06 357 MET A C 1
ATOM 2834 O O . MET A 1 357 ? -2.771 21.052 -15.655 1.00 91.06 357 MET A O 1
ATOM 2838 N N . LYS A 1 358 ? -4.788 20.065 -15.578 1.00 88.00 358 LYS A N 1
ATOM 2839 C CA . LYS A 1 358 ? -4.980 20.286 -14.135 1.00 88.00 358 LYS A CA 1
ATOM 2840 C C . LYS A 1 358 ? -3.974 19.467 -13.326 1.00 88.00 358 LYS A C 1
ATOM 2842 O O . LYS A 1 358 ? -3.305 20.021 -12.457 1.00 88.00 358 LYS A O 1
ATOM 2847 N N . GLY A 1 359 ? -3.807 18.198 -13.703 1.00 88.62 359 GLY A N 1
ATOM 2848 C CA . GLY A 1 359 ? -2.809 17.286 -13.146 1.00 88.62 359 GLY A CA 1
ATOM 2849 C C . GLY A 1 359 ? -1.382 17.824 -13.212 1.00 88.62 359 GLY A C 1
ATOM 2850 O O . GLY A 1 359 ? -0.648 17.776 -12.223 1.00 88.62 359 GLY A O 1
ATOM 2851 N N . ILE A 1 360 ? -0.995 18.375 -14.364 1.00 88.75 360 ILE A N 1
ATOM 2852 C CA . ILE A 1 360 ? 0.335 18.958 -14.589 1.00 88.75 360 ILE A CA 1
ATOM 2853 C C . ILE A 1 360 ? 0.568 20.157 -13.663 1.00 88.75 360 ILE A C 1
ATOM 2855 O O . ILE A 1 360 ? 1.574 20.184 -12.955 1.00 88.75 360 ILE A O 1
ATOM 2859 N N . VAL A 1 361 ? -0.376 21.107 -13.608 1.00 86.50 361 VAL A N 1
ATOM 2860 C CA . VAL A 1 361 ? -0.273 22.307 -12.753 1.00 86.50 361 VAL A CA 1
ATOM 2861 C C . VAL A 1 361 ? -0.085 21.924 -11.285 1.00 86.50 361 VAL A C 1
ATOM 2863 O O . VAL A 1 361 ? 0.819 22.441 -10.626 1.00 86.50 361 VAL A O 1
ATOM 2866 N N . VAL A 1 362 ? -0.893 20.984 -10.787 1.00 84.81 362 VAL A N 1
ATOM 2867 C CA . VAL A 1 362 ? -0.798 20.499 -9.403 1.00 84.81 362 VAL A CA 1
ATOM 2868 C C . VAL A 1 362 ? 0.555 19.861 -9.145 1.00 84.81 362 VAL A C 1
ATOM 2870 O O . VAL A 1 362 ? 1.227 20.229 -8.187 1.00 84.81 362 VAL A O 1
ATOM 2873 N N . THR A 1 363 ? 0.990 18.957 -10.023 1.00 84.38 363 THR A N 1
ATOM 2874 C CA . THR A 1 363 ? 2.238 18.199 -9.852 1.00 84.38 363 THR A CA 1
ATOM 2875 C C . THR A 1 363 ? 3.472 19.109 -9.855 1.00 84.38 363 THR A C 1
ATOM 2877 O O . THR A 1 363 ? 4.394 18.914 -9.059 1.00 84.38 363 THR A O 1
ATOM 2880 N N . MET A 1 364 ? 3.492 20.128 -10.719 1.00 81.19 364 MET A N 1
ATOM 2881 C CA . MET A 1 364 ? 4.621 21.053 -10.832 1.00 81.19 364 MET A CA 1
ATOM 2882 C C . MET A 1 364 ? 4.692 22.025 -9.650 1.00 81.19 364 MET A C 1
ATOM 2884 O O . MET A 1 364 ? 5.750 22.165 -9.036 1.00 81.19 364 MET A O 1
ATOM 2888 N N . ILE A 1 365 ? 3.573 22.667 -9.307 1.00 75.50 365 ILE A N 1
ATOM 2889 C CA . ILE A 1 365 ? 3.559 23.842 -8.419 1.00 75.50 365 ILE A CA 1
ATOM 2890 C C . ILE A 1 365 ? 3.211 23.465 -6.971 1.00 75.50 365 ILE A C 1
ATOM 2892 O O . ILE A 1 365 ? 3.601 24.159 -6.040 1.00 75.50 365 ILE A O 1
ATOM 2896 N N . GLY A 1 366 ? 2.526 22.339 -6.753 1.00 69.75 366 GLY A N 1
ATOM 2897 C CA . GLY A 1 366 ? 2.109 21.897 -5.419 1.00 69.75 366 GLY A CA 1
ATOM 2898 C C . GLY A 1 366 ? 0.953 22.691 -4.811 1.00 69.75 366 GLY A C 1
ATOM 2899 O O . GLY A 1 366 ? 0.679 22.557 -3.623 1.00 69.75 366 GLY A O 1
ATOM 2900 N N . GLU A 1 367 ? 0.257 23.490 -5.620 1.00 68.19 367 GLU A N 1
ATOM 2901 C CA . GLU A 1 367 ? -0.907 24.284 -5.222 1.00 68.19 367 GLU A CA 1
ATOM 2902 C C . GLU A 1 367 ? -2.166 23.840 -5.984 1.00 68.19 367 GLU A C 1
ATOM 2904 O O . GLU A 1 367 ? -2.078 23.216 -7.045 1.00 68.19 367 GLU A O 1
ATOM 2909 N N . LYS A 1 368 ? -3.356 24.199 -5.472 1.00 71.25 368 LYS A N 1
ATOM 2910 C CA . LYS A 1 368 ? -4.625 23.958 -6.180 1.00 71.25 368 LYS A CA 1
ATOM 2911 C C . LYS A 1 368 ? -4.607 24.635 -7.561 1.00 71.25 368 LYS A C 1
ATOM 2913 O O . LYS A 1 368 ? -4.257 25.815 -7.653 1.00 71.25 368 LYS A O 1
ATOM 2918 N N . PRO A 1 369 ? -5.028 23.939 -8.630 1.00 77.25 369 PRO A N 1
ATOM 2919 C CA . PRO A 1 369 ? -5.022 24.511 -9.964 1.00 77.25 369 PRO A CA 1
ATOM 2920 C C . PRO A 1 369 ? -6.186 25.503 -10.085 1.00 77.25 369 PRO A C 1
ATOM 2922 O O . PRO A 1 369 ? -7.334 25.156 -9.809 1.00 77.25 369 PRO A O 1
ATOM 2925 N N . THR A 1 370 ? -5.908 26.737 -10.506 1.00 84.56 370 THR A N 1
ATOM 2926 C CA . THR A 1 370 ? -6.954 27.689 -10.911 1.00 84.56 370 THR A CA 1
ATOM 2927 C C . THR A 1 370 ? -7.171 27.601 -12.418 1.00 84.56 370 THR A C 1
ATOM 2929 O O . THR A 1 370 ? -6.230 27.333 -13.168 1.00 84.56 370 THR A O 1
ATOM 2932 N N . ASP A 1 371 ? -8.396 27.854 -12.885 1.00 86.81 371 ASP A N 1
ATOM 2933 C CA . ASP A 1 371 ? -8.699 27.840 -14.324 1.00 86.81 371 ASP A CA 1
ATOM 2934 C C . ASP A 1 371 ? -7.834 28.846 -15.102 1.00 86.81 371 ASP A C 1
ATOM 2936 O O . ASP A 1 371 ? -7.450 28.586 -16.238 1.00 86.81 371 ASP A O 1
ATOM 2940 N N . GLU A 1 372 ? -7.489 29.979 -14.486 1.00 89.44 372 GLU A N 1
ATOM 2941 C CA . GLU A 1 372 ? -6.578 30.970 -15.063 1.00 89.44 372 GLU A CA 1
ATOM 2942 C C . GLU A 1 372 ? -5.163 30.413 -15.249 1.00 89.44 372 GLU A C 1
ATOM 2944 O O . GLU A 1 372 ? -4.601 30.535 -16.332 1.00 89.44 372 GLU A O 1
ATOM 2949 N N . ARG A 1 373 ? -4.603 29.729 -14.244 1.00 86.56 373 ARG A N 1
ATOM 2950 C CA . ARG A 1 373 ? -3.271 29.114 -14.359 1.00 86.56 373 ARG A CA 1
ATOM 2951 C C . ARG A 1 373 ? -3.241 28.007 -15.401 1.00 86.56 373 ARG A C 1
ATOM 2953 O O . ARG A 1 373 ? -2.288 27.921 -16.167 1.00 86.56 373 ARG A O 1
ATOM 2960 N N . VAL A 1 374 ? -4.289 27.186 -15.455 1.00 89.25 374 VAL A N 1
ATOM 2961 C CA . VAL A 1 374 ? -4.424 26.150 -16.487 1.00 89.25 374 VAL A CA 1
ATOM 2962 C C . VAL A 1 374 ? -4.450 26.789 -17.876 1.00 89.25 374 VAL A C 1
ATOM 2964 O O . VAL A 1 374 ? -3.741 26.327 -18.765 1.00 89.25 374 VAL A O 1
ATOM 2967 N N . LYS A 1 375 ? -5.205 27.880 -18.058 1.00 92.12 375 LYS A N 1
ATOM 2968 C CA . LYS A 1 375 ? -5.231 28.635 -19.319 1.00 92.12 375 LYS A CA 1
ATOM 2969 C C . LYS A 1 375 ? -3.878 29.251 -19.659 1.00 92.12 375 LYS A C 1
ATOM 2971 O O . LYS A 1 375 ? -3.468 29.160 -20.809 1.00 92.12 375 LYS A O 1
ATOM 2976 N N . ASN A 1 376 ? -3.184 29.842 -18.687 1.00 89.75 376 ASN A N 1
ATOM 2977 C CA . ASN A 1 376 ? -1.860 30.427 -18.903 1.00 89.75 376 ASN A CA 1
ATOM 2978 C C . ASN A 1 376 ? -0.859 29.360 -19.351 1.00 89.75 376 ASN A C 1
ATOM 2980 O O . ASN A 1 376 ? -0.234 29.542 -20.387 1.00 89.75 376 ASN A O 1
ATOM 2984 N N . LEU A 1 377 ? -0.807 28.209 -18.673 1.00 88.94 377 LEU A N 1
ATOM 2985 C CA . LEU A 1 377 ? 0.052 27.092 -19.073 1.00 88.94 377 LEU A CA 1
ATOM 2986 C C . LEU A 1 377 ? -0.300 26.558 -20.471 1.00 88.94 377 LEU A C 1
ATOM 2988 O O . LEU A 1 377 ? 0.582 26.282 -21.274 1.00 88.94 377 LEU A O 1
ATOM 2992 N N . VAL A 1 378 ? -1.589 26.420 -20.794 1.00 91.25 378 VAL A N 1
ATOM 2993 C CA . VAL A 1 378 ? -2.028 26.016 -22.141 1.00 91.25 378 VAL A CA 1
ATOM 2994 C C . VAL A 1 378 ? -1.587 27.032 -23.194 1.00 91.25 378 VAL A C 1
ATOM 2996 O O . VAL A 1 378 ? -1.139 26.632 -24.266 1.00 91.25 378 VAL A O 1
ATOM 2999 N N . ASN A 1 379 ? -1.705 28.329 -22.905 1.00 91.69 379 ASN A N 1
ATOM 3000 C CA . ASN A 1 379 ? -1.270 29.392 -23.806 1.00 91.69 379 ASN A CA 1
ATOM 3001 C C . ASN A 1 379 ? 0.253 29.394 -23.977 1.00 91.69 379 ASN A C 1
ATOM 3003 O O . ASN A 1 379 ? 0.710 29.536 -25.103 1.00 91.69 379 ASN A O 1
ATOM 3007 N N . GLU A 1 380 ? 1.016 29.190 -22.900 1.00 89.31 380 GLU A N 1
ATOM 3008 C CA . GLU A 1 380 ? 2.476 29.043 -22.933 1.00 89.31 380 GLU A CA 1
ATOM 3009 C C . GLU A 1 380 ? 2.884 27.849 -23.798 1.00 89.31 380 GLU A C 1
ATOM 3011 O O . GLU A 1 380 ? 3.662 28.016 -24.730 1.00 89.31 380 GLU A O 1
ATOM 3016 N N . ILE A 1 381 ? 2.289 26.671 -23.579 1.00 88.94 381 ILE A N 1
ATOM 3017 C CA . ILE A 1 381 ? 2.568 25.483 -24.399 1.00 88.94 381 ILE A CA 1
ATOM 3018 C C . ILE A 1 381 ? 2.188 25.737 -25.860 1.00 88.94 381 ILE A C 1
ATOM 3020 O O . ILE A 1 381 ? 2.975 25.436 -26.748 1.00 88.94 381 ILE A O 1
ATOM 3024 N N . THR A 1 382 ? 1.009 26.308 -26.129 1.00 89.38 382 THR A N 1
ATOM 3025 C CA . THR A 1 382 ? 0.573 26.608 -27.506 1.00 89.38 382 THR A CA 1
ATOM 3026 C C . THR A 1 382 ? 1.538 27.581 -28.183 1.00 89.38 382 THR A C 1
ATOM 3028 O O . THR A 1 382 ? 1.930 27.354 -29.323 1.00 89.38 382 THR A O 1
ATOM 3031 N N . ALA A 1 383 ? 1.972 28.626 -27.472 1.00 88.94 383 ALA A N 1
ATOM 3032 C CA . ALA A 1 383 ? 2.957 29.573 -27.975 1.00 88.94 383 ALA A CA 1
ATOM 3033 C C . ALA A 1 383 ? 4.292 28.881 -28.284 1.00 88.94 383 ALA A C 1
ATOM 3035 O O . ALA A 1 383 ? 4.808 29.060 -29.381 1.00 88.94 383 ALA A O 1
ATOM 3036 N N . SER A 1 384 ? 4.800 28.030 -27.385 1.00 86.19 384 SER A N 1
ATOM 3037 C CA . SER A 1 384 ? 6.039 27.270 -27.602 1.00 86.19 384 SER A CA 1
ATOM 3038 C C . SER A 1 384 ? 5.943 26.240 -28.735 1.00 86.19 384 SER A C 1
ATOM 3040 O O . SER A 1 384 ? 6.949 25.927 -29.362 1.00 86.19 384 SER A O 1
ATOM 3042 N N . LEU A 1 385 ? 4.754 25.699 -29.025 1.00 86.88 385 LEU A N 1
ATOM 3043 C CA . LEU A 1 385 ? 4.548 24.792 -30.162 1.00 86.88 385 LEU A CA 1
ATOM 3044 C C . LEU A 1 385 ? 4.653 25.521 -31.514 1.00 86.88 385 LEU A C 1
ATOM 3046 O O . LEU A 1 385 ? 5.158 24.941 -32.482 1.00 86.88 385 LEU A O 1
ATOM 3050 N N . ASP A 1 386 ? 4.193 26.774 -31.565 1.00 86.56 386 ASP A N 1
ATOM 3051 C CA . ASP A 1 386 ? 4.213 27.631 -32.758 1.00 86.56 386 ASP A CA 1
ATOM 3052 C C . ASP A 1 386 ? 5.507 28.460 -32.882 1.00 86.56 386 ASP A C 1
ATOM 3054 O O . ASP A 1 386 ? 5.807 29.010 -33.950 1.00 86.56 386 ASP A O 1
ATOM 3058 N N . GLU A 1 387 ? 6.288 28.551 -31.804 1.00 90.88 387 GLU A N 1
ATOM 3059 C CA . GLU A 1 387 ? 7.555 29.267 -31.766 1.00 90.88 387 GLU A CA 1
ATOM 3060 C C . GLU A 1 387 ? 8.602 28.585 -32.652 1.00 90.88 387 GLU A C 1
ATOM 3062 O O . GLU A 1 387 ? 8.741 27.360 -32.712 1.00 90.88 387 GLU A O 1
ATOM 3067 N N . LYS A 1 388 ? 9.344 29.409 -33.398 1.00 91.12 388 LYS A N 1
ATOM 3068 C CA . LYS A 1 388 ? 10.474 28.928 -34.187 1.00 91.12 388 LYS A CA 1
ATOM 3069 C C . LYS A 1 388 ? 11.698 28.861 -33.296 1.00 91.12 388 LYS A C 1
ATOM 3071 O O . LYS A 1 388 ? 12.397 29.858 -33.128 1.00 91.12 388 LYS A O 1
ATOM 3076 N N . GLU A 1 389 ? 11.962 27.670 -32.801 1.00 88.06 389 GLU A N 1
ATOM 3077 C CA . GLU A 1 389 ? 13.108 27.380 -31.960 1.00 88.06 389 GLU A CA 1
ATOM 3078 C C . GLU A 1 389 ? 14.335 27.032 -32.793 1.00 88.06 389 GLU A C 1
ATOM 3080 O O . GLU A 1 389 ? 14.241 26.508 -33.908 1.00 88.06 389 GLU A O 1
ATOM 3085 N N . ARG A 1 390 ? 15.508 27.321 -32.232 1.00 89.94 390 ARG A N 1
ATOM 3086 C CA . ARG A 1 390 ? 16.793 26.906 -32.791 1.00 89.94 390 ARG A CA 1
ATOM 3087 C C . ARG A 1 390 ? 17.446 25.928 -31.837 1.00 89.94 390 ARG A C 1
ATOM 3089 O O . ARG A 1 390 ? 17.527 26.195 -30.643 1.00 89.94 390 ARG A O 1
ATOM 3096 N N . ILE A 1 391 ? 18.018 24.854 -32.374 1.00 88.25 391 ILE A N 1
ATOM 3097 C CA . ILE A 1 391 ? 18.910 24.000 -31.587 1.00 88.25 391 ILE A CA 1
ATOM 3098 C C . ILE A 1 391 ? 20.071 24.857 -31.040 1.00 88.25 391 ILE A C 1
ATOM 3100 O O . ILE A 1 391 ? 20.759 25.509 -31.838 1.00 88.25 391 ILE A O 1
ATOM 3104 N N . PRO A 1 392 ? 20.297 24.890 -29.710 1.00 88.25 392 PRO A N 1
ATOM 3105 C CA . PRO A 1 392 ? 21.341 25.716 -29.118 1.00 88.25 392 PRO A CA 1
ATOM 3106 C C . PRO A 1 392 ? 22.720 25.422 -29.717 1.00 88.25 392 PRO A C 1
ATOM 3108 O O . PRO A 1 392 ? 23.071 24.272 -29.994 1.00 88.25 392 PRO A O 1
ATOM 3111 N N . VAL A 1 393 ? 23.522 26.473 -29.908 1.00 84.94 393 VAL A N 1
ATOM 3112 C CA . VAL A 1 393 ? 24.916 26.326 -30.352 1.00 84.94 393 VAL A CA 1
ATOM 3113 C C . VAL A 1 393 ? 25.669 25.483 -29.318 1.00 84.94 393 VAL A C 1
ATOM 3115 O O . VAL A 1 393 ? 25.551 25.738 -28.123 1.00 84.94 393 VAL A O 1
ATOM 3118 N N . GLY A 1 394 ? 26.406 24.468 -29.773 1.00 84.81 394 GLY A N 1
ATOM 3119 C CA . GLY A 1 394 ? 27.117 23.523 -28.903 1.00 84.81 394 GLY A CA 1
ATOM 3120 C C . GLY A 1 394 ? 26.282 22.327 -28.423 1.00 84.81 394 GLY A C 1
ATOM 3121 O O . GLY A 1 394 ? 26.851 21.372 -27.909 1.00 84.81 394 GLY A O 1
ATOM 3122 N N . PHE A 1 395 ? 24.961 22.291 -28.652 1.00 88.81 395 PHE A N 1
ATOM 3123 C CA . PHE A 1 395 ? 24.134 21.147 -28.229 1.00 88.81 395 PHE A CA 1
ATOM 3124 C C . PHE A 1 395 ? 24.548 19.830 -28.911 1.00 88.81 395 PHE A C 1
ATOM 3126 O O . PHE A 1 395 ? 24.539 18.779 -28.275 1.00 88.81 395 PHE A O 1
ATOM 3133 N N . ASN A 1 396 ? 24.976 19.882 -30.180 1.00 90.06 396 ASN A N 1
ATOM 3134 C CA . ASN A 1 396 ? 25.537 18.717 -30.877 1.00 90.06 396 ASN A CA 1
ATOM 3135 C C . ASN A 1 396 ? 26.801 18.190 -30.201 1.00 90.06 396 ASN A C 1
ATOM 3137 O O . ASN A 1 396 ? 26.930 16.990 -29.989 1.00 90.06 396 ASN A O 1
ATOM 3141 N N . GLU A 1 397 ? 27.703 19.096 -29.823 1.00 92.75 397 GLU A N 1
ATOM 3142 C CA . GLU A 1 397 ? 28.944 18.751 -29.130 1.00 92.75 397 GLU A CA 1
ATOM 3143 C C . GLU A 1 397 ? 28.616 18.054 -27.806 1.00 92.75 397 GLU A C 1
ATOM 3145 O O . GLU A 1 397 ? 29.121 16.966 -27.561 1.00 92.75 397 GLU A O 1
ATOM 3150 N N . THR A 1 398 ? 27.662 18.586 -27.031 1.00 94.25 398 THR A N 1
ATOM 3151 C CA . THR A 1 398 ? 27.197 17.963 -25.780 1.00 94.25 398 THR A CA 1
ATOM 3152 C C . THR A 1 398 ? 26.619 16.561 -25.990 1.00 94.25 398 THR A C 1
ATOM 3154 O O . THR A 1 398 ? 26.920 15.653 -25.219 1.00 94.25 398 THR A O 1
ATOM 3157 N N . VAL A 1 399 ? 25.789 16.351 -27.019 1.00 92.94 399 VAL A N 1
ATOM 3158 C CA . VAL A 1 399 ? 25.210 15.025 -27.307 1.00 92.94 399 VAL A CA 1
ATOM 3159 C C . VAL A 1 399 ? 26.295 14.038 -27.741 1.00 92.94 399 VAL A C 1
ATOM 3161 O O . VAL A 1 399 ? 26.305 12.899 -27.279 1.00 92.94 399 VAL A O 1
ATOM 3164 N N . VAL A 1 400 ? 27.218 14.463 -28.606 1.00 93.88 400 VAL A N 1
ATOM 3165 C CA . VAL A 1 400 ? 28.334 13.632 -29.077 1.00 93.88 400 VAL A CA 1
ATOM 3166 C C . VAL A 1 400 ? 29.274 13.271 -27.929 1.00 93.88 400 VAL A C 1
ATOM 3168 O O . VAL A 1 400 ? 29.659 12.109 -27.813 1.00 93.88 400 VAL A O 1
ATOM 3171 N N . GLU A 1 401 ? 29.614 14.227 -27.065 1.00 93.69 401 GLU A N 1
ATOM 3172 C CA . GLU A 1 401 ? 30.412 13.984 -25.860 1.00 93.69 401 GLU A CA 1
ATOM 3173 C C . GLU A 1 401 ? 29.697 13.032 -24.908 1.00 93.69 401 GLU A C 1
ATOM 3175 O O . GLU A 1 401 ? 30.298 12.057 -24.474 1.00 93.69 401 GLU A O 1
ATOM 3180 N N . TYR A 1 402 ? 28.396 13.218 -24.672 1.00 92.12 402 TYR A N 1
ATOM 3181 C CA . TYR A 1 402 ? 27.620 12.305 -23.839 1.00 92.12 402 TYR A CA 1
ATOM 3182 C C . TYR A 1 402 ? 27.630 10.872 -24.387 1.00 92.12 402 TYR A C 1
ATOM 3184 O O . TYR A 1 402 ? 27.871 9.921 -23.640 1.00 92.12 402 TYR A O 1
ATOM 3192 N N . LEU A 1 403 ? 27.392 10.691 -25.689 1.00 91.69 403 LEU A N 1
ATOM 3193 C CA . LEU A 1 403 ? 27.449 9.370 -26.319 1.00 91.69 403 LEU A CA 1
ATOM 3194 C C . LEU A 1 403 ? 28.856 8.772 -26.241 1.00 91.69 403 LEU A C 1
ATOM 3196 O O . LEU A 1 403 ? 28.992 7.584 -25.957 1.00 91.69 403 LEU A O 1
ATOM 3200 N N . PHE A 1 404 ? 29.897 9.583 -26.436 1.00 90.88 404 PHE A N 1
ATOM 3201 C CA . PHE A 1 404 ? 31.283 9.144 -26.329 1.00 90.88 404 PHE A CA 1
ATOM 3202 C C . PHE A 1 404 ? 31.651 8.734 -24.900 1.00 90.88 404 PHE A C 1
ATOM 3204 O O . PHE A 1 404 ? 32.174 7.641 -24.710 1.00 90.88 404 PHE A O 1
ATOM 3211 N N . ASP A 1 405 ? 31.332 9.543 -23.895 1.00 86.12 405 ASP A N 1
ATOM 3212 C CA . ASP A 1 405 ? 31.665 9.281 -22.492 1.00 86.12 405 ASP A CA 1
ATOM 3213 C C . ASP A 1 405 ? 30.953 8.036 -21.954 1.00 86.12 405 ASP A C 1
ATOM 3215 O O . ASP A 1 405 ? 31.524 7.279 -21.168 1.00 86.12 405 ASP A O 1
ATOM 3219 N N . ASN A 1 406 ? 29.725 7.775 -22.415 1.00 84.44 406 ASN A N 1
ATOM 3220 C CA . ASN A 1 406 ? 28.983 6.564 -22.058 1.00 84.44 406 ASN A CA 1
ATOM 3221 C C . ASN A 1 406 ? 29.366 5.355 -22.927 1.00 84.44 406 ASN A C 1
ATOM 3223 O O . ASN A 1 406 ? 29.294 4.214 -22.471 1.00 84.44 406 ASN A O 1
ATOM 3227 N N . GLY A 1 407 ? 29.782 5.581 -24.173 1.00 80.88 407 GLY A N 1
ATOM 3228 C CA . GLY A 1 407 ? 30.136 4.529 -25.118 1.00 80.88 407 GLY A CA 1
ATOM 3229 C C . GLY A 1 407 ? 31.578 4.030 -24.987 1.00 80.88 407 GLY A C 1
ATOM 3230 O O . GLY A 1 407 ? 31.816 2.831 -25.122 1.00 80.88 407 GLY A O 1
ATOM 3231 N N . TYR A 1 408 ? 32.541 4.903 -24.696 1.00 81.81 408 TYR A N 1
ATOM 3232 C CA . TYR A 1 408 ? 33.971 4.587 -24.598 1.00 81.81 408 TYR A CA 1
ATOM 3233 C C . TYR A 1 408 ? 34.324 3.535 -23.527 1.00 81.81 408 TYR A C 1
ATOM 3235 O O . TYR A 1 408 ? 35.166 2.668 -23.799 1.00 81.81 408 TYR A O 1
ATOM 3243 N N . PRO A 1 409 ? 33.681 3.514 -22.340 1.00 81.31 409 PRO A N 1
ATOM 3244 C CA . PRO A 1 409 ? 33.856 2.434 -21.368 1.00 81.31 409 PRO A CA 1
ATOM 3245 C C . PRO A 1 409 ? 33.440 1.054 -21.896 1.00 81.31 409 PRO A C 1
ATOM 3247 O O . PRO A 1 409 ? 33.891 0.041 -21.370 1.00 81.31 409 PRO A O 1
ATOM 3250 N N . LEU A 1 410 ? 32.601 1.012 -22.935 1.00 77.00 410 LEU A N 1
ATOM 3251 C CA . LEU A 1 410 ? 32.096 -0.214 -23.554 1.00 77.00 410 LEU A CA 1
ATOM 3252 C C . LEU A 1 410 ? 32.954 -0.677 -24.745 1.00 77.00 410 LEU A C 1
ATOM 3254 O O . LEU A 1 410 ? 32.624 -1.677 -25.386 1.00 77.00 410 LEU A O 1
ATOM 3258 N N . ARG A 1 411 ? 34.049 0.029 -25.070 1.00 81.75 411 ARG A N 1
ATOM 3259 C CA . ARG A 1 411 ? 34.935 -0.341 -26.184 1.00 81.75 411 ARG A CA 1
ATOM 3260 C C . ARG A 1 411 ? 35.480 -1.760 -26.007 1.00 81.75 411 ARG A C 1
ATOM 3262 O O . ARG A 1 411 ? 35.834 -2.174 -24.905 1.00 81.75 411 ARG A O 1
ATOM 3269 N N . GLY A 1 412 ? 35.535 -2.514 -27.100 1.00 71.69 412 GLY A N 1
ATOM 3270 C CA . GLY A 1 412 ? 35.969 -3.914 -27.089 1.00 71.69 412 GLY A CA 1
ATOM 3271 C C . GLY A 1 412 ? 34.917 -4.928 -26.617 1.00 71.69 412 GLY A C 1
ATOM 3272 O O . GLY A 1 412 ? 35.155 -6.126 -26.768 1.00 71.69 412 GLY A O 1
ATOM 3273 N N . MET A 1 413 ? 33.747 -4.500 -26.118 1.00 73.25 413 MET A N 1
ATOM 3274 C CA . MET A 1 413 ? 32.630 -5.422 -25.889 1.00 73.25 413 MET A CA 1
ATOM 3275 C C . MET A 1 413 ? 32.053 -5.888 -27.225 1.00 73.25 413 MET A C 1
ATOM 3277 O O . MET A 1 413 ? 31.648 -5.087 -28.066 1.00 73.25 413 MET A O 1
ATOM 3281 N N . LYS A 1 414 ? 31.993 -7.205 -27.420 1.00 75.12 414 LYS A N 1
ATOM 3282 C CA . LYS A 1 414 ? 31.385 -7.813 -28.603 1.00 75.12 414 LYS A CA 1
ATOM 3283 C C . LYS A 1 414 ? 29.934 -8.167 -28.291 1.00 75.12 414 LYS A C 1
ATOM 3285 O O . LYS A 1 414 ? 29.671 -8.895 -27.343 1.00 75.12 414 LYS A O 1
ATOM 3290 N N . VAL A 1 415 ? 28.992 -7.687 -29.099 1.00 73.31 415 VAL A N 1
ATOM 3291 C CA . VAL A 1 415 ? 27.560 -8.045 -28.981 1.00 73.31 415 VAL A CA 1
ATOM 3292 C C . VAL A 1 415 ? 27.201 -9.351 -29.686 1.00 73.31 415 VAL A C 1
ATOM 3294 O O . VAL A 1 415 ? 26.175 -9.958 -29.385 1.00 73.31 415 VAL A O 1
ATOM 3297 N N . ASP A 1 416 ? 28.064 -9.790 -30.601 1.00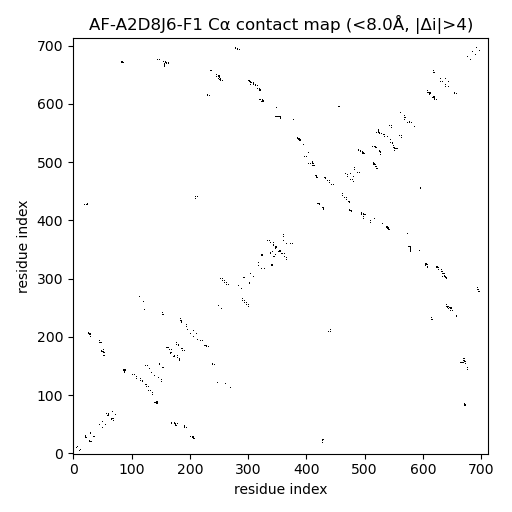 80.81 416 ASP A N 1
ATOM 3298 C CA . ASP A 1 416 ? 27.879 -10.976 -31.438 1.00 80.81 416 ASP A CA 1
ATOM 3299 C C . ASP A 1 416 ? 28.495 -12.260 -30.860 1.00 80.81 416 ASP A C 1
ATOM 3301 O O . ASP A 1 416 ? 28.508 -13.286 -31.539 1.00 80.81 416 ASP A O 1
ATOM 3305 N N . VAL A 1 417 ? 28.992 -12.218 -29.620 1.00 85.50 417 VAL A N 1
ATOM 3306 C CA . VAL A 1 417 ? 29.433 -13.421 -28.899 1.00 85.50 417 VAL A CA 1
ATOM 3307 C C . VAL A 1 417 ? 28.240 -14.155 -28.305 1.00 85.50 417 VAL A C 1
ATOM 3309 O O . VAL A 1 417 ? 27.227 -13.553 -27.927 1.00 85.50 417 VAL A O 1
ATOM 3312 N N . THR A 1 418 ? 28.372 -15.470 -28.195 1.00 87.00 418 THR A N 1
ATOM 3313 C CA . THR A 1 418 ? 27.410 -16.292 -27.465 1.00 87.00 418 THR A CA 1
ATOM 3314 C C . THR A 1 418 ? 27.469 -15.982 -25.970 1.00 87.00 418 THR A C 1
ATOM 3316 O O . THR A 1 418 ? 28.494 -15.549 -25.434 1.00 87.00 418 THR A O 1
ATOM 3319 N N . PHE A 1 419 ? 26.371 -16.244 -25.261 1.00 77.06 419 PHE A N 1
ATOM 3320 C CA . PHE A 1 419 ? 26.338 -16.111 -23.803 1.00 77.06 419 PHE A CA 1
ATOM 3321 C C . PHE A 1 419 ? 27.460 -16.920 -23.126 1.00 77.06 419 PHE A C 1
ATOM 3323 O O . PHE A 1 419 ? 28.136 -16.417 -22.233 1.00 77.06 419 PHE A O 1
ATOM 3330 N N . ASN A 1 420 ? 27.719 -18.144 -23.593 1.00 80.56 420 ASN A N 1
ATOM 3331 C CA . ASN A 1 420 ? 28.751 -19.015 -23.030 1.00 80.56 420 ASN A CA 1
ATOM 3332 C C . ASN A 1 420 ? 30.185 -18.565 -23.351 1.00 80.56 420 ASN A C 1
ATOM 3334 O O . ASN A 1 420 ? 31.078 -18.760 -22.526 1.00 80.56 420 ASN A O 1
ATOM 3338 N N . GLU A 1 421 ? 30.422 -17.942 -24.506 1.00 83.50 421 GLU A N 1
ATOM 3339 C CA . GLU A 1 421 ? 31.711 -17.307 -24.804 1.00 83.50 421 GLU A CA 1
ATOM 3340 C C . GLU A 1 421 ? 31.969 -16.119 -23.880 1.00 83.50 421 GLU A C 1
ATOM 3342 O O . GLU A 1 421 ? 33.054 -16.040 -23.307 1.00 83.50 421 GLU A O 1
ATOM 3347 N N . LEU A 1 422 ? 30.961 -15.266 -23.652 1.00 76.56 422 LEU A N 1
ATOM 3348 C CA . LEU A 1 422 ? 31.072 -14.154 -22.707 1.00 76.56 422 LEU A CA 1
ATOM 3349 C C . LEU A 1 422 ? 31.424 -14.659 -21.301 1.00 76.56 422 LEU A C 1
ATOM 3351 O O . LEU A 1 422 ? 32.331 -14.131 -20.666 1.00 76.56 422 LEU A O 1
ATOM 3355 N N . LEU A 1 423 ? 30.751 -15.712 -20.822 1.00 74.25 423 LEU A N 1
ATOM 3356 C CA . LEU A 1 423 ? 31.052 -16.324 -19.522 1.00 74.25 423 LEU A CA 1
ATOM 3357 C C . LEU A 1 423 ? 32.475 -16.867 -19.442 1.00 74.25 423 LEU A C 1
ATOM 3359 O O . LEU A 1 423 ? 33.158 -16.661 -18.440 1.00 74.25 423 LEU A O 1
ATOM 3363 N N . LYS A 1 424 ? 32.947 -17.514 -20.507 1.00 78.94 424 LYS A N 1
ATOM 3364 C CA . LYS A 1 424 ? 34.317 -18.016 -20.583 1.00 78.94 424 LYS A CA 1
ATOM 3365 C C . LYS A 1 424 ? 35.342 -16.879 -20.538 1.00 78.94 424 LYS A C 1
ATOM 3367 O O . LYS A 1 424 ? 36.364 -17.032 -19.871 1.00 78.94 424 LYS A O 1
ATOM 3372 N N . GLU A 1 425 ? 35.072 -15.751 -21.198 1.00 71.56 425 GLU A N 1
ATOM 3373 C CA . GLU A 1 425 ? 35.934 -14.558 -21.172 1.00 71.56 425 GLU A CA 1
ATOM 3374 C C . GLU A 1 425 ? 36.067 -13.965 -19.761 1.00 71.56 425 GLU A C 1
ATOM 3376 O O . GLU A 1 425 ? 37.158 -13.546 -19.378 1.00 71.56 425 GLU A O 1
ATOM 3381 N N . ILE A 1 426 ? 35.001 -14.003 -18.954 1.00 66.62 426 ILE A N 1
ATOM 3382 C CA . ILE A 1 426 ? 35.036 -13.572 -17.544 1.00 66.62 426 ILE A CA 1
ATOM 3383 C C . ILE A 1 426 ? 35.415 -14.696 -16.563 1.00 66.62 426 ILE A C 1
ATOM 3385 O O . ILE A 1 426 ? 35.355 -14.505 -15.350 1.00 66.62 426 ILE A O 1
ATOM 3389 N N . GLY A 1 427 ? 35.843 -15.859 -17.068 1.00 66.00 427 GLY A N 1
ATOM 3390 C CA . GLY A 1 427 ? 36.398 -16.955 -16.272 1.00 66.00 427 GLY A CA 1
ATOM 3391 C C . GLY A 1 427 ? 35.385 -17.930 -15.663 1.00 66.00 427 GLY A C 1
ATOM 3392 O O . GLY A 1 427 ? 35.790 -18.733 -14.823 1.00 66.00 427 GLY A O 1
ATOM 3393 N N . PHE A 1 428 ? 34.119 -17.898 -16.082 1.00 69.38 428 PHE A N 1
ATOM 3394 C CA . PHE A 1 428 ? 33.049 -18.788 -15.618 1.00 69.38 428 PHE A CA 1
ATOM 3395 C C . PHE A 1 428 ? 32.918 -20.037 -16.498 1.00 69.38 428 PHE A C 1
ATOM 3397 O O . PHE A 1 428 ? 33.252 -20.034 -17.686 1.00 69.38 428 PHE A O 1
ATOM 3404 N N . GLU A 1 429 ? 32.395 -21.117 -15.914 1.00 73.19 429 GLU A N 1
ATOM 3405 C CA . GLU A 1 429 ? 32.012 -22.302 -16.681 1.00 73.19 429 GLU A CA 1
ATOM 3406 C C . GLU A 1 429 ? 30.782 -22.005 -17.565 1.00 73.19 429 GLU A C 1
ATOM 3408 O O . GLU A 1 429 ? 29.844 -21.350 -17.102 1.00 73.19 429 GLU A O 1
ATOM 3413 N N . PRO A 1 430 ? 30.747 -22.502 -18.816 1.00 76.75 430 PRO A N 1
ATOM 3414 C CA . PRO A 1 430 ? 29.555 -22.442 -19.656 1.00 76.75 430 PRO A CA 1
ATOM 3415 C C . PRO A 1 430 ? 28.350 -23.108 -18.983 1.00 76.75 430 PRO A C 1
ATOM 3417 O O . PRO A 1 430 ? 28.480 -24.191 -18.404 1.00 76.75 430 PRO A O 1
ATOM 3420 N N . TYR A 1 431 ? 27.172 -22.502 -19.120 1.00 74.50 431 TYR A N 1
ATOM 3421 C CA . TYR A 1 431 ? 25.916 -23.139 -18.730 1.00 74.50 431 TYR A CA 1
ATOM 3422 C C . TYR A 1 431 ? 25.396 -24.014 -19.867 1.00 74.50 431 TYR A C 1
ATOM 3424 O O . TYR A 1 431 ? 25.494 -23.658 -21.047 1.00 74.50 431 TYR A O 1
ATOM 3432 N N . ASP A 1 432 ? 24.796 -25.148 -19.517 1.00 83.00 432 ASP A N 1
ATOM 3433 C CA . ASP A 1 432 ? 23.992 -25.899 -20.467 1.00 83.00 432 ASP A CA 1
ATOM 3434 C C . ASP A 1 432 ? 22.595 -25.267 -20.598 1.00 83.00 432 ASP A C 1
ATOM 3436 O O . ASP A 1 432 ? 22.043 -24.660 -19.675 1.00 83.00 432 ASP A O 1
ATOM 3440 N N . VAL A 1 433 ? 22.033 -25.387 -21.796 1.00 83.81 433 VAL A N 1
ATOM 3441 C CA . VAL A 1 433 ? 20.739 -24.797 -22.158 1.00 83.81 433 VAL A CA 1
ATOM 3442 C C . VAL A 1 433 ? 19.600 -25.352 -21.311 1.00 83.81 433 VAL A C 1
ATOM 3444 O O . VAL A 1 433 ? 18.661 -24.615 -21.003 1.00 83.81 433 VAL A O 1
ATOM 3447 N N . ASP A 1 434 ? 19.676 -26.625 -20.924 1.00 85.81 434 ASP A N 1
ATOM 3448 C CA . ASP A 1 434 ? 18.624 -27.275 -20.154 1.00 85.81 434 ASP A CA 1
ATOM 3449 C C . ASP A 1 434 ? 18.567 -26.701 -18.736 1.00 85.81 434 ASP A C 1
ATOM 3451 O O . ASP A 1 434 ? 17.477 -26.384 -18.265 1.00 85.81 434 ASP A O 1
ATOM 3455 N N . THR A 1 435 ? 19.711 -26.431 -18.103 1.00 80.69 435 THR A N 1
ATOM 3456 C CA . THR A 1 435 ? 19.789 -25.731 -16.812 1.00 80.69 435 THR A CA 1
ATOM 3457 C C . THR A 1 435 ? 19.156 -24.339 -16.877 1.00 80.69 435 THR A C 1
ATOM 3459 O O . THR A 1 435 ? 18.382 -23.969 -15.988 1.00 80.69 435 THR A O 1
ATOM 3462 N N . ILE A 1 436 ? 19.411 -23.562 -17.939 1.00 79.81 436 ILE A N 1
ATOM 3463 C CA . ILE A 1 436 ? 18.793 -22.234 -18.113 1.00 79.81 436 ILE A CA 1
ATOM 3464 C C . ILE A 1 436 ? 17.273 -22.369 -18.275 1.00 79.81 436 ILE A C 1
ATOM 3466 O O . ILE A 1 436 ? 16.514 -21.671 -17.601 1.00 79.81 436 ILE A O 1
ATOM 3470 N N . LYS A 1 437 ? 16.808 -23.292 -19.126 1.00 87.75 437 LYS A N 1
ATOM 3471 C CA . LYS A 1 437 ? 15.374 -23.517 -19.370 1.00 87.75 437 LYS A CA 1
ATOM 3472 C C . LYS A 1 437 ? 14.642 -24.016 -18.126 1.00 87.75 437 LYS A C 1
ATOM 3474 O O . LYS A 1 437 ? 13.563 -23.512 -17.832 1.00 87.75 437 LYS A O 1
ATOM 3479 N N . GLN A 1 438 ? 15.239 -24.939 -17.374 1.00 84.94 438 GLN A N 1
ATOM 3480 C CA . GLN A 1 438 ? 14.702 -25.424 -16.101 1.00 84.94 438 GLN A CA 1
ATOM 3481 C C . GLN A 1 438 ? 14.619 -24.299 -15.066 1.00 84.94 438 GLN A C 1
ATOM 3483 O O . GLN A 1 438 ? 13.609 -24.167 -14.381 1.00 84.94 438 GLN A O 1
ATOM 3488 N N . THR A 1 439 ? 15.641 -23.442 -14.987 1.00 81.00 439 THR A N 1
ATOM 3489 C CA . THR A 1 439 ? 15.633 -22.271 -14.095 1.00 81.00 439 THR A CA 1
ATOM 3490 C C . THR A 1 439 ? 14.496 -21.311 -14.455 1.00 81.00 439 THR A C 1
ATOM 3492 O O . THR A 1 439 ? 13.776 -20.836 -13.576 1.00 81.00 439 THR A O 1
ATOM 3495 N N . ILE A 1 440 ? 14.283 -21.065 -15.751 1.00 86.62 440 ILE A N 1
ATOM 3496 C CA . ILE A 1 440 ? 13.162 -20.255 -16.235 1.00 86.62 440 ILE A CA 1
ATOM 3497 C C . ILE A 1 440 ? 11.813 -20.906 -15.902 1.00 86.62 440 ILE A C 1
ATOM 3499 O O . ILE A 1 440 ? 10.894 -20.202 -15.493 1.00 86.62 440 ILE A O 1
ATOM 3503 N N . ASP A 1 441 ? 11.681 -22.227 -16.026 1.00 88.69 441 ASP A N 1
ATOM 3504 C CA . ASP A 1 441 ? 10.445 -22.933 -15.669 1.00 88.69 441 ASP A CA 1
ATOM 3505 C C . ASP A 1 441 ? 10.098 -22.799 -14.187 1.00 88.69 441 ASP A C 1
ATOM 3507 O O . ASP A 1 441 ? 8.939 -22.572 -13.838 1.00 88.69 441 ASP A O 1
ATOM 3511 N N . VAL A 1 442 ? 11.101 -22.859 -13.312 1.00 83.88 442 VAL A N 1
ATOM 3512 C CA . VAL A 1 442 ? 10.906 -22.638 -11.875 1.00 83.88 442 VAL A CA 1
ATOM 3513 C C . VAL A 1 442 ? 10.490 -21.192 -11.599 1.00 83.88 442 VAL A C 1
ATOM 3515 O O . VAL A 1 442 ? 9.544 -20.969 -10.847 1.00 83.88 442 VAL A O 1
ATOM 3518 N N . LEU A 1 443 ? 11.119 -20.213 -12.258 1.00 83.44 443 LEU A N 1
ATOM 3519 C CA . LEU A 1 443 ? 10.722 -18.802 -12.181 1.00 83.44 443 LEU A CA 1
ATOM 3520 C C . LEU A 1 443 ? 9.280 -18.578 -12.648 1.00 83.44 443 LEU A C 1
ATOM 3522 O O . LEU A 1 443 ? 8.507 -17.894 -11.980 1.00 83.44 443 LEU A O 1
ATOM 3526 N N . ILE A 1 444 ? 8.900 -19.161 -13.784 1.00 89.12 444 ILE A N 1
ATOM 3527 C CA . ILE A 1 444 ? 7.537 -19.082 -14.315 1.00 89.12 444 ILE A CA 1
ATOM 3528 C C . ILE A 1 444 ? 6.550 -19.706 -13.327 1.00 89.12 444 ILE A C 1
ATOM 3530 O O . ILE A 1 444 ? 5.519 -19.095 -13.063 1.00 89.12 444 ILE A O 1
ATOM 3534 N N . SER A 1 445 ? 6.875 -20.865 -12.745 1.00 87.56 445 SER A N 1
ATOM 3535 C CA . SER A 1 445 ? 6.043 -21.528 -11.736 1.00 87.56 445 SER A CA 1
ATOM 3536 C C . SER A 1 445 ? 5.872 -20.680 -10.472 1.00 87.56 445 SER A C 1
ATOM 3538 O O . SER A 1 445 ? 4.756 -20.566 -9.966 1.00 87.56 445 SER A O 1
ATOM 3540 N N . PHE A 1 446 ? 6.949 -20.060 -9.977 1.00 84.19 446 PHE A N 1
ATOM 3541 C CA . PHE A 1 446 ? 6.901 -19.110 -8.860 1.00 84.19 446 PHE A CA 1
ATOM 3542 C C . PHE A 1 446 ? 5.951 -17.947 -9.176 1.00 84.19 446 PHE A C 1
ATOM 3544 O O . PHE A 1 446 ? 5.036 -17.640 -8.414 1.00 84.19 446 PHE A O 1
ATOM 3551 N N . PHE A 1 447 ? 6.112 -17.342 -10.350 1.00 86.00 447 PHE A N 1
ATOM 3552 C CA . PHE A 1 447 ? 5.258 -16.249 -10.795 1.00 86.00 447 PHE A CA 1
ATOM 3553 C C . PHE A 1 447 ? 3.799 -16.672 -11.009 1.00 86.00 447 PHE A C 1
ATOM 3555 O O . PHE A 1 447 ? 2.897 -15.897 -10.710 1.00 86.00 447 PHE A O 1
ATOM 3562 N N . ASP A 1 448 ? 3.541 -17.889 -11.489 1.00 87.38 448 ASP A N 1
ATOM 3563 C CA . ASP A 1 448 ? 2.185 -18.418 -11.651 1.00 87.38 448 ASP A CA 1
ATOM 3564 C C . ASP A 1 448 ? 1.467 -18.612 -10.320 1.00 87.38 448 ASP A C 1
ATOM 3566 O O . ASP A 1 448 ? 0.286 -18.277 -10.196 1.00 87.38 448 ASP A O 1
ATOM 3570 N N . LYS A 1 449 ? 2.193 -19.109 -9.320 1.00 84.81 449 LYS A N 1
ATOM 3571 C CA . LYS A 1 449 ? 1.684 -19.296 -7.964 1.00 84.81 449 LYS A CA 1
ATOM 3572 C C . LYS A 1 449 ? 1.308 -17.969 -7.302 1.00 84.81 449 LYS A C 1
ATOM 3574 O O . LYS A 1 449 ? 0.284 -17.902 -6.629 1.00 84.81 449 LYS A O 1
ATOM 3579 N N . HIS A 1 450 ? 2.085 -16.911 -7.548 1.00 80.06 450 HIS A N 1
ATOM 3580 C CA . HIS A 1 450 ? 1.922 -15.598 -6.903 1.00 80.06 450 HIS A CA 1
ATOM 3581 C C . HIS A 1 450 ? 1.325 -14.519 -7.814 1.00 80.06 450 HIS A C 1
ATOM 3583 O O . HIS A 1 450 ? 1.383 -13.331 -7.493 1.00 80.06 450 HIS A O 1
ATOM 3589 N N . LYS A 1 451 ? 0.725 -14.911 -8.947 1.00 82.31 451 LYS A N 1
ATOM 3590 C CA . LYS A 1 451 ? 0.213 -13.989 -9.978 1.00 82.31 451 LYS A CA 1
ATOM 3591 C C . LYS A 1 451 ? -0.766 -12.944 -9.439 1.00 82.31 451 LYS A C 1
ATOM 3593 O O . LYS A 1 451 ? -0.803 -11.829 -9.946 1.00 82.31 451 LYS A O 1
ATOM 3598 N N . ASP A 1 452 ? -1.528 -13.283 -8.403 1.00 78.38 452 ASP A N 1
ATOM 3599 C CA . ASP A 1 452 ? -2.568 -12.412 -7.854 1.00 78.38 452 ASP A CA 1
ATOM 3600 C C . ASP A 1 452 ? -1.984 -11.215 -7.076 1.00 78.38 452 ASP A C 1
ATOM 3602 O O . ASP A 1 452 ? -2.686 -10.231 -6.835 1.00 78.38 452 ASP A O 1
ATOM 3606 N N . ALA A 1 453 ? -0.692 -11.251 -6.720 1.00 70.81 453 ALA A N 1
ATOM 3607 C CA . ALA A 1 453 ? -0.021 -10.142 -6.046 1.00 70.81 453 ALA A CA 1
ATOM 3608 C C . ALA A 1 453 ? 0.177 -8.923 -6.969 1.00 70.81 453 ALA A C 1
ATOM 3610 O O . ALA A 1 453 ? -0.033 -7.787 -6.537 1.00 70.81 453 ALA A O 1
ATOM 3611 N N . ALA A 1 454 ? 0.563 -9.160 -8.228 1.00 73.75 454 ALA A N 1
ATOM 3612 C CA . ALA A 1 454 ? 0.856 -8.129 -9.230 1.00 73.75 454 ALA A CA 1
ATOM 3613 C C . ALA A 1 454 ? 0.632 -8.672 -10.660 1.00 73.75 454 ALA A C 1
ATOM 3615 O O . ALA A 1 454 ? 1.598 -8.927 -11.387 1.00 73.75 454 ALA A O 1
ATOM 3616 N N . PRO A 1 455 ? -0.624 -8.932 -11.064 1.00 79.62 455 PRO A N 1
ATOM 3617 C CA . PRO A 1 455 ? -0.937 -9.737 -12.244 1.00 79.62 455 PRO A CA 1
ATOM 3618 C C . PRO A 1 455 ? -0.378 -9.169 -13.548 1.00 79.62 455 PRO A C 1
ATOM 3620 O O . PRO A 1 455 ? 0.077 -9.941 -14.396 1.00 79.62 455 PRO A O 1
ATOM 3623 N N . VAL A 1 456 ? -0.362 -7.848 -13.732 1.00 78.88 456 VAL A N 1
ATOM 3624 C CA . VAL A 1 456 ? 0.138 -7.217 -14.961 1.00 78.88 456 VAL A CA 1
ATOM 3625 C C . VAL A 1 456 ? 1.660 -7.278 -15.017 1.00 78.88 456 VAL A C 1
ATOM 3627 O O . VAL A 1 456 ? 2.209 -7.707 -16.038 1.00 78.88 456 VAL A O 1
ATOM 3630 N N . ILE A 1 457 ? 2.353 -6.894 -13.939 1.00 77.31 457 ILE A N 1
ATOM 3631 C CA . ILE A 1 457 ? 3.821 -6.984 -13.859 1.00 77.31 457 ILE A CA 1
ATOM 3632 C C . ILE A 1 457 ? 4.273 -8.437 -14.037 1.00 77.31 457 ILE A C 1
ATOM 3634 O O . ILE A 1 457 ? 5.143 -8.718 -14.864 1.00 77.31 457 ILE A O 1
ATOM 3638 N N . ILE A 1 458 ? 3.631 -9.372 -13.336 1.00 85.31 458 ILE A N 1
ATOM 3639 C CA . ILE A 1 458 ? 3.941 -10.799 -13.416 1.00 85.31 458 ILE A CA 1
ATOM 3640 C C . ILE A 1 458 ? 3.702 -11.332 -14.830 1.00 85.31 458 ILE A C 1
ATOM 3642 O O . ILE A 1 458 ? 4.567 -12.010 -15.381 1.00 85.31 458 ILE A O 1
ATOM 3646 N N . THR A 1 459 ? 2.588 -10.979 -15.474 1.00 85.62 459 THR A N 1
ATOM 3647 C CA . THR A 1 459 ? 2.318 -11.387 -16.863 1.00 85.62 459 THR A CA 1
ATOM 3648 C C . THR A 1 459 ? 3.402 -10.886 -17.822 1.00 85.62 459 THR A C 1
ATOM 3650 O O . THR A 1 459 ? 3.849 -11.640 -18.689 1.00 85.62 459 THR A O 1
ATOM 3653 N N . LYS A 1 460 ? 3.873 -9.641 -17.657 1.00 81.81 460 LYS A N 1
ATOM 3654 C CA . LYS A 1 460 ? 4.963 -9.079 -18.473 1.00 81.81 460 LYS A CA 1
ATOM 3655 C C . LYS A 1 460 ? 6.284 -9.818 -18.252 1.00 81.81 460 LYS A C 1
ATOM 3657 O O . LYS A 1 460 ? 6.921 -10.196 -19.234 1.00 81.81 460 LYS A O 1
ATOM 3662 N N . ILE A 1 461 ? 6.667 -10.067 -16.998 1.00 84.38 461 ILE A N 1
ATOM 3663 C CA . ILE A 1 461 ? 7.890 -10.814 -16.665 1.00 84.38 461 ILE A CA 1
ATOM 3664 C C . ILE A 1 461 ? 7.815 -12.233 -17.235 1.00 84.38 461 ILE A C 1
ATOM 3666 O O . ILE A 1 461 ? 8.740 -12.672 -17.911 1.00 84.38 461 ILE A O 1
ATOM 3670 N N . LYS A 1 462 ? 6.689 -12.930 -17.049 1.00 89.19 462 LYS A N 1
ATOM 3671 C CA . LYS A 1 462 ? 6.470 -14.272 -17.602 1.00 89.19 462 LYS A CA 1
ATOM 3672 C C . LYS A 1 462 ? 6.583 -14.307 -19.119 1.00 89.19 462 LYS A C 1
ATOM 3674 O O . LYS A 1 462 ? 7.116 -15.274 -19.656 1.00 89.19 462 LYS A O 1
ATOM 3679 N N . ARG A 1 463 ? 6.073 -13.294 -19.823 1.00 88.06 463 ARG A N 1
ATOM 3680 C CA . ARG A 1 463 ? 6.218 -13.207 -21.281 1.00 88.06 463 ARG A CA 1
ATOM 3681 C C . ARG A 1 463 ? 7.696 -13.146 -21.670 1.00 88.06 463 ARG A C 1
ATOM 3683 O O . ARG A 1 463 ? 8.120 -13.974 -22.465 1.00 88.06 463 ARG A O 1
ATOM 3690 N N . ILE A 1 464 ? 8.468 -12.247 -21.052 1.00 85.25 464 ILE A N 1
ATOM 3691 C CA . ILE A 1 464 ? 9.914 -12.114 -21.303 1.00 85.25 464 ILE A CA 1
ATOM 3692 C C . ILE A 1 464 ? 10.632 -13.429 -20.986 1.00 85.25 464 ILE A C 1
ATOM 3694 O O . ILE A 1 464 ? 11.414 -13.910 -21.793 1.00 85.25 464 ILE A O 1
ATOM 3698 N N . LEU A 1 465 ? 10.329 -14.059 -19.850 1.00 89.94 465 LEU A N 1
ATOM 3699 C CA . LEU A 1 465 ? 10.915 -15.345 -19.475 1.00 89.94 465 LEU A CA 1
ATOM 3700 C C . LEU A 1 465 ? 10.617 -16.444 -20.502 1.00 89.94 465 LEU A C 1
ATOM 3702 O O . LEU A 1 465 ? 11.522 -17.179 -20.882 1.00 89.94 465 LEU A O 1
ATOM 3706 N N . ASN A 1 466 ? 9.381 -16.538 -20.994 1.00 92.50 466 ASN A N 1
ATOM 3707 C CA . ASN A 1 466 ? 9.032 -17.487 -22.052 1.00 92.50 466 ASN A CA 1
ATOM 3708 C C . ASN A 1 466 ? 9.749 -17.174 -23.372 1.00 92.50 466 ASN A C 1
ATOM 3710 O O . ASN A 1 466 ? 10.203 -18.093 -24.048 1.00 92.50 466 ASN A O 1
ATOM 3714 N N . GLU A 1 467 ? 9.883 -15.897 -23.735 1.00 91.12 467 GLU A N 1
ATOM 3715 C CA . GLU A 1 467 ? 10.646 -15.474 -24.913 1.00 91.12 467 GLU A CA 1
ATOM 3716 C C . GLU A 1 467 ? 12.121 -15.872 -24.779 1.00 91.12 467 GLU A C 1
ATOM 3718 O O . GLU A 1 467 ? 12.635 -16.552 -25.667 1.00 91.12 467 GLU A O 1
ATOM 3723 N N . VAL A 1 468 ? 12.761 -15.583 -23.636 1.00 89.25 468 VAL A N 1
ATOM 3724 C CA . VAL A 1 468 ? 14.122 -16.046 -23.314 1.00 89.25 468 VAL A CA 1
ATOM 3725 C C . VAL A 1 468 ? 14.202 -17.570 -23.438 1.00 89.25 468 VAL A C 1
ATOM 3727 O O . VAL A 1 468 ? 15.058 -18.089 -24.150 1.00 89.25 468 VAL A O 1
ATOM 3730 N N . LYS A 1 469 ? 13.284 -18.311 -22.802 1.00 91.31 469 LYS A N 1
ATOM 3731 C CA . LYS A 1 469 ? 13.262 -19.782 -22.829 1.00 91.31 469 LYS A CA 1
ATOM 3732 C C . LYS A 1 469 ? 13.230 -20.335 -24.254 1.00 91.31 469 LYS A C 1
ATOM 3734 O O . LYS A 1 469 ? 13.879 -21.342 -24.532 1.00 91.31 469 LYS A O 1
ATOM 3739 N N . ASN A 1 470 ? 12.480 -19.690 -25.143 1.00 91.25 470 ASN A N 1
ATOM 3740 C CA . ASN A 1 470 ? 12.303 -20.134 -26.522 1.00 91.25 470 ASN A CA 1
ATOM 3741 C C . ASN A 1 470 ? 13.524 -19.853 -27.403 1.00 91.25 470 ASN A C 1
ATOM 3743 O O . ASN A 1 470 ? 13.779 -20.628 -28.322 1.00 91.25 470 ASN A O 1
ATOM 3747 N N . ILE A 1 471 ? 14.276 -18.781 -27.129 1.00 88.75 471 ILE A N 1
ATOM 3748 C CA . ILE A 1 471 ? 15.441 -18.398 -27.941 1.00 88.75 471 ILE A CA 1
ATOM 3749 C C . ILE A 1 471 ? 16.771 -18.932 -27.403 1.00 88.75 471 ILE A C 1
ATOM 3751 O O . ILE A 1 471 ? 17.754 -18.928 -28.139 1.00 88.75 471 ILE A O 1
ATOM 3755 N N . VAL A 1 472 ? 16.830 -19.381 -26.141 1.00 88.12 472 VAL A N 1
ATOM 3756 C CA . VAL A 1 472 ? 18.063 -19.906 -25.539 1.00 88.12 472 VAL A CA 1
ATOM 3757 C C . VAL A 1 472 ? 18.429 -21.277 -26.129 1.00 88.12 472 VAL A C 1
ATOM 3759 O O . VAL A 1 472 ? 17.702 -22.271 -26.019 1.00 88.12 472 VAL A O 1
ATOM 3762 N N . THR A 1 473 ? 19.612 -21.305 -26.728 1.00 87.75 473 THR A N 1
ATOM 3763 C CA . THR A 1 473 ? 20.328 -22.397 -27.393 1.00 87.75 473 THR A CA 1
ATOM 3764 C C . THR A 1 473 ? 21.828 -22.240 -27.079 1.00 87.75 473 THR A C 1
ATOM 3766 O O . THR A 1 473 ? 22.222 -21.200 -26.540 1.00 87.75 473 THR A O 1
ATOM 3769 N N . PRO A 1 474 ? 22.693 -23.225 -27.388 1.00 83.31 474 PRO A N 1
ATOM 3770 C CA . PRO A 1 474 ? 24.129 -23.087 -27.134 1.00 83.31 474 PRO A CA 1
ATOM 3771 C C . PRO A 1 474 ? 24.761 -21.913 -27.898 1.00 83.31 474 PRO A C 1
ATOM 3773 O O . PRO A 1 474 ? 25.742 -21.343 -27.427 1.00 83.31 474 PRO A O 1
ATOM 3776 N N . ASP A 1 475 ? 24.152 -21.530 -29.025 1.00 86.25 475 ASP A N 1
ATOM 3777 C CA . ASP A 1 475 ? 24.630 -20.497 -29.945 1.00 86.25 475 ASP A CA 1
ATOM 3778 C C . ASP A 1 475 ? 23.918 -19.143 -29.760 1.00 86.25 475 ASP A C 1
ATOM 3780 O O . ASP A 1 475 ? 24.109 -18.225 -30.558 1.00 86.25 475 ASP A O 1
ATOM 3784 N N . THR A 1 476 ? 23.080 -18.993 -28.726 1.00 88.06 476 THR A N 1
ATOM 3785 C CA . THR A 1 476 ? 22.347 -17.742 -28.478 1.00 88.06 476 THR A CA 1
ATOM 3786 C C . THR A 1 476 ? 23.312 -16.605 -28.188 1.00 88.06 476 THR A C 1
ATOM 3788 O O . THR A 1 476 ? 24.119 -16.676 -27.250 1.00 88.06 476 THR A O 1
ATOM 3791 N N . LYS A 1 477 ? 23.200 -15.533 -28.973 1.00 88.31 477 LYS A N 1
ATOM 3792 C CA . LYS A 1 477 ? 24.043 -14.352 -28.824 1.00 88.31 477 LYS A CA 1
ATOM 3793 C C . LYS A 1 477 ? 23.564 -13.477 -27.678 1.00 88.31 477 LYS A C 1
ATOM 3795 O O . LYS A 1 477 ? 22.379 -13.427 -27.349 1.00 88.31 477 LYS A O 1
ATOM 3800 N N . VAL A 1 478 ? 24.493 -12.726 -27.093 1.00 80.88 478 VAL A N 1
ATOM 3801 C CA . VAL A 1 478 ? 24.173 -11.705 -26.084 1.00 80.88 478 VAL A CA 1
ATOM 3802 C C . VAL A 1 478 ? 23.194 -10.671 -26.656 1.00 80.88 478 VAL A C 1
ATOM 3804 O O . VAL A 1 478 ? 22.252 -10.275 -25.971 1.00 80.88 478 VAL A O 1
ATOM 3807 N N . SER A 1 479 ? 23.357 -10.292 -27.927 1.00 84.19 479 SER A N 1
ATOM 3808 C CA . SER A 1 479 ? 22.434 -9.397 -28.633 1.00 84.19 479 SER A CA 1
ATOM 3809 C C . SER A 1 479 ? 20.999 -9.935 -28.704 1.00 84.19 479 SER A C 1
ATOM 3811 O O . SER A 1 479 ? 20.066 -9.161 -28.500 1.00 84.19 479 SER A O 1
ATOM 3813 N N . ASP A 1 480 ? 20.794 -11.240 -28.904 1.00 87.62 480 ASP A N 1
ATOM 3814 C CA . ASP A 1 480 ? 19.451 -11.839 -28.954 1.00 87.62 480 ASP A CA 1
ATOM 3815 C C . ASP A 1 480 ? 18.709 -11.696 -27.616 1.00 87.62 480 ASP A C 1
ATOM 3817 O O . ASP A 1 480 ? 17.503 -11.457 -27.590 1.00 87.62 480 ASP A O 1
ATOM 3821 N N . LEU A 1 481 ? 19.439 -11.779 -26.497 1.00 83.25 481 LEU A N 1
ATOM 3822 C CA . LEU A 1 481 ? 18.888 -11.592 -25.153 1.00 83.25 481 LEU A CA 1
ATOM 3823 C C . LEU A 1 481 ? 18.626 -10.115 -24.835 1.00 83.25 481 LEU A C 1
ATOM 3825 O O . LEU A 1 481 ? 17.587 -9.790 -24.264 1.00 83.25 481 LEU A O 1
ATOM 3829 N N . ILE A 1 482 ? 19.541 -9.213 -25.213 1.00 83.31 482 ILE A N 1
ATOM 3830 C CA . ILE A 1 482 ? 19.386 -7.770 -24.967 1.00 83.31 482 ILE A CA 1
ATOM 3831 C C . ILE A 1 482 ? 18.152 -7.218 -25.698 1.00 83.31 482 ILE A C 1
ATOM 3833 O O . ILE A 1 482 ? 17.449 -6.389 -25.123 1.00 83.31 482 ILE A O 1
ATOM 3837 N N . LYS A 1 483 ? 17.828 -7.715 -26.904 1.00 86.19 483 LYS A N 1
ATOM 3838 C CA . LYS A 1 483 ? 16.628 -7.310 -27.672 1.00 86.19 483 LYS A CA 1
ATOM 3839 C C . LYS A 1 483 ? 15.307 -7.526 -26.935 1.00 86.19 483 LYS A C 1
ATOM 3841 O O . LYS A 1 483 ? 14.330 -6.852 -27.241 1.00 86.19 483 LYS A O 1
ATOM 3846 N N . LEU A 1 484 ? 15.264 -8.441 -25.966 1.00 82.44 484 LEU A N 1
ATOM 3847 C CA . LEU A 1 484 ? 14.058 -8.710 -25.179 1.00 82.44 484 LEU A CA 1
ATOM 3848 C C . LEU A 1 484 ? 13.800 -7.649 -24.093 1.00 82.44 484 LEU A C 1
ATOM 3850 O O . LEU A 1 484 ? 12.696 -7.572 -23.548 1.00 82.44 484 LEU A O 1
ATOM 3854 N N . CYS A 1 485 ? 14.799 -6.826 -23.761 1.00 77.88 485 CYS A N 1
ATOM 3855 C CA . CYS A 1 485 ? 14.675 -5.761 -22.770 1.00 77.88 485 CYS A CA 1
ATOM 3856 C C . CYS A 1 485 ? 14.088 -4.475 -23.380 1.00 77.88 485 CYS A C 1
ATOM 3858 O O . CYS A 1 485 ? 14.331 -4.170 -24.551 1.00 77.88 485 CYS A O 1
ATOM 3860 N N . PRO A 1 486 ? 13.384 -3.643 -22.584 1.00 71.62 486 PRO A N 1
ATOM 3861 C CA . PRO A 1 486 ? 13.057 -2.280 -22.993 1.00 71.62 486 PRO A CA 1
ATOM 3862 C C . PRO A 1 486 ? 14.327 -1.534 -23.425 1.00 71.62 486 PRO A C 1
ATOM 3864 O O . PRO A 1 486 ? 15.324 -1.554 -22.707 1.00 71.62 486 PRO A O 1
ATOM 3867 N N . PHE A 1 487 ? 14.284 -0.884 -24.591 1.00 79.56 487 PHE A N 1
ATOM 3868 C CA . PHE A 1 487 ? 15.428 -0.196 -25.211 1.00 79.56 487 PHE A CA 1
ATOM 3869 C C . PHE A 1 487 ? 16.607 -1.104 -25.612 1.00 79.56 487 PHE A C 1
ATOM 3871 O O . PHE A 1 487 ? 17.698 -0.599 -25.872 1.00 79.56 487 PHE A O 1
ATOM 3878 N N . GLY A 1 488 ? 16.396 -2.421 -25.720 1.00 84.94 488 GLY A N 1
ATOM 3879 C CA . GLY A 1 488 ? 17.423 -3.386 -26.115 1.00 84.94 488 GLY A CA 1
ATOM 3880 C C . GLY A 1 488 ? 18.145 -3.028 -27.415 1.00 84.94 488 GLY A C 1
ATOM 3881 O O . GLY A 1 488 ? 19.372 -3.025 -27.460 1.00 84.94 488 GLY A O 1
ATOM 3882 N N . ASP A 1 489 ? 17.401 -2.617 -28.444 1.00 86.81 489 ASP A N 1
ATOM 3883 C CA . ASP A 1 489 ? 17.980 -2.185 -29.724 1.00 86.81 489 ASP A CA 1
ATOM 3884 C C . ASP A 1 489 ? 18.881 -0.946 -29.583 1.00 86.81 489 ASP A C 1
ATOM 3886 O O . ASP A 1 489 ? 19.898 -0.827 -30.267 1.00 86.81 489 ASP A O 1
ATOM 3890 N N . ALA A 1 490 ? 18.557 -0.035 -28.660 1.00 88.06 490 ALA A N 1
ATOM 3891 C CA . ALA A 1 490 ? 19.398 1.128 -28.393 1.00 88.06 490 ALA A CA 1
ATOM 3892 C C . ALA A 1 490 ? 20.705 0.723 -27.709 1.00 88.06 490 ALA A C 1
ATOM 3894 O O . ALA A 1 490 ? 21.774 1.177 -28.101 1.00 88.06 490 ALA A O 1
ATOM 3895 N N . VAL A 1 491 ? 20.637 -0.189 -26.738 1.00 87.44 491 VAL A N 1
ATOM 3896 C CA . VAL A 1 491 ? 21.834 -0.737 -26.088 1.00 87.44 491 VAL A CA 1
ATOM 3897 C C . VAL A 1 491 ? 22.717 -1.468 -27.102 1.00 87.44 491 VAL A C 1
ATOM 3899 O O . VAL A 1 491 ? 23.929 -1.273 -27.101 1.00 87.44 491 VAL A O 1
ATOM 3902 N N . ILE A 1 492 ? 22.130 -2.261 -28.002 1.00 88.94 492 ILE A N 1
ATOM 3903 C CA . ILE A 1 492 ? 22.879 -2.986 -29.038 1.00 88.94 492 ILE A CA 1
ATOM 3904 C C . ILE A 1 492 ? 23.560 -2.018 -29.996 1.00 88.94 492 ILE A C 1
ATOM 3906 O O . ILE A 1 492 ? 24.766 -2.125 -30.192 1.00 88.94 492 ILE A O 1
ATOM 3910 N N . THR A 1 493 ? 22.834 -1.040 -30.539 1.00 91.19 493 THR A N 1
ATOM 3911 C CA . THR A 1 493 ? 23.439 -0.070 -31.464 1.00 91.19 493 THR A CA 1
ATOM 3912 C C . THR A 1 493 ? 24.487 0.806 -30.780 1.00 91.19 493 THR A C 1
ATOM 3914 O O . THR A 1 493 ? 25.488 1.145 -31.411 1.00 91.19 493 THR A O 1
ATOM 3917 N N . LEU A 1 494 ? 24.323 1.129 -29.489 1.00 89.50 494 LEU A N 1
ATOM 3918 C CA . LEU A 1 494 ? 25.361 1.804 -28.708 1.00 89.50 494 LEU A CA 1
ATOM 3919 C C . LEU A 1 494 ? 26.620 0.940 -28.619 1.00 89.50 494 LEU A C 1
ATOM 3921 O O . LEU A 1 494 ? 27.701 1.425 -28.930 1.00 89.50 494 LEU A O 1
ATOM 3925 N N . LEU A 1 495 ? 26.483 -0.336 -28.253 1.00 87.06 495 LEU A N 1
ATOM 3926 C CA . LEU A 1 495 ? 27.605 -1.270 -28.158 1.00 87.06 495 LEU A CA 1
ATOM 3927 C C . LEU A 1 495 ? 28.290 -1.495 -29.516 1.00 87.06 495 LEU A C 1
ATOM 3929 O O . LEU A 1 495 ? 29.516 -1.523 -29.586 1.00 87.06 495 LEU A O 1
ATOM 3933 N N . GLU A 1 496 ? 27.528 -1.599 -30.605 1.00 90.00 496 GLU A N 1
ATOM 3934 C CA . GLU A 1 496 ? 28.063 -1.688 -31.968 1.00 90.00 496 GLU A CA 1
ATOM 3935 C C . GLU A 1 496 ? 28.861 -0.433 -32.345 1.00 90.00 496 GLU A C 1
ATOM 3937 O O . GLU A 1 496 ? 29.957 -0.548 -32.897 1.00 90.00 496 GLU A O 1
ATOM 3942 N N . CYS A 1 497 ? 28.365 0.761 -32.008 1.00 90.94 497 CYS A N 1
ATOM 3943 C CA . CYS A 1 497 ? 29.098 2.015 -32.199 1.00 90.94 497 CYS A CA 1
ATOM 3944 C C . CYS A 1 497 ? 30.371 2.053 -31.339 1.00 90.94 497 CYS A C 1
ATOM 3946 O O . CYS A 1 497 ? 31.456 2.324 -31.853 1.00 90.94 497 CYS A O 1
ATOM 3948 N N . SER A 1 498 ? 30.262 1.700 -30.057 1.00 87.81 498 SER A N 1
ATOM 3949 C CA . SER A 1 498 ? 31.372 1.645 -29.103 1.00 87.81 498 SER A CA 1
ATOM 3950 C C . SER A 1 498 ? 32.457 0.645 -29.486 1.00 87.81 498 SER A C 1
ATOM 3952 O O . SER A 1 498 ? 33.631 0.880 -29.215 1.00 87.81 498 SER A O 1
ATOM 3954 N N . SER A 1 499 ? 32.097 -0.464 -30.135 1.00 85.62 499 SER A N 1
ATOM 3955 C CA . SER A 1 499 ? 33.054 -1.486 -30.574 1.00 85.62 499 SER A CA 1
ATOM 3956 C C . SER A 1 499 ? 34.052 -0.976 -31.622 1.00 85.62 499 SER A C 1
ATOM 3958 O O . SER A 1 499 ? 35.113 -1.572 -31.794 1.00 85.62 499 SER A O 1
ATOM 3960 N N . LYS A 1 500 ? 33.729 0.139 -32.295 1.00 89.00 500 LYS A N 1
ATOM 3961 C CA . LYS A 1 500 ? 34.591 0.817 -33.274 1.00 89.00 500 LYS A CA 1
ATOM 3962 C C . LYS A 1 500 ? 35.631 1.734 -32.614 1.00 89.00 500 LYS A C 1
ATOM 3964 O O . LYS A 1 500 ? 36.514 2.219 -33.313 1.00 89.00 500 LYS A O 1
ATOM 3969 N N . LEU A 1 501 ? 35.505 1.997 -31.310 1.00 88.38 501 LEU A N 1
ATOM 3970 C CA . LEU A 1 501 ? 36.400 2.873 -30.556 1.00 88.38 501 LEU A CA 1
ATOM 3971 C C . LEU A 1 501 ? 37.687 2.148 -30.157 1.00 88.38 501 LEU A C 1
ATOM 3973 O O . LEU A 1 501 ? 37.684 0.967 -29.809 1.00 88.38 501 LEU A O 1
ATOM 3977 N N . ASP A 1 502 ? 38.775 2.904 -30.115 1.00 89.25 502 ASP A N 1
ATOM 3978 C CA . ASP A 1 502 ? 40.096 2.476 -29.661 1.00 89.25 502 ASP A CA 1
ATOM 3979 C C . ASP A 1 502 ? 40.726 3.526 -28.730 1.00 89.25 502 ASP A C 1
ATOM 3981 O O . ASP A 1 502 ? 40.172 4.605 -28.521 1.00 89.25 502 ASP A O 1
ATOM 3985 N N . ASP A 1 503 ? 41.896 3.238 -28.157 1.00 87.62 503 ASP A N 1
ATOM 3986 C CA . ASP A 1 503 ? 42.559 4.184 -27.247 1.00 87.62 503 ASP A CA 1
ATOM 3987 C C . ASP A 1 503 ? 42.984 5.492 -27.953 1.00 87.62 503 ASP A C 1
ATOM 3989 O O . ASP A 1 503 ? 43.108 6.535 -27.308 1.00 87.62 503 ASP A O 1
ATOM 3993 N N . ALA A 1 504 ? 43.151 5.478 -29.283 1.00 87.00 504 ALA A N 1
ATOM 3994 C CA . ALA A 1 504 ? 43.406 6.689 -30.065 1.00 87.00 504 ALA A CA 1
ATOM 3995 C C . ALA A 1 504 ? 42.168 7.604 -30.134 1.00 87.00 504 ALA A C 1
ATOM 3997 O O . ALA A 1 504 ? 42.302 8.824 -30.260 1.00 87.00 504 ALA A O 1
ATOM 3998 N N . SER A 1 505 ? 40.971 7.037 -29.969 1.00 87.62 505 SER A N 1
ATOM 3999 C CA . SER A 1 505 ? 39.693 7.745 -30.024 1.00 87.62 505 SER A CA 1
ATOM 4000 C C . SER A 1 505 ? 39.481 8.731 -28.866 1.00 87.62 505 SER A C 1
ATOM 4002 O O . SER A 1 505 ? 38.662 9.636 -29.003 1.00 87.62 505 SER A O 1
ATOM 4004 N N . ILE A 1 506 ? 40.231 8.635 -27.756 1.00 88.31 506 ILE A N 1
ATOM 4005 C CA . ILE A 1 506 ? 40.185 9.627 -26.656 1.00 88.31 506 ILE A CA 1
ATOM 4006 C C . ILE A 1 506 ? 40.500 11.035 -27.175 1.00 88.31 506 ILE A C 1
ATOM 4008 O O . ILE A 1 506 ? 39.844 12.006 -26.800 1.00 88.31 506 ILE A O 1
ATOM 4012 N N . ASN A 1 507 ? 41.496 11.130 -28.059 1.00 91.00 507 ASN A N 1
ATOM 4013 C CA . ASN A 1 507 ? 41.990 12.393 -28.604 1.00 91.00 507 ASN A CA 1
ATOM 4014 C C . ASN A 1 507 ? 41.291 12.781 -29.918 1.00 91.00 507 ASN A C 1
ATOM 4016 O O . ASN A 1 507 ? 41.752 13.688 -30.611 1.00 91.00 507 ASN A O 1
ATOM 4020 N N . ALA A 1 508 ? 40.214 12.079 -30.285 1.00 91.44 508 ALA A N 1
ATOM 4021 C CA . ALA A 1 508 ? 39.448 12.361 -31.490 1.00 91.44 508 ALA A CA 1
ATOM 4022 C C . ALA A 1 508 ? 38.747 13.726 -31.397 1.00 91.44 508 ALA A C 1
ATOM 4024 O O . ALA A 1 508 ? 38.264 14.120 -30.331 1.00 91.44 508 ALA A O 1
ATOM 4025 N N . THR A 1 509 ? 38.652 14.430 -32.528 1.00 94.88 509 THR A N 1
ATOM 4026 C CA . THR A 1 509 ? 37.837 15.651 -32.632 1.00 94.88 509 THR A CA 1
ATOM 4027 C C . THR A 1 509 ? 36.352 15.325 -32.457 1.00 94.88 509 THR A C 1
ATOM 4029 O O . THR A 1 509 ? 35.947 14.166 -32.575 1.00 94.88 509 THR A O 1
ATOM 4032 N N . ILE A 1 510 ? 35.509 16.333 -32.214 1.00 91.44 510 ILE A N 1
ATOM 4033 C CA . ILE A 1 510 ? 34.058 16.122 -32.097 1.00 91.44 510 ILE A CA 1
ATOM 4034 C C . ILE A 1 510 ? 33.483 15.479 -33.364 1.00 91.44 510 ILE A C 1
ATOM 4036 O O . ILE A 1 510 ? 32.680 14.559 -33.263 1.00 91.44 510 ILE A O 1
ATOM 4040 N N . GLU A 1 511 ? 33.930 15.875 -34.556 1.00 92.56 511 GLU A N 1
ATOM 4041 C CA . GLU A 1 511 ? 33.463 15.289 -35.819 1.00 92.56 511 GLU A CA 1
ATOM 4042 C C . GLU A 1 511 ? 33.840 13.810 -35.934 1.00 92.56 511 GLU A C 1
ATOM 4044 O O . GLU A 1 511 ? 33.050 12.988 -36.403 1.00 92.56 511 GLU A O 1
ATOM 4049 N N . GLN A 1 512 ? 35.043 13.456 -35.478 1.00 92.19 512 GLN A N 1
ATOM 4050 C CA . GLN A 1 512 ? 35.500 12.070 -35.439 1.00 92.19 512 GLN A CA 1
ATOM 4051 C C . GLN A 1 512 ? 34.708 11.258 -34.407 1.00 92.19 512 GLN A C 1
ATOM 4053 O O . GLN A 1 512 ? 34.283 10.144 -34.709 1.00 92.19 512 GLN A O 1
ATOM 4058 N N . LYS A 1 513 ? 34.433 11.828 -33.226 1.00 92.94 513 LYS A N 1
ATOM 4059 C CA . LYS A 1 513 ? 33.569 11.212 -32.208 1.00 92.94 513 LYS A CA 1
ATOM 4060 C C . LYS A 1 513 ? 32.152 10.988 -32.739 1.00 92.94 513 LYS A C 1
ATOM 4062 O O . LYS A 1 513 ? 31.624 9.886 -32.624 1.00 92.94 513 LYS A O 1
ATOM 4067 N N . ALA A 1 514 ? 31.568 11.990 -33.393 1.00 92.38 514 ALA A N 1
ATOM 4068 C CA . ALA A 1 514 ? 30.242 11.914 -33.997 1.00 92.38 514 ALA A CA 1
ATOM 4069 C C . ALA A 1 514 ? 30.155 10.811 -35.065 1.00 92.38 514 ALA A C 1
ATOM 4071 O O . ALA A 1 514 ? 29.155 10.096 -35.147 1.00 92.38 514 ALA A O 1
ATOM 4072 N N . ALA A 1 515 ? 31.218 10.615 -35.854 1.00 93.44 515 ALA A N 1
ATOM 4073 C CA . ALA A 1 515 ? 31.259 9.572 -36.874 1.00 93.44 515 ALA A CA 1
ATOM 4074 C C . ALA A 1 515 ? 31.102 8.154 -36.292 1.00 93.44 515 ALA A C 1
ATOM 4076 O O . ALA A 1 515 ? 30.445 7.320 -36.920 1.00 93.44 515 ALA A O 1
ATOM 4077 N N . TYR A 1 516 ? 31.629 7.883 -35.090 1.00 93.38 516 TYR A N 1
ATOM 4078 C CA . TYR A 1 516 ? 31.484 6.575 -34.437 1.00 93.38 516 TYR A CA 1
ATOM 4079 C C . TYR A 1 516 ? 30.034 6.251 -34.063 1.00 93.38 516 TYR A C 1
ATOM 4081 O O . TYR A 1 516 ? 29.618 5.099 -34.188 1.00 93.38 516 TYR A O 1
ATOM 4089 N N . PHE A 1 517 ? 29.257 7.261 -33.663 1.00 94.31 517 PHE A N 1
ATOM 4090 C CA . PHE A 1 517 ? 27.883 7.108 -33.173 1.00 94.31 517 PHE A CA 1
ATOM 4091 C C . PHE A 1 517 ? 26.809 7.451 -34.213 1.00 94.31 517 PHE A C 1
ATOM 4093 O O . PHE A 1 517 ? 25.628 7.539 -33.881 1.00 94.31 517 PHE A O 1
ATOM 4100 N N . LYS A 1 518 ? 27.178 7.624 -35.488 1.00 93.00 518 LYS A N 1
ATOM 4101 C CA . LYS A 1 518 ? 26.239 8.004 -36.559 1.00 93.00 518 LYS A CA 1
ATOM 4102 C C . LYS A 1 518 ? 25.088 7.006 -36.754 1.00 93.00 518 LYS A C 1
ATOM 4104 O O . LYS A 1 518 ? 23.999 7.394 -37.178 1.00 93.00 518 LYS A O 1
ATOM 4109 N N . ASP A 1 519 ? 25.328 5.738 -36.430 1.00 91.62 519 ASP A N 1
ATOM 4110 C CA . ASP A 1 519 ? 24.345 4.657 -36.537 1.00 91.62 519 ASP A CA 1
ATOM 4111 C C . ASP A 1 519 ? 23.557 4.420 -35.236 1.00 91.62 519 ASP A C 1
ATOM 4113 O O . ASP A 1 519 ? 22.621 3.614 -35.227 1.00 91.62 519 ASP A O 1
ATOM 4117 N N . PHE A 1 520 ? 23.886 5.133 -34.148 1.00 93.94 520 PHE A N 1
ATOM 4118 C CA . PHE A 1 520 ? 23.199 4.984 -32.869 1.00 93.94 520 PHE A CA 1
ATOM 4119 C C . PHE A 1 520 ? 21.708 5.291 -33.021 1.00 93.94 520 PHE A C 1
ATOM 4121 O O . PHE A 1 520 ? 21.302 6.357 -33.505 1.00 93.94 520 PHE A O 1
ATOM 4128 N N . THR A 1 521 ? 20.891 4.329 -32.599 1.00 92.56 521 THR A N 1
ATOM 4129 C CA . THR A 1 521 ? 19.442 4.383 -32.736 1.00 92.56 521 THR A CA 1
ATOM 4130 C C . THR A 1 521 ? 18.791 4.308 -31.362 1.00 92.56 521 THR A C 1
ATOM 4132 O O . THR A 1 521 ? 19.011 3.355 -30.628 1.00 92.56 521 THR A O 1
ATOM 4135 N N . PHE A 1 522 ? 17.908 5.248 -31.036 1.00 89.56 522 PHE A N 1
ATOM 4136 C CA . PHE A 1 522 ? 17.065 5.186 -29.843 1.00 89.56 522 PHE A CA 1
ATOM 4137 C C . PHE A 1 522 ? 15.598 5.059 -30.260 1.00 89.56 522 PHE A C 1
ATOM 4139 O O . PHE A 1 522 ? 15.085 5.923 -30.961 1.00 89.56 522 PHE A O 1
ATOM 4146 N N . GLN A 1 523 ? 14.928 3.965 -29.878 1.00 84.88 523 GLN A N 1
ATOM 4147 C CA . GLN A 1 523 ? 13.528 3.684 -30.258 1.00 84.88 523 GLN A CA 1
ATOM 4148 C C . GLN A 1 523 ? 13.245 3.823 -31.772 1.00 84.88 523 GLN A C 1
ATOM 4150 O O . GLN A 1 523 ? 12.234 4.384 -32.188 1.00 84.88 523 GLN A O 1
ATOM 4155 N N . GLY A 1 524 ? 14.159 3.339 -32.618 1.00 88.81 524 GLY A N 1
ATOM 4156 C CA . GLY A 1 524 ? 14.021 3.445 -34.075 1.00 88.81 524 GLY A CA 1
ATOM 4157 C C . GLY A 1 524 ? 14.316 4.837 -34.649 1.00 88.81 524 GLY A C 1
ATOM 4158 O O . GLY A 1 524 ? 14.069 5.055 -35.833 1.00 88.81 524 GLY A O 1
ATOM 4159 N N . ILE A 1 525 ? 14.842 5.778 -33.854 1.00 92.94 525 ILE A N 1
ATOM 4160 C CA . ILE A 1 525 ? 15.291 7.111 -34.286 1.00 92.94 525 ILE A CA 1
ATOM 4161 C C . ILE A 1 525 ? 16.819 7.149 -34.335 1.00 92.94 525 ILE A C 1
ATOM 4163 O O . ILE A 1 525 ? 17.475 6.863 -33.337 1.00 92.94 525 ILE A O 1
ATOM 4167 N N . LYS A 1 526 ? 17.393 7.556 -35.471 1.00 94.81 526 LYS A N 1
ATOM 4168 C CA . LYS A 1 526 ? 18.833 7.807 -35.605 1.00 94.81 526 LYS A CA 1
ATOM 4169 C C . LYS A 1 526 ? 19.175 9.145 -34.958 1.00 94.81 526 LYS A C 1
ATOM 4171 O O . LYS A 1 526 ? 18.842 10.193 -35.515 1.00 94.81 526 LYS A O 1
ATOM 4176 N N . VAL A 1 527 ? 19.828 9.113 -33.799 1.00 94.06 527 VAL A N 1
ATOM 4177 C CA . VAL A 1 527 ? 19.981 10.291 -32.927 1.00 94.06 527 VAL A CA 1
ATOM 4178 C C . VAL A 1 527 ? 20.824 11.383 -33.586 1.00 94.06 527 VAL A C 1
ATOM 4180 O O . VAL A 1 527 ? 20.317 12.483 -33.796 1.00 94.06 527 VAL A O 1
ATOM 4183 N N . LEU A 1 528 ? 22.070 11.083 -33.978 1.00 94.56 528 LEU A N 1
ATOM 4184 C CA . LEU A 1 528 ? 22.950 12.086 -34.595 1.00 94.56 528 LEU A CA 1
ATOM 4185 C C . LEU A 1 528 ? 22.447 12.567 -35.968 1.00 94.56 528 LEU A C 1
ATOM 4187 O O . LEU A 1 528 ? 22.360 13.774 -36.156 1.00 94.56 528 LEU A O 1
ATOM 4191 N N . PRO A 1 529 ? 22.003 11.695 -36.897 1.00 95.31 529 PRO A N 1
ATOM 4192 C CA . PRO A 1 529 ? 21.418 12.161 -38.155 1.00 95.31 529 PRO A CA 1
ATOM 4193 C C . PRO A 1 529 ? 20.177 13.049 -37.975 1.00 95.31 529 PRO A C 1
ATOM 4195 O O . PRO A 1 529 ? 19.982 13.993 -38.737 1.00 95.31 529 PRO A O 1
ATOM 4198 N N . THR A 1 530 ? 19.333 12.766 -36.976 1.00 95.38 530 THR A N 1
ATOM 4199 C CA . THR A 1 530 ? 18.193 13.636 -36.642 1.00 95.38 530 THR A CA 1
ATOM 4200 C C . THR A 1 530 ? 18.674 14.995 -36.149 1.00 95.38 530 THR A C 1
ATOM 4202 O O . THR A 1 530 ? 18.157 16.020 -36.585 1.00 95.38 530 THR A O 1
ATOM 4205 N N . LEU A 1 531 ? 19.690 15.016 -35.285 1.00 93.69 531 LEU A N 1
ATOM 4206 C CA . LEU A 1 531 ? 20.264 16.249 -34.761 1.00 93.69 531 LEU A CA 1
ATOM 4207 C C . LEU A 1 531 ? 20.926 17.096 -35.856 1.00 93.69 531 LEU A C 1
ATOM 4209 O O . LEU A 1 531 ? 20.660 18.294 -35.928 1.00 93.69 531 LEU A O 1
ATOM 4213 N N . ASP A 1 532 ? 21.697 16.480 -36.756 1.00 92.56 532 ASP A N 1
ATOM 4214 C CA . ASP A 1 532 ? 22.265 17.144 -37.937 1.00 92.56 532 ASP A CA 1
ATOM 4215 C C . ASP A 1 532 ? 21.154 17.792 -38.773 1.00 92.56 532 ASP A C 1
ATOM 4217 O O . ASP A 1 532 ? 21.222 18.975 -39.116 1.00 92.56 532 ASP A O 1
ATOM 4221 N N . LYS A 1 533 ? 20.069 17.046 -39.025 1.00 94.56 533 LYS A N 1
ATOM 4222 C CA . LYS A 1 533 ? 18.912 17.555 -39.762 1.00 94.56 533 LYS A CA 1
ATOM 4223 C C . LYS A 1 533 ? 18.247 18.727 -39.045 1.00 94.56 533 LYS A C 1
ATOM 4225 O O . LYS A 1 533 ? 17.868 19.698 -39.691 1.00 94.56 533 LYS A O 1
ATOM 4230 N N . TRP A 1 534 ? 18.112 18.665 -37.724 1.00 94.69 534 TRP A N 1
ATOM 4231 C CA . TRP A 1 534 ? 17.548 19.752 -36.925 1.00 94.69 534 TRP A CA 1
ATOM 4232 C C . TRP A 1 534 ? 18.429 21.002 -36.924 1.00 94.69 534 TRP A C 1
ATOM 4234 O O . TRP A 1 534 ? 17.912 22.113 -37.002 1.00 94.69 534 TRP A O 1
ATOM 4244 N N . ILE A 1 535 ? 19.751 20.844 -36.910 1.00 91.62 535 ILE A N 1
ATOM 4245 C CA . ILE A 1 535 ? 20.694 21.962 -37.017 1.00 91.62 535 ILE A CA 1
ATOM 4246 C C . ILE A 1 535 ? 20.599 22.624 -38.398 1.00 91.62 535 ILE A C 1
ATOM 4248 O O . ILE A 1 535 ? 20.576 23.853 -38.479 1.00 91.62 535 ILE A O 1
ATOM 4252 N N . GLU A 1 536 ? 20.480 21.836 -39.474 1.00 92.69 536 GLU A N 1
ATOM 4253 C CA . GLU A 1 536 ? 20.285 22.343 -40.843 1.00 92.69 536 GLU A CA 1
ATOM 4254 C C . GLU A 1 536 ? 19.003 23.172 -41.000 1.00 92.69 536 GLU A C 1
ATOM 4256 O O . GLU A 1 536 ? 18.979 24.128 -41.775 1.00 92.69 536 GLU A O 1
ATOM 4261 N N . LEU A 1 537 ? 17.933 22.814 -40.280 1.00 92.69 537 LEU A N 1
ATOM 4262 C CA . LEU A 1 537 ? 16.666 23.550 -40.315 1.00 92.69 537 LEU A CA 1
ATOM 4263 C C . LEU A 1 537 ? 16.786 24.964 -39.724 1.00 92.69 537 LEU A C 1
ATOM 4265 O O . LEU A 1 537 ? 15.981 25.835 -40.062 1.00 92.69 537 LEU A O 1
ATOM 4269 N N . GLY A 1 538 ? 17.777 25.212 -38.862 1.00 89.38 538 GLY A N 1
ATOM 4270 C CA . GLY A 1 538 ? 17.947 26.490 -38.180 1.00 89.38 538 GLY A CA 1
ATOM 4271 C C . GLY A 1 538 ? 16.785 26.777 -37.227 1.00 89.38 538 GLY A C 1
ATOM 4272 O O . GLY A 1 538 ? 16.621 26.075 -36.234 1.00 89.38 538 GLY A O 1
ATOM 4273 N N . ASN A 1 539 ? 16.005 27.822 -37.520 1.00 90.81 539 ASN A N 1
ATOM 4274 C CA . ASN A 1 539 ? 14.844 28.209 -36.718 1.00 90.81 539 ASN A CA 1
ATOM 4275 C C . ASN A 1 539 ? 13.582 27.539 -37.278 1.00 90.81 539 ASN A C 1
ATOM 4277 O O . ASN A 1 539 ? 13.081 27.944 -38.335 1.00 90.81 539 ASN A O 1
ATOM 4281 N N . ALA A 1 540 ? 13.043 26.556 -36.565 1.00 92.38 540 ALA A N 1
ATOM 4282 C CA . ALA A 1 540 ? 11.915 25.752 -37.019 1.00 92.38 540 ALA A CA 1
ATOM 4283 C C . ALA A 1 540 ? 10.891 25.515 -35.902 1.00 92.38 540 ALA A C 1
ATOM 4285 O O . ALA A 1 540 ? 11.196 25.627 -34.722 1.00 92.38 540 ALA A O 1
ATOM 4286 N N . THR A 1 541 ? 9.651 25.217 -36.288 1.00 90.44 541 THR A N 1
ATOM 4287 C CA . THR A 1 541 ? 8.596 24.843 -35.331 1.00 90.44 541 THR A CA 1
ATOM 4288 C C . THR A 1 541 ? 8.779 23.395 -34.881 1.00 90.44 541 THR A C 1
ATOM 4290 O O . THR A 1 541 ? 9.412 22.602 -35.589 1.00 90.44 541 THR A O 1
ATOM 4293 N N . LEU A 1 542 ? 8.165 23.007 -33.758 1.00 90.00 542 LEU A N 1
ATOM 4294 C CA . LEU A 1 542 ? 8.230 21.624 -33.277 1.00 90.00 542 LEU A CA 1
ATOM 4295 C C . LEU A 1 542 ? 7.727 20.609 -34.319 1.00 90.00 542 LEU A C 1
ATOM 4297 O O . LEU A 1 542 ? 8.361 19.574 -34.505 1.00 90.00 542 LEU A O 1
ATOM 4301 N N . ASP A 1 543 ? 6.643 20.898 -35.048 1.00 89.62 543 ASP A N 1
ATOM 4302 C CA . ASP A 1 543 ? 6.158 19.992 -36.106 1.00 89.62 543 ASP A CA 1
ATOM 4303 C C . ASP A 1 543 ? 7.187 19.840 -37.236 1.00 89.62 543 ASP A C 1
ATOM 4305 O O . ASP A 1 543 ? 7.421 18.734 -37.722 1.00 89.62 543 ASP A O 1
ATOM 4309 N N . THR A 1 544 ? 7.883 20.924 -37.598 1.00 92.19 544 THR A N 1
ATOM 4310 C CA . THR A 1 544 ? 8.953 20.860 -38.605 1.00 92.19 544 THR A CA 1
ATOM 4311 C C . THR A 1 544 ? 10.130 20.016 -38.114 1.00 92.19 544 THR A C 1
ATOM 4313 O O . THR A 1 544 ? 10.664 19.223 -38.893 1.00 92.19 544 THR A O 1
ATOM 4316 N N . PHE A 1 545 ? 10.507 20.121 -36.835 1.00 93.75 545 PHE A N 1
ATOM 4317 C CA . PHE A 1 545 ? 11.505 19.232 -36.235 1.00 93.75 545 PHE A CA 1
ATOM 4318 C C . PHE A 1 545 ? 11.041 17.768 -36.260 1.00 93.75 545 PHE A C 1
ATOM 4320 O O . PHE A 1 545 ? 11.785 16.902 -36.721 1.00 93.75 545 PHE A O 1
ATOM 4327 N N . LEU A 1 546 ? 9.798 17.479 -35.863 1.00 93.38 546 LEU A N 1
ATOM 4328 C CA . LEU A 1 546 ? 9.251 16.117 -35.836 1.00 93.38 546 LEU A CA 1
ATOM 4329 C C . LEU A 1 546 ? 9.191 15.465 -37.227 1.00 93.38 546 LEU A C 1
ATOM 4331 O O . LEU A 1 546 ? 9.570 14.306 -37.369 1.00 93.38 546 LEU A O 1
ATOM 4335 N N . VAL A 1 547 ? 8.790 16.200 -38.270 1.00 93.25 547 VAL A N 1
ATOM 4336 C CA . VAL A 1 547 ? 8.774 15.698 -39.664 1.00 93.25 547 VAL A CA 1
ATOM 4337 C C . VAL A 1 547 ? 10.178 15.357 -40.175 1.00 93.25 547 VAL A C 1
ATOM 4339 O O . VAL A 1 547 ? 10.335 14.510 -41.053 1.00 93.25 547 VAL A O 1
ATOM 4342 N N . ASN A 1 548 ? 11.204 15.996 -39.617 1.00 95.12 548 ASN A N 1
ATOM 4343 C CA . ASN A 1 548 ? 12.601 15.797 -39.989 1.00 95.12 548 ASN A CA 1
ATOM 4344 C C . ASN A 1 548 ? 13.343 14.809 -39.073 1.00 95.12 548 ASN A C 1
ATOM 4346 O O . ASN A 1 548 ? 14.565 14.688 -39.169 1.00 95.12 548 ASN A O 1
ATOM 4350 N N . VAL A 1 549 ? 12.629 14.080 -38.210 1.00 96.00 549 VAL A N 1
ATOM 4351 C CA . VAL A 1 549 ? 13.211 12.971 -37.448 1.00 96.00 549 VAL A CA 1
ATOM 4352 C C . VAL A 1 549 ? 13.605 11.843 -38.399 1.00 96.00 549 VAL A C 1
ATOM 4354 O O . VAL A 1 549 ? 12.780 11.300 -39.137 1.00 96.00 549 VAL A O 1
ATOM 4357 N N . ILE A 1 550 ? 14.880 11.460 -38.365 1.00 95.88 550 ILE A N 1
ATOM 4358 C CA . ILE A 1 550 ? 15.412 10.380 -39.191 1.00 95.88 550 ILE A CA 1
ATOM 4359 C C . ILE A 1 550 ? 15.209 9.062 -38.452 1.00 95.88 550 ILE A C 1
ATOM 4361 O O . ILE A 1 550 ? 15.802 8.819 -37.404 1.00 95.88 550 ILE A O 1
ATOM 4365 N N . THR A 1 551 ? 14.387 8.183 -39.018 1.00 93.88 551 THR A N 1
ATOM 4366 C CA . THR A 1 551 ? 14.046 6.883 -38.427 1.00 93.88 551 THR A CA 1
ATOM 4367 C C . THR A 1 551 ? 14.748 5.731 -39.146 1.00 93.88 551 THR A C 1
ATOM 4369 O O . THR A 1 551 ? 15.060 5.809 -40.335 1.00 93.88 551 THR A O 1
ATOM 4372 N N . SER A 1 552 ? 15.025 4.654 -38.415 1.00 91.44 552 SER A N 1
ATOM 4373 C CA . SER A 1 552 ? 15.606 3.402 -38.915 1.00 91.44 552 SER A CA 1
ATOM 4374 C C . SER A 1 552 ? 14.611 2.236 -38.926 1.00 91.44 552 SER A C 1
ATOM 4376 O O . SER A 1 552 ? 14.915 1.209 -39.530 1.00 91.44 552 SER A O 1
ATOM 4378 N N . SER A 1 553 ? 13.423 2.392 -38.325 1.00 89.38 553 SER A N 1
ATOM 4379 C CA . SER A 1 553 ? 12.368 1.369 -38.293 1.00 89.38 553 SER A CA 1
ATOM 4380 C C . SER A 1 553 ? 10.955 1.949 -38.450 1.00 89.38 553 SER A C 1
ATOM 4382 O O . SER A 1 553 ? 10.733 3.153 -38.283 1.00 89.38 553 SER A O 1
ATOM 4384 N N . GLU A 1 554 ? 9.981 1.088 -38.765 1.00 89.75 554 GLU A N 1
ATOM 4385 C CA . GLU A 1 554 ? 8.561 1.467 -38.828 1.00 89.75 554 GLU A CA 1
ATOM 4386 C C . GLU A 1 554 ? 8.004 1.825 -37.444 1.00 89.75 554 GLU A C 1
ATOM 4388 O O . GLU A 1 554 ? 7.178 2.728 -37.325 1.00 89.75 554 GLU A O 1
ATOM 4393 N N . GLU A 1 555 ? 8.502 1.192 -36.380 1.00 84.62 555 GLU A N 1
ATOM 4394 C CA . GLU A 1 555 ? 8.170 1.539 -34.997 1.00 84.62 555 GLU A CA 1
ATOM 4395 C C . GLU A 1 555 ? 8.611 2.970 -34.664 1.00 84.62 555 GLU A C 1
ATOM 4397 O O . GLU A 1 555 ? 7.848 3.722 -34.053 1.00 84.62 555 GLU A O 1
ATOM 4402 N N . GLY A 1 556 ? 9.800 3.382 -35.119 1.00 88.25 556 GLY A N 1
ATOM 4403 C CA . GLY A 1 556 ? 10.279 4.758 -34.977 1.00 88.25 556 GLY A CA 1
ATOM 4404 C C . GLY A 1 556 ? 9.374 5.755 -35.703 1.00 88.25 556 GLY A C 1
ATOM 4405 O O . GLY A 1 556 ? 8.949 6.749 -35.113 1.00 88.25 556 GLY A O 1
ATOM 4406 N N . LYS A 1 557 ? 8.989 5.461 -36.956 1.00 92.69 557 LYS A N 1
ATOM 4407 C CA . LYS A 1 557 ? 8.034 6.293 -37.720 1.00 92.69 557 LYS A CA 1
ATOM 4408 C C . LYS A 1 557 ? 6.685 6.401 -37.019 1.00 92.69 557 LYS A C 1
ATOM 4410 O O . LYS A 1 557 ? 6.141 7.498 -36.894 1.00 92.69 557 LYS A O 1
ATOM 4415 N N . LYS A 1 558 ? 6.158 5.272 -36.537 1.00 91.19 558 LYS A N 1
ATOM 4416 C CA . LYS A 1 558 ? 4.903 5.210 -35.783 1.00 91.19 558 LYS A CA 1
ATOM 4417 C C . LYS A 1 558 ? 4.983 6.067 -34.519 1.00 91.19 558 LYS A C 1
ATOM 4419 O O . LYS A 1 558 ? 4.042 6.808 -34.255 1.00 91.19 558 LYS A O 1
ATOM 4424 N N . SER A 1 559 ? 6.097 6.009 -33.790 1.00 88.38 559 SER A N 1
ATOM 4425 C CA . SER A 1 559 ? 6.305 6.759 -32.545 1.00 88.38 559 SER A CA 1
ATOM 4426 C C . SER A 1 559 ? 6.309 8.270 -32.794 1.00 88.38 559 SER A C 1
ATOM 4428 O O . SER A 1 559 ? 5.594 9.008 -32.118 1.00 88.38 559 SER A O 1
ATOM 4430 N N . VAL A 1 560 ? 7.030 8.734 -33.823 1.00 93.25 560 VAL A N 1
ATOM 4431 C CA . VAL A 1 560 ? 7.025 10.149 -34.246 1.00 93.25 560 VAL A CA 1
ATOM 4432 C C . VAL A 1 560 ? 5.616 10.598 -34.644 1.00 93.25 560 VAL A C 1
ATOM 4434 O O . VAL A 1 560 ? 5.142 11.639 -34.192 1.00 93.25 560 VAL A O 1
ATOM 4437 N N . GLU A 1 561 ? 4.908 9.796 -35.439 1.00 93.69 561 GLU A N 1
ATOM 4438 C CA . GLU A 1 561 ? 3.543 10.110 -35.871 1.00 93.69 561 GLU A CA 1
ATOM 4439 C C . GLU A 1 561 ? 2.543 10.128 -34.700 1.00 93.69 561 GLU A C 1
ATOM 4441 O O . GLU A 1 561 ? 1.644 10.966 -34.659 1.00 93.69 561 GLU A O 1
ATOM 4446 N N . GLN A 1 562 ? 2.700 9.249 -33.707 1.00 93.62 562 GLN A N 1
ATOM 4447 C CA . GLN A 1 562 ? 1.896 9.271 -32.482 1.00 93.62 562 GLN A CA 1
ATOM 4448 C C . GLN A 1 562 ? 2.137 10.553 -31.672 1.00 93.62 562 GLN A C 1
ATOM 4450 O O . GLN A 1 562 ? 1.168 11.171 -31.236 1.00 93.62 562 GLN A O 1
ATOM 4455 N N . VAL A 1 563 ? 3.387 11.008 -31.527 1.00 92.69 563 VAL A N 1
ATOM 4456 C CA . VAL A 1 563 ? 3.699 12.292 -30.866 1.00 92.69 563 VAL A CA 1
ATOM 4457 C C . VAL A 1 563 ? 3.042 13.463 -31.604 1.00 92.69 563 VAL A C 1
ATOM 4459 O O . VAL A 1 563 ? 2.400 14.303 -30.973 1.00 92.69 563 VAL A O 1
ATOM 4462 N N . ARG A 1 564 ? 3.106 13.488 -32.941 1.00 94.25 564 ARG A N 1
ATOM 4463 C CA . ARG A 1 564 ? 2.426 14.515 -33.753 1.00 94.25 564 ARG A CA 1
ATOM 4464 C C . ARG A 1 564 ? 0.909 14.502 -33.555 1.00 94.25 564 ARG A C 1
ATOM 4466 O O . ARG A 1 564 ? 0.301 15.559 -33.408 1.00 94.25 564 ARG A O 1
ATOM 4473 N N . LYS A 1 565 ? 0.293 13.318 -33.471 1.00 95.56 565 LYS A N 1
ATOM 4474 C CA . LYS A 1 565 ? -1.137 13.182 -33.146 1.00 95.56 565 LYS A CA 1
ATOM 4475 C C . LYS A 1 565 ? -1.472 13.709 -31.754 1.00 95.56 565 LYS A C 1
ATOM 4477 O O . LYS A 1 565 ? -2.517 14.333 -31.600 1.00 95.56 565 LYS A O 1
ATOM 4482 N N . VAL A 1 566 ? -0.606 13.506 -30.757 1.00 93.81 566 VAL A N 1
ATOM 4483 C CA . VAL A 1 566 ? -0.812 14.077 -29.414 1.00 93.81 566 VAL A CA 1
ATOM 4484 C C . VAL A 1 566 ? -0.821 15.598 -29.478 1.00 93.81 566 VAL A C 1
ATOM 4486 O O . VAL A 1 566 ? -1.722 16.211 -28.915 1.00 93.81 566 VAL A O 1
ATOM 4489 N N . ILE A 1 567 ? 0.126 16.202 -30.200 1.00 93.25 567 ILE A N 1
ATOM 4490 C CA . ILE A 1 567 ? 0.187 17.659 -30.388 1.00 93.25 567 ILE A CA 1
ATOM 4491 C C . ILE A 1 567 ? -1.077 18.168 -31.091 1.00 93.25 567 ILE A C 1
ATOM 4493 O O . ILE A 1 567 ? -1.673 19.149 -30.653 1.00 93.25 567 ILE A O 1
ATOM 4497 N N . ALA A 1 568 ? -1.538 17.482 -32.140 1.00 93.44 568 ALA A N 1
ATOM 4498 C CA . ALA A 1 568 ? -2.768 17.849 -32.840 1.00 93.44 568 ALA A CA 1
ATOM 4499 C C . ALA A 1 568 ? -3.996 17.809 -31.912 1.00 93.44 568 ALA A C 1
ATOM 4501 O O . ALA A 1 568 ? -4.778 18.759 -31.880 1.00 93.44 568 ALA A O 1
ATOM 4502 N N . VAL A 1 569 ? -4.137 16.748 -31.109 1.00 95.25 569 VAL A N 1
ATOM 4503 C CA . VAL A 1 569 ? -5.231 16.630 -30.134 1.00 95.25 569 VAL A CA 1
ATOM 4504 C C . VAL A 1 569 ? -5.102 17.662 -29.013 1.00 95.25 569 VAL A C 1
ATOM 4506 O O . VAL A 1 569 ? -6.111 18.203 -28.565 1.00 95.25 569 VAL A O 1
ATOM 4509 N N . PHE A 1 570 ? -3.882 17.984 -28.580 1.00 94.00 570 PHE A N 1
ATOM 4510 C CA . PHE A 1 570 ? -3.640 19.070 -27.634 1.00 94.00 570 PHE A CA 1
ATOM 4511 C C . PHE A 1 570 ? -4.101 20.418 -28.202 1.00 94.00 570 PHE A C 1
ATOM 4513 O O . PHE A 1 570 ? -4.836 21.132 -27.528 1.00 94.00 570 PHE A O 1
ATOM 4520 N N . ASN A 1 571 ? -3.767 20.739 -29.452 1.00 91.12 571 ASN A N 1
ATOM 4521 C CA . ASN A 1 571 ? -4.193 21.987 -30.091 1.00 91.12 571 ASN A CA 1
ATOM 4522 C C . ASN A 1 571 ? -5.721 22.085 -30.251 1.00 91.12 571 ASN A C 1
ATOM 4524 O O . ASN A 1 571 ? -6.287 23.174 -30.135 1.00 91.12 571 ASN A O 1
ATOM 4528 N N . GLU A 1 572 ? -6.395 20.954 -30.478 1.00 94.75 572 GLU A N 1
ATOM 4529 C CA . GLU A 1 572 ? -7.857 20.878 -30.560 1.00 94.75 572 GLU A CA 1
ATOM 4530 C C . GLU A 1 572 ? -8.528 21.022 -29.184 1.00 94.75 572 GLU A C 1
ATOM 4532 O O . GLU A 1 572 ? -9.469 21.802 -29.021 1.00 94.75 572 GLU A O 1
ATOM 4537 N N . LYS A 1 573 ? -8.064 20.256 -28.188 1.00 94.81 573 LYS A N 1
ATOM 4538 C CA . LYS A 1 573 ? -8.756 20.083 -26.899 1.00 94.81 573 LYS A CA 1
ATOM 4539 C C . LYS A 1 573 ? -8.242 20.976 -25.780 1.00 94.81 573 LYS A C 1
ATOM 4541 O O . LYS A 1 573 ? -8.987 21.224 -24.829 1.00 94.81 573 LYS A O 1
ATOM 4546 N N . LYS A 1 574 ? -7.007 21.463 -25.882 1.00 93.25 574 LYS A N 1
ATOM 4547 C CA . LYS A 1 574 ? -6.379 22.417 -24.962 1.00 93.25 574 LYS A CA 1
ATOM 4548 C C . LYS A 1 574 ? -6.495 21.973 -23.503 1.00 93.25 574 LYS A C 1
ATOM 4550 O O . LYS A 1 574 ? -6.077 20.869 -23.160 1.00 93.25 574 LYS A O 1
ATOM 4555 N N . GLU A 1 575 ? -7.118 22.778 -22.640 1.00 92.19 575 GLU A N 1
ATOM 4556 C CA . GLU A 1 575 ? -7.316 22.465 -21.224 1.00 92.19 575 GLU A CA 1
ATOM 4557 C C . GLU A 1 575 ? -8.137 21.191 -20.964 1.00 92.19 575 GLU A C 1
ATOM 4559 O O . GLU A 1 575 ? -8.156 20.710 -19.833 1.00 92.19 575 GLU A O 1
ATOM 4564 N N . LYS A 1 576 ? -8.812 20.646 -21.985 1.00 94.12 576 LYS A N 1
ATOM 4565 C CA . LYS A 1 576 ? -9.685 19.468 -21.893 1.00 94.12 576 LYS A CA 1
ATOM 4566 C C . LYS A 1 576 ? -9.033 18.174 -22.374 1.00 94.12 576 LYS A C 1
ATOM 4568 O O . LYS A 1 576 ? -9.733 17.169 -22.436 1.00 94.12 576 LYS A O 1
ATOM 4573 N N . ILE A 1 577 ? -7.752 18.174 -22.748 1.00 95.25 577 ILE A N 1
ATOM 4574 C CA . ILE A 1 577 ? -7.063 16.931 -23.120 1.00 95.25 577 ILE A CA 1
ATOM 4575 C C . ILE A 1 577 ? -7.038 15.954 -21.935 1.00 95.25 577 ILE A C 1
ATOM 4577 O O . ILE A 1 577 ? -6.740 16.341 -20.804 1.00 95.25 577 ILE A O 1
ATOM 4581 N N . THR A 1 578 ? -7.352 14.687 -22.194 1.00 95.75 578 THR A N 1
ATOM 4582 C CA . THR A 1 578 ? -7.504 13.632 -21.180 1.00 95.75 578 THR A CA 1
ATOM 4583 C C . THR A 1 578 ? -6.554 12.458 -21.424 1.00 95.75 578 THR A C 1
ATOM 4585 O O . THR A 1 578 ? -5.965 12.321 -22.497 1.00 95.75 578 THR A O 1
ATOM 4588 N N . GLY A 1 579 ? -6.416 11.557 -20.449 1.00 92.88 579 GLY A N 1
ATOM 4589 C CA . GLY A 1 579 ? -5.661 10.314 -20.634 1.00 92.88 579 GLY A CA 1
ATOM 4590 C C . GLY A 1 579 ? -6.246 9.394 -21.718 1.00 92.88 579 GLY A C 1
ATOM 4591 O O . GLY A 1 579 ? -5.502 8.752 -22.455 1.00 92.88 579 GLY A O 1
ATOM 4592 N N . ASN A 1 580 ? -7.569 9.386 -21.896 1.00 95.44 580 ASN A N 1
ATOM 4593 C CA . ASN A 1 580 ? -8.262 8.626 -22.936 1.00 95.44 580 ASN A CA 1
ATOM 4594 C C . ASN A 1 580 ? -7.912 9.123 -24.343 1.00 95.44 580 ASN A C 1
ATOM 4596 O O . ASN A 1 580 ? -7.857 8.329 -25.280 1.00 95.44 580 ASN A O 1
ATOM 4600 N N . ASP A 1 581 ? -7.610 10.411 -24.491 1.00 96.12 581 ASP A N 1
ATOM 4601 C CA . ASP A 1 581 ? -7.118 10.958 -25.753 1.00 96.12 581 ASP A CA 1
ATOM 4602 C C . ASP A 1 581 ? -5.746 10.384 -26.115 1.00 96.12 581 ASP A C 1
ATOM 4604 O O . ASP A 1 581 ? -5.529 9.943 -27.244 1.00 96.12 581 ASP A O 1
ATOM 4608 N N . ILE A 1 582 ? -4.854 10.285 -25.126 1.00 94.62 582 ILE A N 1
ATOM 4609 C CA . ILE A 1 582 ? -3.547 9.637 -25.281 1.00 94.62 582 ILE A CA 1
ATOM 4610 C C . ILE A 1 582 ? -3.721 8.134 -25.544 1.00 94.62 582 ILE A C 1
ATOM 4612 O O . ILE A 1 582 ? -3.080 7.575 -26.438 1.00 94.62 582 ILE A O 1
ATOM 4616 N N . LYS A 1 583 ? -4.650 7.477 -24.840 1.00 94.88 583 LYS A N 1
ATOM 4617 C CA . LYS A 1 583 ? -5.005 6.069 -25.058 1.00 94.88 583 LYS A CA 1
ATOM 4618 C C . LYS A 1 583 ? -5.470 5.801 -26.486 1.00 94.88 583 LYS A C 1
ATOM 4620 O O . LYS A 1 583 ? -5.097 4.779 -27.047 1.00 94.88 583 LYS A O 1
ATOM 4625 N N . ASN A 1 584 ? -6.244 6.695 -27.096 1.00 95.75 584 ASN A N 1
ATOM 4626 C CA . ASN A 1 584 ? -6.715 6.524 -28.473 1.00 95.75 584 ASN A CA 1
ATOM 4627 C C . ASN A 1 584 ? -5.575 6.582 -29.507 1.00 95.75 584 ASN A C 1
ATOM 4629 O O . ASN A 1 584 ? -5.719 6.051 -30.607 1.00 95.75 584 ASN A O 1
ATOM 4633 N N . ILE A 1 585 ? -4.436 7.186 -29.153 1.00 95.94 585 ILE A N 1
ATOM 4634 C CA . ILE A 1 585 ? -3.255 7.314 -30.018 1.00 95.94 585 ILE A CA 1
ATOM 4635 C C . ILE A 1 585 ? -2.274 6.148 -29.811 1.00 95.94 585 ILE A C 1
ATOM 4637 O O . ILE A 1 585 ? -1.779 5.560 -30.777 1.00 95.94 585 ILE A O 1
ATOM 4641 N N . PHE A 1 586 ? -1.992 5.797 -28.555 1.00 91.75 586 PHE A N 1
ATOM 4642 C CA . PHE A 1 586 ? -1.006 4.770 -28.184 1.00 91.75 586 PHE A CA 1
ATOM 4643 C C . PHE A 1 586 ? -1.614 3.374 -27.967 1.00 91.75 586 PHE A C 1
ATOM 4645 O O . PHE A 1 586 ? -0.912 2.362 -27.950 1.00 91.75 586 PHE A O 1
ATOM 4652 N N . GLY A 1 587 ? -2.935 3.281 -27.817 1.00 92.19 587 GLY A N 1
ATOM 4653 C CA . GLY A 1 587 ? -3.682 2.033 -27.702 1.00 92.19 587 GLY A CA 1
ATOM 4654 C C . GLY A 1 587 ? -3.198 1.143 -26.557 1.00 92.19 587 GLY A C 1
ATOM 4655 O O . GLY A 1 587 ? -3.304 1.481 -25.371 1.00 92.19 587 GLY A O 1
ATOM 4656 N N . LYS A 1 588 ? -2.681 -0.034 -26.924 1.00 88.25 588 LYS A N 1
ATOM 4657 C CA . LYS A 1 588 ? -2.199 -1.036 -25.970 1.00 88.25 588 LYS A CA 1
ATOM 4658 C C . LYS A 1 588 ? -0.983 -0.549 -25.179 1.00 88.25 588 LYS A C 1
ATOM 4660 O O . LYS A 1 588 ? -0.921 -0.823 -23.990 1.00 88.25 588 LYS A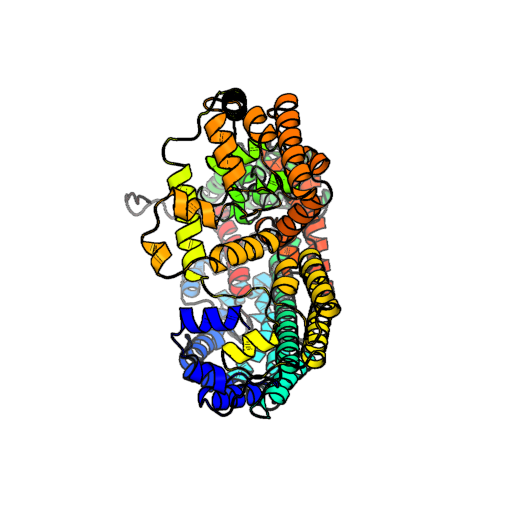 O 1
ATOM 4665 N N . GLU A 1 589 ? -0.073 0.211 -25.790 1.00 85.50 589 GLU A N 1
ATOM 4666 C CA . GLU A 1 589 ? 1.140 0.718 -25.125 1.00 85.50 589 GLU A CA 1
ATOM 4667 C C . GLU A 1 589 ? 0.774 1.596 -23.915 1.00 85.50 589 GLU A C 1
ATOM 4669 O O . GLU A 1 589 ? 1.288 1.397 -22.815 1.00 85.50 589 GLU A O 1
ATOM 4674 N N . TYR A 1 590 ? -0.206 2.490 -24.085 1.00 90.00 590 TYR A N 1
ATOM 4675 C CA . TYR A 1 590 ? -0.740 3.308 -22.995 1.00 90.00 590 TYR A CA 1
ATOM 4676 C C . TYR A 1 590 ? -1.479 2.475 -21.947 1.00 90.00 590 TYR A C 1
ATOM 4678 O O . TYR A 1 590 ? -1.288 2.671 -20.751 1.00 90.00 590 TYR A O 1
ATOM 4686 N N . THR A 1 591 ? -2.305 1.521 -22.383 1.00 90.12 591 THR A N 1
ATOM 4687 C CA . THR A 1 591 ? -3.063 0.659 -21.461 1.00 90.12 591 THR A CA 1
ATOM 4688 C C . THR A 1 591 ? -2.121 -0.177 -20.588 1.00 90.12 591 THR A C 1
ATOM 4690 O O . THR A 1 591 ? -2.314 -0.263 -19.375 1.00 90.12 591 THR A O 1
ATOM 4693 N N . ASP A 1 592 ? -1.064 -0.734 -21.181 1.00 84.62 592 ASP A N 1
ATOM 4694 C CA . ASP A 1 592 ? -0.035 -1.505 -20.485 1.00 84.62 592 ASP A CA 1
ATOM 4695 C C . ASP A 1 592 ? 0.792 -0.619 -19.538 1.00 84.62 592 ASP A C 1
ATOM 4697 O O . ASP A 1 592 ? 1.213 -1.098 -18.479 1.00 84.62 592 ASP A O 1
ATOM 4701 N N . PHE A 1 593 ? 1.044 0.645 -19.901 1.00 85.62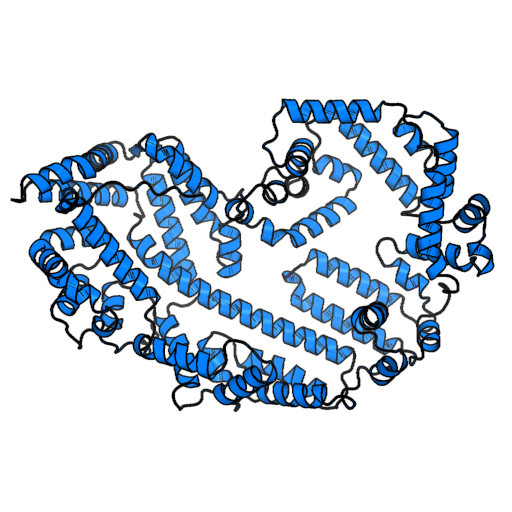 593 PHE A N 1
ATOM 4702 C CA . PHE A 1 593 ? 1.707 1.635 -19.046 1.00 85.62 593 PHE A CA 1
ATOM 4703 C C . PHE A 1 593 ? 0.841 2.006 -17.840 1.00 85.62 593 PHE A C 1
ATOM 4705 O O . PHE A 1 593 ? 1.286 1.833 -16.709 1.00 85.62 593 PHE A O 1
ATOM 4712 N N . VAL A 1 594 ? -0.405 2.438 -18.060 1.00 89.75 594 VAL A N 1
ATOM 4713 C CA . VAL A 1 594 ? -1.326 2.836 -16.983 1.00 89.75 594 VAL A CA 1
ATOM 4714 C C . VAL A 1 594 ? -1.618 1.673 -16.042 1.00 89.75 594 VAL A C 1
ATOM 4716 O O . VAL A 1 594 ? -1.673 1.869 -14.833 1.00 89.75 594 VAL A O 1
ATOM 4719 N N . SER A 1 595 ? -1.743 0.452 -16.563 1.00 86.62 595 SER A N 1
ATOM 4720 C CA . SER A 1 595 ? -1.955 -0.729 -15.720 1.00 86.62 595 SER A CA 1
ATOM 4721 C C . SER A 1 595 ? -0.751 -1.012 -14.813 1.00 86.62 595 SER A C 1
ATOM 4723 O O . SER A 1 595 ? -0.928 -1.280 -13.629 1.00 86.62 595 SER A O 1
ATOM 4725 N N . ALA A 1 596 ? 0.475 -0.900 -15.339 1.00 83.25 596 ALA A N 1
ATOM 4726 C CA . ALA A 1 596 ? 1.689 -1.049 -14.532 1.00 83.25 596 ALA A CA 1
ATOM 4727 C C . ALA A 1 596 ? 1.859 0.099 -13.525 1.00 83.25 596 ALA A C 1
ATOM 4729 O O . ALA A 1 596 ? 2.239 -0.143 -12.381 1.00 83.25 596 ALA A O 1
ATOM 4730 N N . LEU A 1 597 ? 1.532 1.331 -13.933 1.00 84.00 597 LEU A N 1
ATOM 4731 C CA . LEU A 1 597 ? 1.526 2.496 -13.055 1.00 84.00 597 LEU A CA 1
ATOM 4732 C C . LEU A 1 597 ? 0.561 2.271 -11.888 1.00 84.00 597 LEU A C 1
ATOM 4734 O O . LEU A 1 597 ? 0.992 2.356 -10.744 1.00 84.00 597 LEU A O 1
ATOM 4738 N N . ASN A 1 598 ? -0.686 1.884 -12.175 1.00 83.75 598 ASN A N 1
ATOM 4739 C CA . ASN A 1 598 ? -1.713 1.590 -11.177 1.00 83.75 598 ASN A CA 1
ATOM 4740 C C . ASN A 1 598 ? -1.268 0.498 -10.191 1.00 83.75 598 ASN A C 1
ATOM 4742 O O . ASN A 1 598 ? -1.433 0.672 -8.992 1.00 83.75 598 ASN A O 1
ATOM 4746 N N . GLU A 1 599 ? -0.654 -0.597 -10.655 1.00 82.56 599 GLU A N 1
ATOM 4747 C CA . GLU A 1 599 ? -0.111 -1.625 -9.752 1.00 82.56 599 GLU A CA 1
ATOM 4748 C C . GLU A 1 599 ? 1.030 -1.093 -8.870 1.00 82.56 599 GLU A C 1
ATOM 4750 O O . GLU A 1 599 ? 1.050 -1.362 -7.669 1.00 82.56 599 GLU A O 1
ATOM 4755 N N . SER A 1 600 ? 1.951 -0.308 -9.439 1.00 77.75 600 SER A N 1
ATOM 4756 C CA . SER A 1 600 ? 3.122 0.224 -8.724 1.00 77.75 600 SER A CA 1
ATOM 4757 C C . SER A 1 600 ? 2.784 1.307 -7.696 1.00 77.75 600 SER A C 1
ATOM 4759 O O . SER A 1 600 ? 3.450 1.410 -6.669 1.00 77.75 600 SER A O 1
ATOM 4761 N N . THR A 1 601 ? 1.734 2.095 -7.941 1.00 78.06 601 THR A N 1
ATOM 4762 C CA . THR A 1 601 ? 1.301 3.192 -7.062 1.00 78.06 601 THR A CA 1
ATOM 4763 C C . THR A 1 601 ? 0.084 2.821 -6.220 1.00 78.06 601 THR A C 1
ATOM 4765 O O . THR A 1 601 ? -0.389 3.640 -5.430 1.00 78.06 601 THR A O 1
ATOM 4768 N N . ARG A 1 602 ? -0.416 1.583 -6.345 1.00 77.50 602 ARG A N 1
ATOM 4769 C CA . ARG A 1 602 ? -1.688 1.124 -5.777 1.00 77.50 602 ARG A CA 1
ATOM 4770 C C . ARG A 1 602 ? -1.840 1.477 -4.298 1.00 77.50 602 ARG A C 1
ATOM 4772 O O . ARG A 1 602 ? -2.841 2.064 -3.906 1.00 77.50 602 ARG A O 1
ATOM 4779 N N . PHE A 1 603 ? -0.823 1.173 -3.491 1.00 77.31 603 PHE A N 1
ATOM 4780 C CA . PHE A 1 603 ? -0.826 1.438 -2.047 1.00 77.31 603 PHE A CA 1
ATOM 4781 C C . PHE A 1 603 ? -0.855 2.930 -1.715 1.00 77.31 603 PHE A C 1
ATOM 4783 O O . PHE A 1 603 ? -1.475 3.341 -0.738 1.00 77.31 603 PHE A O 1
ATOM 4790 N N . THR A 1 604 ? -0.221 3.754 -2.547 1.00 80.38 604 THR A N 1
ATOM 4791 C CA . THR A 1 604 ? -0.197 5.203 -2.365 1.00 80.38 604 THR A CA 1
ATOM 4792 C C . THR A 1 604 ? -1.539 5.848 -2.684 1.00 80.38 604 THR A C 1
ATOM 4794 O O . THR A 1 604 ? -1.875 6.878 -2.106 1.00 80.38 604 THR A O 1
ATOM 4797 N N . TYR A 1 605 ? -2.332 5.226 -3.555 1.00 80.62 605 TYR A N 1
ATOM 4798 C CA . TYR A 1 605 ? -3.677 5.678 -3.914 1.00 80.62 605 TYR A CA 1
ATOM 4799 C C . TYR A 1 605 ? -4.795 4.995 -3.130 1.00 80.62 605 TYR A C 1
ATOM 4801 O O . TYR A 1 605 ? -5.966 5.290 -3.365 1.00 80.62 605 TYR A O 1
ATOM 4809 N N . TYR A 1 606 ? -4.462 4.118 -2.183 1.00 83.69 606 TYR A N 1
ATOM 4810 C CA . TYR A 1 606 ? -5.471 3.503 -1.340 1.00 83.69 606 TYR A CA 1
ATOM 4811 C C . TYR A 1 606 ? -6.188 4.540 -0.480 1.00 83.69 606 TYR A C 1
ATOM 4813 O O . TYR A 1 606 ? -5.594 5.292 0.296 1.00 83.69 606 TYR A O 1
ATOM 4821 N N . THR A 1 607 ? -7.504 4.528 -0.617 1.00 85.06 607 THR A N 1
ATOM 4822 C CA . THR A 1 607 ? -8.457 5.167 0.290 1.00 85.06 607 THR A CA 1
ATOM 4823 C C . THR A 1 607 ? -8.459 4.447 1.637 1.00 85.06 607 THR A C 1
ATOM 4825 O O . THR A 1 607 ? -7.974 3.316 1.755 1.00 85.06 607 THR A O 1
ATOM 4828 N N . THR A 1 608 ? -9.054 5.057 2.661 1.00 84.06 608 THR A N 1
ATOM 4829 C CA . THR A 1 608 ? -9.218 4.429 3.983 1.00 84.06 608 THR A CA 1
ATOM 4830 C C . THR A 1 608 ? -9.895 3.057 3.886 1.00 84.06 608 THR A C 1
ATOM 4832 O O . THR A 1 608 ? -9.418 2.092 4.481 1.00 84.06 608 THR A O 1
ATOM 4835 N N . GLY A 1 609 ? -10.954 2.928 3.074 1.00 87.62 609 GLY A N 1
ATOM 4836 C CA . GLY A 1 609 ? -11.654 1.655 2.866 1.00 87.62 609 GLY A CA 1
ATOM 4837 C C . GLY A 1 609 ? -10.764 0.576 2.239 1.00 87.62 609 GLY A C 1
ATOM 4838 O O . GLY A 1 609 ? -10.763 -0.567 2.694 1.00 87.62 609 GLY A O 1
ATOM 4839 N N . GLN A 1 610 ? -9.943 0.942 1.252 1.00 88.69 610 GLN A N 1
ATOM 4840 C CA . GLN A 1 610 ? -9.006 0.019 0.602 1.00 88.69 610 GLN A CA 1
ATOM 4841 C C . GLN A 1 610 ? -7.846 -0.388 1.517 1.00 88.69 610 GLN A C 1
ATOM 4843 O O . GLN A 1 610 ? -7.444 -1.550 1.499 1.00 88.69 610 GLN A O 1
ATOM 4848 N N . TRP A 1 611 ? -7.337 0.525 2.350 1.00 86.69 611 TRP A N 1
ATOM 4849 C CA . TRP A 1 611 ? -6.347 0.198 3.381 1.00 86.69 611 TRP A CA 1
ATOM 4850 C C . TRP A 1 611 ? -6.910 -0.776 4.411 1.00 86.69 611 TRP A C 1
ATOM 4852 O O . TRP A 1 611 ? -6.272 -1.785 4.713 1.00 86.69 611 TRP A O 1
ATOM 4862 N N . LEU A 1 612 ? -8.129 -0.526 4.898 1.00 85.25 612 LEU A N 1
ATOM 4863 C CA . LEU A 1 612 ? -8.817 -1.437 5.808 1.00 85.25 612 LEU A CA 1
ATOM 4864 C C . LEU A 1 612 ? -9.054 -2.804 5.157 1.00 85.25 612 LEU A C 1
ATOM 4866 O O . LEU A 1 612 ? -8.815 -3.825 5.798 1.00 85.25 612 LEU A O 1
ATOM 4870 N N . ASN A 1 613 ? -9.412 -2.851 3.873 1.00 89.62 613 ASN A N 1
ATOM 4871 C CA . ASN A 1 613 ? -9.511 -4.106 3.133 1.00 89.62 613 ASN A CA 1
ATOM 4872 C C . ASN A 1 613 ? -8.153 -4.800 2.972 1.00 89.62 613 ASN A C 1
ATOM 4874 O O . ASN A 1 613 ? -8.053 -6.005 3.154 1.00 89.62 613 ASN A O 1
ATOM 4878 N N . LEU A 1 614 ? -7.060 -4.077 2.734 1.00 85.12 614 LEU A N 1
ATOM 4879 C CA . LEU A 1 614 ? -5.737 -4.699 2.667 1.00 85.12 614 LEU A CA 1
ATOM 4880 C C . LEU A 1 614 ? -5.373 -5.414 3.981 1.00 85.12 614 LEU A C 1
ATOM 4882 O O . LEU A 1 614 ? -4.887 -6.552 3.946 1.00 85.12 614 LEU A O 1
ATOM 4886 N N . VAL A 1 615 ? -5.607 -4.748 5.118 1.00 83.44 615 VAL A N 1
ATOM 4887 C CA . VAL A 1 615 ? -5.178 -5.221 6.446 1.00 83.44 615 VAL A CA 1
ATOM 4888 C C . VAL A 1 615 ? -6.196 -6.127 7.136 1.00 83.44 615 VAL A C 1
ATOM 4890 O O . VAL A 1 615 ? -5.822 -6.854 8.046 1.00 83.44 615 VAL A O 1
ATOM 4893 N N . THR A 1 616 ? -7.461 -6.137 6.711 1.00 83.44 616 THR A N 1
ATOM 4894 C CA . THR A 1 616 ? -8.508 -7.012 7.278 1.00 83.44 616 THR A CA 1
ATOM 4895 C C . THR A 1 616 ? -9.116 -7.975 6.258 1.00 83.44 616 THR A C 1
ATOM 4897 O O . THR A 1 616 ? -9.873 -8.872 6.619 1.00 83.44 616 THR A O 1
ATOM 4900 N N . GLY A 1 617 ? -8.817 -7.835 4.970 1.00 86.31 617 GLY A N 1
ATOM 4901 C CA . GLY A 1 617 ? -9.454 -8.576 3.878 1.00 86.31 617 GLY A CA 1
ATOM 4902 C C . GLY A 1 617 ? -10.980 -8.429 3.823 1.00 86.31 617 GLY A C 1
ATOM 4903 O O . GLY A 1 617 ? -11.639 -9.370 3.378 1.00 86.31 617 GLY A O 1
ATOM 4904 N N . ILE A 1 618 ? -11.531 -7.345 4.370 1.00 90.06 618 ILE A N 1
ATOM 4905 C CA . ILE A 1 618 ? -12.961 -7.026 4.380 1.00 90.06 618 ILE A CA 1
ATOM 4906 C C . ILE A 1 618 ? -13.155 -5.641 3.770 1.00 90.06 618 ILE A C 1
ATOM 4908 O O . ILE A 1 618 ? -12.401 -4.714 4.065 1.00 90.06 618 ILE A O 1
ATOM 4912 N N . ASP A 1 619 ? -14.157 -5.493 2.907 1.00 90.44 619 ASP A N 1
ATOM 4913 C CA . ASP A 1 619 ? -14.400 -4.240 2.201 1.00 90.44 619 ASP A CA 1
ATOM 4914 C C . ASP A 1 619 ? -15.139 -3.213 3.072 1.00 90.44 619 ASP A C 1
ATOM 4916 O O . ASP A 1 619 ? -16.358 -3.266 3.218 1.00 90.44 619 ASP A O 1
ATOM 4920 N N . PHE A 1 620 ? -14.402 -2.231 3.599 1.00 89.88 620 PHE A N 1
ATOM 4921 C CA . PHE A 1 620 ? -14.944 -1.128 4.399 1.00 89.88 620 PHE A CA 1
ATOM 4922 C C . PHE A 1 620 ? -15.524 0.030 3.573 1.00 89.88 620 PHE A C 1
ATOM 4924 O O . PHE A 1 620 ? -16.074 0.968 4.159 1.00 89.88 620 PHE A O 1
ATOM 4931 N N . THR A 1 621 ? -15.435 0.004 2.237 1.00 90.94 621 THR A N 1
ATOM 4932 C CA . THR A 1 621 ? -15.929 1.085 1.366 1.00 90.94 621 THR A CA 1
ATOM 4933 C C . THR A 1 621 ? -17.391 1.475 1.645 1.00 90.94 621 THR A C 1
ATOM 4935 O O . THR A 1 621 ? -17.647 2.679 1.754 1.00 90.94 621 THR A O 1
ATOM 4938 N N . PRO A 1 622 ? -18.352 0.545 1.847 1.00 92.88 622 PRO A N 1
ATOM 4939 C CA . PRO A 1 622 ? -19.732 0.902 2.188 1.00 92.88 622 PRO A CA 1
ATOM 4940 C C . PRO A 1 622 ? -19.855 1.703 3.489 1.00 92.88 622 PRO A C 1
ATOM 4942 O O . PRO A 1 622 ? -20.603 2.677 3.546 1.00 92.88 622 PRO A O 1
ATOM 4945 N N . THR A 1 623 ? -19.089 1.335 4.516 1.00 91.31 623 THR A N 1
ATOM 4946 C CA . THR A 1 623 ? -19.096 2.023 5.813 1.00 91.31 623 THR A CA 1
ATOM 4947 C C . THR A 1 623 ? -18.451 3.393 5.706 1.00 91.31 623 THR A C 1
ATOM 4949 O O . THR A 1 623 ? -19.026 4.367 6.186 1.00 91.31 623 THR A O 1
ATOM 4952 N N . MET A 1 624 ? -17.315 3.505 5.010 1.00 91.88 624 MET A N 1
ATOM 4953 C CA . MET A 1 624 ? -16.685 4.804 4.748 1.00 91.88 624 MET A CA 1
ATOM 4954 C C . MET A 1 624 ? -17.634 5.736 3.981 1.00 91.88 624 MET A C 1
ATOM 4956 O O . MET A 1 624 ? -17.802 6.881 4.380 1.00 91.88 624 MET A O 1
ATOM 4960 N N . ASN A 1 625 ? -18.359 5.238 2.972 1.00 92.44 625 ASN A N 1
ATOM 4961 C CA . ASN A 1 625 ? -19.363 6.031 2.250 1.00 92.44 625 ASN A CA 1
ATOM 4962 C C . ASN A 1 625 ? -20.493 6.535 3.162 1.00 92.44 625 ASN A C 1
ATOM 4964 O O . ASN A 1 625 ? -20.911 7.685 3.034 1.00 92.44 625 ASN A O 1
ATOM 4968 N N . ALA A 1 626 ? -20.987 5.707 4.085 1.00 92.56 626 ALA A N 1
ATOM 4969 C CA . ALA A 1 626 ? -22.040 6.118 5.012 1.00 92.56 626 ALA A CA 1
ATOM 4970 C C . ALA A 1 626 ? -21.551 7.204 5.995 1.00 92.56 626 ALA A C 1
ATOM 4972 O O . ALA A 1 626 ? -22.228 8.213 6.204 1.00 92.56 626 ALA A O 1
ATOM 4973 N N . PHE A 1 627 ? -20.332 7.070 6.534 1.00 88.88 627 PHE A N 1
ATOM 4974 C CA . PHE A 1 627 ? -19.716 8.117 7.364 1.00 88.88 627 PHE A CA 1
ATOM 4975 C C . PHE A 1 627 ? -19.381 9.387 6.571 1.00 88.88 627 PHE A C 1
ATOM 4977 O O . PHE A 1 627 ? -19.536 10.498 7.090 1.00 88.88 627 PHE A O 1
ATOM 4984 N N . TYR A 1 628 ? -18.991 9.255 5.302 1.00 91.25 628 TYR A N 1
ATOM 4985 C CA . TYR A 1 628 ? -18.814 10.389 4.400 1.00 91.25 628 TYR A CA 1
ATOM 4986 C C . TYR A 1 628 ? -20.122 11.164 4.225 1.00 91.25 628 TYR A C 1
ATOM 4988 O O . TYR A 1 628 ? -20.129 12.384 4.343 1.00 91.25 628 TYR A O 1
ATOM 4996 N N . GLN A 1 629 ? -21.254 10.481 4.028 1.00 93.31 629 GLN A N 1
ATOM 4997 C CA . GLN A 1 629 ? -22.556 11.148 3.918 1.00 93.31 629 GLN A CA 1
ATOM 4998 C C . GLN A 1 629 ? -22.923 11.925 5.186 1.00 93.31 629 GLN A C 1
ATOM 5000 O O . GLN A 1 629 ? -23.378 13.066 5.083 1.00 93.31 629 GLN A O 1
ATOM 5005 N N . ILE A 1 630 ? -22.693 11.355 6.375 1.00 89.62 630 ILE A N 1
ATOM 5006 C CA . ILE A 1 630 ? -22.908 12.063 7.649 1.00 89.62 630 ILE A CA 1
ATOM 5007 C C . ILE A 1 630 ? -22.044 13.317 7.706 1.00 89.62 630 ILE A C 1
ATOM 5009 O O . ILE A 1 630 ? -22.537 14.402 8.013 1.00 89.62 630 ILE A O 1
ATOM 5013 N N . THR A 1 631 ? -20.756 13.174 7.407 1.00 86.94 631 THR A N 1
ATOM 5014 C CA . THR A 1 631 ? -19.794 14.258 7.598 1.00 86.94 631 THR A CA 1
ATOM 5015 C C . THR A 1 631 ? -19.932 15.363 6.559 1.00 86.94 631 THR A C 1
ATOM 5017 O O . THR A 1 631 ? -19.926 16.538 6.918 1.00 86.94 631 THR A O 1
ATOM 5020 N N . ALA A 1 632 ? -20.186 15.011 5.299 1.00 89.38 632 ALA A N 1
ATOM 5021 C CA . ALA A 1 632 ? -20.489 15.959 4.233 1.00 89.38 632 ALA A CA 1
ATOM 5022 C C . ALA A 1 632 ? -21.793 16.728 4.497 1.00 89.38 632 ALA A C 1
ATOM 5024 O O . ALA A 1 632 ? -21.835 17.945 4.314 1.00 89.38 632 ALA A O 1
ATOM 5025 N N . SER A 1 633 ? -22.847 16.055 4.973 1.00 89.44 633 SER A N 1
ATOM 5026 C CA . SER A 1 633 ? -24.110 16.731 5.309 1.00 89.44 633 SER A CA 1
ATOM 5027 C C . SER A 1 633 ? -23.948 17.614 6.559 1.00 89.44 633 SER A C 1
ATOM 5029 O O . SER A 1 633 ? -24.440 18.743 6.607 1.00 89.44 633 SER A O 1
ATOM 5031 N N . GLY A 1 634 ? -23.151 17.166 7.536 1.00 87.00 634 GLY A N 1
ATOM 5032 C CA . GLY A 1 634 ? -22.800 17.956 8.716 1.00 87.00 634 GLY A CA 1
ATOM 5033 C C . GLY A 1 634 ? -22.023 19.228 8.380 1.00 87.00 634 GLY A C 1
ATOM 5034 O O . GLY A 1 634 ? -22.334 20.289 8.920 1.00 87.00 634 GLY A O 1
ATOM 5035 N N . ALA A 1 635 ? -21.107 19.166 7.409 1.00 83.44 635 ALA A N 1
ATOM 5036 C CA . ALA A 1 635 ? -20.414 20.342 6.879 1.00 83.44 635 ALA A CA 1
ATOM 5037 C C . ALA A 1 635 ? -21.382 21.344 6.215 1.00 83.44 635 ALA A C 1
ATOM 5039 O O . ALA A 1 635 ? -21.158 22.551 6.256 1.00 83.44 635 ALA A O 1
ATOM 5040 N N . GLN A 1 636 ? -22.501 20.864 5.664 1.00 92.69 636 GLN A N 1
ATOM 5041 C CA . GLN A 1 636 ? -23.578 21.702 5.117 1.00 92.69 636 GLN A CA 1
ATOM 5042 C C . GLN A 1 636 ? -24.537 22.240 6.201 1.00 92.69 636 GLN A C 1
ATOM 5044 O O . GLN A 1 636 ? -25.434 23.024 5.896 1.00 92.69 636 GLN A O 1
ATOM 5049 N N . GLY A 1 637 ? -24.352 21.854 7.470 1.00 86.31 637 GLY A N 1
ATOM 5050 C CA . GLY A 1 637 ? -25.178 22.268 8.612 1.00 86.31 637 GLY A CA 1
ATOM 5051 C C . GLY A 1 637 ? -26.317 21.304 8.972 1.00 86.31 637 GLY A C 1
ATOM 5052 O O . GLY A 1 637 ? -27.021 21.529 9.956 1.00 86.31 637 GLY A O 1
ATOM 5053 N N . SER A 1 638 ? -26.518 20.276 8.146 1.00 91.06 638 SER A N 1
ATOM 5054 C CA . SER A 1 638 ? -27.664 19.364 8.041 1.00 91.06 638 SER A CA 1
ATOM 5055 C C . SER A 1 638 ? -27.409 17.864 8.260 1.00 91.06 638 SER A C 1
ATOM 5057 O O . SER A 1 638 ? -26.875 17.285 7.329 1.00 91.06 638 SER A O 1
ATOM 5059 N N . VAL A 1 639 ? -27.756 17.163 9.352 1.00 90.44 639 VAL A N 1
ATOM 5060 C CA . VAL A 1 639 ? -27.606 15.681 9.392 1.00 90.44 639 VAL A CA 1
ATOM 5061 C C . VAL A 1 639 ? -28.929 14.977 9.666 1.00 90.44 639 VAL A C 1
ATOM 5063 O O . VAL A 1 639 ? -29.454 15.002 10.775 1.00 90.44 639 VAL A O 1
ATOM 5066 N N . LYS A 1 640 ? -29.447 14.253 8.672 1.00 94.69 640 LYS A N 1
ATOM 5067 C CA . LYS A 1 640 ? -30.668 13.450 8.829 1.00 94.69 640 LYS A CA 1
ATOM 5068 C C . LYS A 1 640 ? -30.427 12.228 9.710 1.00 94.69 640 LYS A C 1
ATOM 5070 O O . LYS A 1 640 ? -29.423 11.534 9.558 1.00 94.69 640 LYS A O 1
ATOM 5075 N N . PHE A 1 641 ? -31.405 11.884 10.547 1.00 94.19 641 PHE A N 1
ATOM 5076 C CA . PHE A 1 641 ? -31.344 10.681 11.389 1.00 94.19 641 PHE A CA 1
ATOM 5077 C C . PHE A 1 641 ? -31.210 9.389 10.571 1.00 94.19 641 PHE A C 1
ATOM 5079 O O . PHE A 1 641 ? -30.537 8.460 11.010 1.00 94.19 641 PHE A O 1
ATOM 5086 N N . ALA A 1 642 ? -31.776 9.353 9.361 1.00 94.31 642 ALA A N 1
ATOM 5087 C CA . ALA A 1 642 ? -31.618 8.236 8.430 1.00 94.31 642 ALA A CA 1
ATOM 5088 C C . ALA A 1 642 ? -30.147 7.972 8.063 1.00 94.31 642 ALA A C 1
ATOM 5090 O O . ALA A 1 642 ? -29.738 6.819 7.993 1.00 94.31 642 ALA A O 1
ATOM 5091 N N . ALA A 1 643 ? -29.341 9.026 7.880 1.00 93.31 643 ALA A N 1
ATOM 5092 C CA . ALA A 1 643 ? -27.920 8.890 7.552 1.00 93.31 643 ALA A CA 1
ATOM 5093 C C . ALA A 1 643 ? -27.113 8.349 8.744 1.00 93.31 643 ALA A C 1
ATOM 5095 O O . ALA A 1 643 ? -26.252 7.493 8.567 1.00 93.31 643 ALA A O 1
ATOM 5096 N N . ILE A 1 644 ? -27.437 8.794 9.967 1.00 90.00 644 ILE A N 1
ATOM 5097 C CA . ILE A 1 644 ? -26.848 8.261 11.209 1.00 90.00 644 ILE A CA 1
ATOM 5098 C C . ILE A 1 644 ? -27.166 6.768 11.348 1.00 90.00 644 ILE A C 1
ATOM 5100 O O . ILE A 1 644 ? -26.271 5.966 11.603 1.00 90.00 644 ILE A O 1
ATOM 5104 N N . ALA A 1 645 ? -28.433 6.403 11.136 1.00 93.00 645 ALA A N 1
ATOM 5105 C CA . ALA A 1 645 ? -28.897 5.024 11.200 1.00 93.00 645 ALA A CA 1
ATOM 5106 C C . ALA A 1 645 ? -28.246 4.125 10.137 1.00 93.00 645 ALA A C 1
ATOM 5108 O O . ALA A 1 645 ? -27.861 3.001 10.450 1.00 93.00 645 ALA A O 1
ATOM 5109 N N . ASP A 1 646 ? -28.105 4.606 8.898 1.00 94.81 646 ASP A N 1
ATOM 5110 C CA . ASP A 1 646 ? -27.432 3.861 7.830 1.00 94.81 646 ASP A CA 1
ATOM 5111 C C . ASP A 1 646 ? -25.961 3.600 8.175 1.00 94.81 646 ASP A C 1
ATOM 5113 O O . ASP A 1 646 ? -25.527 2.452 8.126 1.00 94.81 646 ASP A O 1
ATOM 5117 N N . ALA A 1 647 ? -25.213 4.608 8.642 1.00 91.44 647 ALA A N 1
ATOM 5118 C CA . ALA A 1 647 ? -23.831 4.393 9.075 1.00 91.44 647 ALA A CA 1
ATOM 5119 C C . ALA A 1 647 ? -23.725 3.425 10.261 1.00 91.44 647 ALA A C 1
ATOM 5121 O O . ALA A 1 647 ? -22.817 2.594 10.281 1.00 91.44 647 ALA A O 1
ATOM 5122 N N . GLY A 1 648 ? -24.663 3.488 11.214 1.00 89.94 648 GLY A N 1
ATOM 5123 C CA . GLY A 1 648 ? -24.764 2.524 12.311 1.00 89.94 648 GLY A CA 1
ATOM 5124 C C . GLY A 1 648 ? -24.960 1.090 11.817 1.00 89.94 648 GLY A C 1
ATOM 5125 O O . GLY A 1 648 ? -24.216 0.201 12.230 1.00 89.94 648 GLY A O 1
ATOM 5126 N N . ASN A 1 649 ? -25.890 0.876 10.878 1.00 94.12 649 ASN A N 1
ATOM 5127 C CA . ASN A 1 649 ? -26.111 -0.431 10.247 1.00 94.12 649 ASN A CA 1
ATOM 5128 C C . ASN A 1 649 ? -24.875 -0.914 9.489 1.00 94.12 649 ASN A C 1
ATOM 5130 O O . ASN A 1 649 ? -24.439 -2.041 9.691 1.00 94.12 649 ASN A O 1
ATOM 5134 N N . LYS A 1 650 ? -24.266 -0.061 8.655 1.00 94.69 650 LYS A N 1
ATOM 5135 C CA . LYS A 1 650 ? -23.056 -0.431 7.909 1.00 94.69 650 LYS A CA 1
ATOM 5136 C C . LYS A 1 650 ? -21.900 -0.766 8.837 1.00 94.69 650 LYS A C 1
ATOM 5138 O O . LYS A 1 650 ? -21.145 -1.689 8.555 1.00 94.69 650 LYS A O 1
ATOM 5143 N N . LEU A 1 651 ? -21.740 -0.049 9.947 1.00 87.94 651 LEU A N 1
ATOM 5144 C CA . LEU A 1 651 ? -20.699 -0.361 10.919 1.00 87.94 651 LEU A CA 1
ATOM 5145 C C . LEU A 1 651 ? -20.963 -1.693 11.640 1.00 87.94 651 LEU A C 1
ATOM 5147 O O . LEU A 1 651 ? -20.021 -2.455 11.857 1.00 87.94 651 LEU A O 1
ATOM 5151 N N . GLU A 1 652 ? -22.219 -1.988 11.982 1.00 90.25 652 GLU A N 1
ATOM 5152 C CA . GLU A 1 652 ? -22.610 -3.279 12.557 1.00 90.25 652 GLU A CA 1
ATOM 5153 C C . GLU A 1 652 ? -22.382 -4.432 11.573 1.00 90.25 652 GLU A C 1
ATOM 5155 O O . GLU A 1 652 ? -21.769 -5.428 11.955 1.00 90.25 652 GLU A O 1
ATOM 5160 N N . ASP A 1 653 ? -22.787 -4.277 10.310 1.00 92.88 653 ASP A N 1
ATOM 5161 C CA . ASP A 1 653 ? -22.548 -5.258 9.246 1.00 92.88 653 ASP A CA 1
ATOM 5162 C C . ASP A 1 653 ? -21.049 -5.588 9.139 1.00 92.88 653 ASP A C 1
ATOM 5164 O O . ASP A 1 653 ? -20.671 -6.761 9.160 1.00 92.88 653 ASP A O 1
ATOM 5168 N N . GLN A 1 654 ? -20.182 -4.565 9.124 1.00 90.06 654 GLN A N 1
ATOM 5169 C CA . GLN A 1 654 ? -18.725 -4.756 9.083 1.00 90.06 654 GLN A CA 1
ATOM 5170 C C . GLN A 1 654 ? -18.175 -5.450 10.326 1.00 90.06 654 GLN A C 1
ATOM 5172 O O . GLN A 1 654 ? -17.320 -6.331 10.229 1.00 90.06 654 GLN A O 1
ATOM 5177 N N . GLN A 1 655 ? -18.648 -5.067 11.512 1.00 86.50 655 GLN A N 1
ATOM 5178 C CA . GLN A 1 655 ? -18.221 -5.695 12.759 1.00 86.50 655 GLN A CA 1
ATOM 5179 C C . GLN A 1 655 ? -18.633 -7.173 12.804 1.00 86.50 655 GLN A C 1
ATOM 5181 O O . GLN A 1 655 ? -17.844 -8.016 13.240 1.00 86.50 655 GLN A O 1
ATOM 5186 N N . GLN A 1 656 ? -19.824 -7.507 12.302 1.00 87.62 656 GLN A N 1
ATOM 5187 C CA . GLN A 1 656 ? -20.284 -8.887 12.183 1.00 87.62 656 GLN A CA 1
ATOM 5188 C C . GLN A 1 656 ? -19.495 -9.666 11.129 1.00 87.62 656 GLN A C 1
ATOM 5190 O O . GLN A 1 656 ? -19.188 -10.837 11.353 1.00 87.62 656 GLN A O 1
ATOM 5195 N N . GLU A 1 657 ? -19.157 -9.054 9.992 1.00 90.88 657 GLU A N 1
ATOM 5196 C CA . GLU A 1 657 ? -18.344 -9.689 8.951 1.00 90.88 657 GLU A CA 1
ATOM 5197 C C . GLU A 1 657 ? -16.933 -9.999 9.463 1.00 90.88 657 GLU A C 1
ATOM 5199 O O . GLU A 1 657 ? -16.471 -11.136 9.336 1.00 90.88 657 GLU A O 1
ATOM 5204 N N . LEU A 1 658 ? -16.298 -9.042 10.149 1.00 86.56 658 LEU A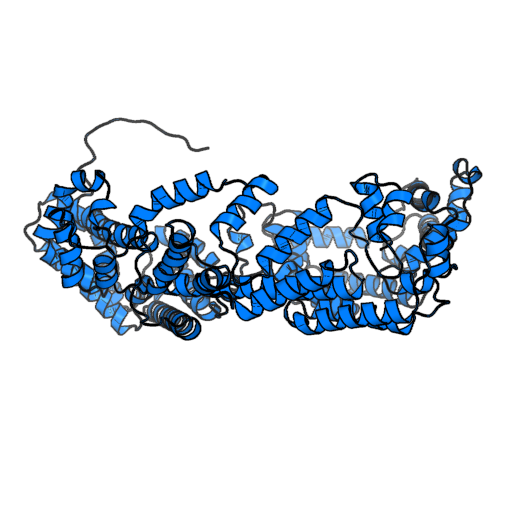 N 1
ATOM 5205 C CA . LEU A 1 658 ? -15.038 -9.251 10.865 1.00 86.56 658 LEU A CA 1
ATOM 5206 C C . LEU A 1 658 ? -15.154 -10.398 11.875 1.00 86.56 658 LEU A C 1
ATOM 5208 O O . LEU A 1 658 ? -14.316 -11.301 11.885 1.00 86.56 658 LEU A O 1
ATOM 5212 N N . GLY A 1 659 ? -16.214 -10.394 12.689 1.00 81.94 659 GLY A N 1
ATOM 5213 C CA . GLY A 1 659 ? -16.451 -11.420 13.701 1.00 81.94 659 GLY A CA 1
ATOM 5214 C C . GLY A 1 659 ? -16.672 -12.822 13.120 1.00 81.94 659 GLY A C 1
ATOM 5215 O O . GLY A 1 659 ? -16.200 -13.801 13.703 1.00 81.94 659 GLY A O 1
ATOM 5216 N N . LYS A 1 660 ? -17.345 -12.921 11.963 1.00 86.56 660 LYS A N 1
ATOM 5217 C CA . LYS A 1 660 ? -17.551 -14.170 11.209 1.00 86.56 660 LYS A CA 1
ATOM 5218 C C . LYS A 1 660 ? -16.250 -14.664 10.586 1.00 86.56 660 LYS A C 1
ATOM 5220 O O . LYS A 1 660 ? -15.901 -15.826 10.764 1.00 86.56 660 LYS A O 1
ATOM 5225 N N . LYS A 1 661 ? -15.534 -13.791 9.873 1.00 86.62 661 LYS A N 1
ATOM 5226 C CA . LYS A 1 661 ? -14.313 -14.147 9.140 1.00 86.62 661 LYS A CA 1
ATOM 5227 C C . LYS A 1 661 ? -13.189 -14.577 10.071 1.00 86.62 661 LYS A C 1
ATOM 5229 O O . LYS A 1 661 ? -12.476 -15.530 9.777 1.00 86.62 661 LYS A O 1
ATOM 5234 N N . TYR A 1 662 ? -13.036 -13.876 11.188 1.00 82.56 662 TYR A N 1
ATOM 5235 C CA . TYR A 1 662 ? -11.925 -14.094 12.101 1.00 82.56 662 TYR A CA 1
ATOM 5236 C C . TYR A 1 662 ? -12.289 -14.908 13.331 1.00 82.56 662 TYR A C 1
ATOM 5238 O O . TYR A 1 662 ? -11.486 -14.919 14.255 1.00 82.56 662 TYR A O 1
ATOM 5246 N N . GLU A 1 663 ? -13.449 -15.575 13.348 1.00 69.50 663 GLU A N 1
ATOM 5247 C CA . GLU A 1 663 ? -14.004 -16.329 14.477 1.00 69.50 663 GLU A CA 1
ATOM 5248 C C . GLU A 1 663 ? -13.719 -15.674 15.837 1.00 69.50 663 GLU A C 1
ATOM 5250 O O . GLU A 1 663 ? -12.664 -15.860 16.465 1.00 69.50 663 GLU A O 1
ATOM 5255 N N . ILE A 1 664 ? -14.715 -14.973 16.374 1.00 53.09 664 ILE A N 1
ATOM 5256 C CA . ILE A 1 664 ? -14.785 -14.725 17.818 1.00 53.09 664 ILE A CA 1
ATOM 5257 C C . ILE A 1 664 ? -15.147 -16.060 18.485 1.00 53.09 664 ILE A C 1
ATOM 5259 O O . ILE A 1 664 ? -16.264 -16.285 18.943 1.00 53.09 664 ILE A O 1
ATOM 5263 N N . GLY A 1 665 ? -14.222 -17.017 18.462 1.00 43.09 665 GLY A N 1
ATOM 5264 C CA . GLY A 1 665 ? -14.393 -18.259 19.187 1.00 43.09 665 GLY A CA 1
ATOM 5265 C C . GLY A 1 665 ? -14.512 -17.930 20.669 1.00 43.09 665 GLY A C 1
ATOM 5266 O O . GLY A 1 665 ? -13.581 -17.377 21.250 1.00 43.09 665 GLY A O 1
ATOM 5267 N N . ASN A 1 666 ? -15.610 -18.356 21.297 1.00 38.91 666 ASN A N 1
ATOM 5268 C CA . ASN A 1 666 ? -15.742 -18.515 22.750 1.00 38.91 666 ASN A CA 1
ATOM 5269 C C . ASN A 1 666 ? -14.784 -19.606 23.285 1.00 38.91 666 ASN A C 1
ATOM 5271 O O . ASN A 1 666 ? -15.144 -20.408 24.152 1.00 38.91 666 ASN A O 1
ATOM 5275 N N . LYS A 1 667 ? -13.558 -19.697 22.751 1.00 37.88 667 LYS A N 1
ATOM 5276 C CA . LYS A 1 667 ? -12.490 -20.467 23.374 1.00 37.88 667 LYS A CA 1
ATOM 5277 C C . LYS A 1 667 ? -12.204 -19.752 24.685 1.00 37.88 667 LYS A C 1
ATOM 5279 O O . LYS A 1 667 ? -11.836 -18.581 24.687 1.00 37.88 667 LYS A O 1
ATOM 5284 N N . LYS A 1 668 ? -12.519 -20.453 25.776 1.00 34.75 668 LYS A N 1
ATOM 5285 C CA . LYS A 1 668 ? -12.412 -19.978 27.155 1.00 34.75 668 LYS A CA 1
ATOM 5286 C C . LYS A 1 668 ? -11.151 -19.141 27.330 1.00 34.75 668 LYS A C 1
ATOM 5288 O O . LYS A 1 668 ? -10.070 -19.574 26.935 1.00 34.75 668 LYS A O 1
ATOM 5293 N N . LEU A 1 669 ? -11.365 -17.970 27.920 1.00 42.44 669 LEU A N 1
ATOM 5294 C CA . LEU A 1 669 ? -10.369 -16.981 28.295 1.00 42.44 669 LEU A CA 1
ATOM 5295 C C . LEU A 1 669 ? -9.149 -17.678 28.898 1.00 42.44 669 LEU A C 1
ATOM 5297 O O . LEU A 1 669 ? -9.245 -18.378 29.909 1.00 42.44 669 LEU A O 1
ATOM 5301 N N . SER A 1 670 ? -8.021 -17.532 28.217 1.00 43.12 670 SER A N 1
ATOM 5302 C CA . SER A 1 670 ? -6.717 -17.876 28.753 1.00 43.12 670 SER A CA 1
ATOM 5303 C C . SER A 1 670 ? -6.070 -16.603 29.321 1.00 43.12 670 SER A C 1
ATOM 5305 O O . SER A 1 670 ? -6.662 -15.526 29.296 1.00 43.12 670 SER A O 1
ATOM 5307 N N . THR A 1 671 ? -4.958 -16.715 30.032 1.00 39.84 671 THR A N 1
ATOM 5308 C CA . THR A 1 671 ? -4.708 -15.870 31.209 1.00 39.84 671 THR A CA 1
ATOM 5309 C C . THR A 1 671 ? -3.912 -14.586 30.936 1.00 39.84 671 THR A C 1
ATOM 5311 O O . THR A 1 671 ? -3.106 -14.258 31.766 1.00 39.84 671 THR A O 1
ATOM 5314 N N . GLY A 1 672 ? -4.128 -13.756 29.910 1.00 50.16 672 GLY A N 1
ATOM 5315 C CA . GLY A 1 672 ? -3.470 -12.410 29.885 1.00 50.16 672 GLY A CA 1
ATOM 5316 C C . GLY A 1 672 ? -3.639 -11.404 28.727 1.00 50.16 672 GLY A C 1
ATOM 5317 O O . GLY A 1 672 ? -3.156 -11.682 27.657 1.00 50.16 672 GLY A O 1
ATOM 5318 N N . ALA A 1 673 ? -4.274 -10.230 28.881 1.00 42.56 673 ALA A N 1
ATOM 5319 C CA . ALA A 1 673 ? -4.180 -9.126 27.895 1.00 42.56 673 ALA A CA 1
ATOM 5320 C C . ALA A 1 673 ? -4.968 -7.879 28.307 1.00 42.56 673 ALA A C 1
ATOM 5322 O O . ALA A 1 673 ? -6.191 -7.929 28.401 1.00 42.56 673 ALA A O 1
ATOM 5323 N N . ILE A 1 674 ? -4.272 -6.759 28.536 1.00 49.88 674 ILE A N 1
ATOM 5324 C CA . ILE A 1 674 ? -4.814 -5.628 29.309 1.00 49.88 674 ILE A CA 1
ATOM 5325 C C . ILE A 1 674 ? -4.685 -4.263 28.605 1.00 49.88 674 ILE A C 1
ATOM 5327 O O . ILE A 1 674 ? -5.384 -3.316 28.952 1.00 49.88 674 ILE A O 1
ATOM 5331 N N . ILE A 1 675 ? -3.916 -4.152 27.519 1.00 37.91 675 ILE A N 1
ATOM 5332 C CA . ILE A 1 675 ? -3.716 -2.872 26.806 1.00 37.91 675 ILE A CA 1
ATOM 5333 C C . ILE A 1 675 ? -5.025 -2.339 26.189 1.00 37.91 675 ILE A C 1
ATOM 5335 O O . ILE A 1 675 ? -5.337 -1.156 26.323 1.00 37.91 675 ILE A O 1
ATOM 5339 N N . GLY A 1 676 ? -5.860 -3.215 25.614 1.00 39.59 676 GLY A N 1
ATOM 5340 C CA . GLY A 1 676 ? -7.194 -2.836 25.120 1.00 39.59 676 GLY A CA 1
ATOM 5341 C C . GLY A 1 676 ? -8.162 -2.407 26.230 1.00 39.59 676 GLY A C 1
ATOM 5342 O O . GLY A 1 676 ? -9.135 -1.705 25.977 1.00 39.59 676 GLY A O 1
ATOM 5343 N N . ILE A 1 677 ? -7.870 -2.784 27.474 1.00 44.66 677 ILE A N 1
ATOM 5344 C CA . ILE A 1 677 ? -8.696 -2.523 28.653 1.00 44.66 677 ILE A CA 1
ATOM 5345 C C . ILE A 1 677 ? -8.281 -1.232 29.317 1.00 44.66 677 ILE A C 1
ATOM 5347 O O . ILE A 1 677 ? -9.148 -0.518 29.782 1.00 44.66 677 ILE A O 1
ATOM 5351 N N . VAL A 1 678 ? -6.992 -0.894 29.336 1.00 40.78 678 VAL A N 1
ATOM 5352 C CA . VAL A 1 678 ? -6.559 0.430 29.786 1.00 40.78 678 VAL A CA 1
ATOM 5353 C C . VAL A 1 678 ? -7.189 1.485 28.881 1.00 40.78 678 VAL A C 1
ATOM 5355 O O . VAL A 1 678 ? -7.781 2.414 29.400 1.00 40.78 678 VAL A O 1
ATOM 5358 N N . VAL A 1 679 ? -7.224 1.291 27.557 1.00 39.34 679 VAL A N 1
ATOM 5359 C CA . VAL A 1 679 ? -7.944 2.205 26.649 1.00 39.34 679 VAL A CA 1
ATOM 5360 C C . VAL A 1 679 ? -9.462 2.156 26.857 1.00 39.34 679 VAL A C 1
ATOM 5362 O O . VAL A 1 679 ? -10.086 3.205 26.867 1.00 39.34 679 VAL A O 1
ATOM 5365 N N . ALA A 1 680 ? -10.078 0.989 27.075 1.00 40.28 680 ALA A N 1
ATOM 5366 C CA . ALA A 1 680 ? -11.530 0.885 27.271 1.00 40.28 680 ALA A CA 1
ATOM 5367 C C . ALA A 1 680 ? -12.018 1.396 28.640 1.00 40.28 680 ALA A C 1
ATOM 5369 O O . ALA A 1 680 ? -13.041 2.067 28.721 1.00 40.28 680 ALA A O 1
ATOM 5370 N N . VAL A 1 681 ? -11.289 1.103 29.716 1.00 42.38 681 VAL A N 1
ATOM 5371 C CA . VAL A 1 681 ? -11.534 1.585 31.079 1.00 42.38 681 VAL A CA 1
ATOM 5372 C C . VAL A 1 681 ? -11.166 3.057 31.168 1.00 42.38 681 VAL A C 1
ATOM 5374 O O . VAL A 1 681 ? -11.955 3.795 31.728 1.00 42.38 681 VAL A O 1
ATOM 5377 N N . LEU A 1 682 ? -10.075 3.533 30.552 1.00 42.16 682 LEU A N 1
ATOM 5378 C CA . LEU A 1 682 ? -9.809 4.972 30.440 1.00 42.16 682 LEU A CA 1
ATOM 5379 C C . LEU A 1 682 ? -10.791 5.670 29.506 1.00 42.16 682 LEU A C 1
ATOM 5381 O O . LEU A 1 682 ? -11.081 6.816 29.772 1.00 42.16 682 LEU A O 1
ATOM 5385 N N . ALA A 1 683 ? -11.343 5.039 28.467 1.00 42.56 683 ALA A N 1
ATOM 5386 C CA . ALA A 1 683 ? -12.387 5.640 27.635 1.00 42.56 683 ALA A CA 1
ATOM 5387 C C . ALA A 1 683 ? -13.716 5.706 28.387 1.00 42.56 683 ALA A C 1
ATOM 5389 O O . ALA A 1 683 ? -14.387 6.720 28.317 1.00 42.56 683 ALA A O 1
ATOM 5390 N N . VAL A 1 684 ? -14.089 4.682 29.158 1.00 41.53 684 VAL A N 1
ATOM 5391 C CA . VAL A 1 684 ? -15.304 4.702 29.988 1.00 41.53 684 VAL A CA 1
ATOM 5392 C C . VAL A 1 684 ? -15.131 5.611 31.198 1.00 41.53 684 VAL A C 1
ATOM 5394 O O . VAL A 1 684 ? -16.048 6.363 31.497 1.00 41.53 684 VAL A O 1
ATOM 5397 N N . ILE A 1 685 ? -13.973 5.611 31.861 1.00 42.91 685 ILE A N 1
ATOM 5398 C CA . ILE A 1 685 ? -13.628 6.574 32.911 1.00 42.91 685 ILE A CA 1
ATOM 5399 C C . ILE A 1 685 ? -13.518 7.964 32.297 1.00 42.91 685 ILE A C 1
ATOM 5401 O O . ILE A 1 685 ? -14.055 8.874 32.882 1.00 42.91 685 ILE A O 1
ATOM 5405 N N . ALA A 1 686 ? -12.948 8.170 31.112 1.00 39.25 686 ALA A N 1
ATOM 5406 C CA . ALA A 1 686 ? -12.911 9.481 30.463 1.00 39.25 686 ALA A CA 1
ATOM 5407 C C . ALA A 1 686 ? -14.292 9.919 29.985 1.00 39.25 686 ALA A C 1
ATOM 5409 O O . ALA A 1 686 ? -14.587 11.085 30.117 1.00 39.25 686 ALA A O 1
ATOM 5410 N N . ILE A 1 687 ? -15.169 9.038 29.500 1.00 44.28 687 ILE A N 1
ATOM 5411 C CA . ILE A 1 687 ? -16.555 9.362 29.121 1.00 44.28 687 ILE A CA 1
ATOM 5412 C C . ILE A 1 687 ? -17.403 9.619 30.373 1.00 44.28 687 ILE A C 1
ATOM 5414 O O . ILE A 1 687 ? -18.198 10.551 30.384 1.00 44.28 687 ILE A O 1
ATOM 5418 N N . SER A 1 688 ? -17.208 8.850 31.447 1.00 39.84 688 SER A N 1
ATOM 5419 C CA . SER A 1 688 ? -17.903 9.019 32.733 1.00 39.84 688 SER A CA 1
ATOM 5420 C C . SER A 1 688 ? -17.372 10.227 33.506 1.00 39.84 688 SER A C 1
ATOM 5422 O O . SER A 1 688 ? -18.154 10.961 34.091 1.00 39.84 688 SER A O 1
ATOM 5424 N N . CYS A 1 689 ? -16.066 10.492 33.465 1.00 35.88 689 CYS A N 1
ATOM 5425 C CA . CYS A 1 689 ? -15.412 11.678 34.016 1.00 35.88 689 CYS A CA 1
ATOM 5426 C C . CYS A 1 689 ? -15.605 12.894 33.119 1.00 35.88 689 CYS A C 1
ATOM 5428 O O . CYS A 1 689 ? -15.622 13.982 33.653 1.00 35.88 689 CYS A O 1
ATOM 5430 N N . PHE A 1 690 ? -15.792 12.763 31.804 1.00 35.78 690 PHE A N 1
ATOM 5431 C CA . PHE A 1 690 ? -16.236 13.846 30.921 1.00 35.78 690 PHE A CA 1
ATOM 5432 C C . PHE A 1 690 ? -17.707 14.138 31.198 1.00 35.78 690 PHE A C 1
ATOM 5434 O O . PHE A 1 690 ? -18.049 15.293 31.381 1.00 35.78 690 PHE A O 1
ATOM 5441 N N . ALA A 1 691 ? -18.562 13.127 31.376 1.00 37.91 691 ALA A N 1
ATOM 5442 C CA . ALA A 1 691 ? -19.929 13.318 31.854 1.00 37.91 691 ALA A CA 1
ATOM 5443 C C . ALA A 1 691 ? -19.943 13.991 33.238 1.00 37.91 691 ALA A C 1
ATOM 5445 O O . ALA A 1 691 ? -20.629 14.981 33.422 1.00 37.91 691 ALA A O 1
ATOM 5446 N N . VAL A 1 692 ? -19.118 13.581 34.199 1.00 35.81 692 VAL A N 1
ATOM 5447 C CA . VAL A 1 692 ? -19.034 14.263 35.503 1.00 35.81 692 VAL A CA 1
ATOM 5448 C C . VAL A 1 692 ? -18.345 15.635 35.398 1.00 35.81 692 VAL A C 1
ATOM 5450 O O . VAL A 1 692 ? -18.793 16.595 35.999 1.00 35.81 692 VAL A O 1
ATOM 5453 N N . TYR A 1 693 ? -17.308 15.826 34.591 1.00 33.69 693 TYR A N 1
ATOM 5454 C CA . TYR A 1 693 ? -16.612 17.112 34.444 1.00 33.69 693 TYR A CA 1
ATOM 5455 C C . TYR A 1 693 ? -17.477 18.158 33.727 1.00 33.69 693 TYR A C 1
ATOM 5457 O O . TYR A 1 693 ? -17.567 19.300 34.179 1.00 33.69 693 TYR A O 1
ATOM 5465 N N . PHE A 1 694 ? -18.162 17.763 32.651 1.00 34.53 694 PHE A N 1
ATOM 5466 C CA . PHE A 1 694 ? -19.057 18.616 31.869 1.00 34.53 694 PHE A CA 1
ATOM 5467 C C . PHE A 1 694 ? -20.402 18.845 32.576 1.00 34.53 694 PHE A C 1
ATOM 5469 O O . PHE A 1 694 ? -20.948 19.941 32.444 1.00 34.53 694 PHE A O 1
ATOM 5476 N N . PHE A 1 695 ? -20.910 17.859 33.341 1.00 35.84 695 PHE A N 1
ATOM 5477 C CA . PHE A 1 695 ? -22.188 17.964 34.058 1.00 35.84 695 PHE A CA 1
ATOM 5478 C C . PHE A 1 695 ? -22.069 18.394 35.541 1.00 35.84 695 PHE A C 1
ATOM 5480 O O . PHE A 1 695 ? -23.073 18.801 36.119 1.00 35.84 695 PHE A O 1
ATOM 5487 N N . VAL A 1 696 ? -20.876 18.341 36.162 1.00 37.94 696 VAL A N 1
ATOM 5488 C CA . VAL A 1 696 ? -20.654 18.573 37.615 1.00 37.94 696 VAL A CA 1
ATOM 5489 C C . VAL A 1 696 ? -19.525 19.586 37.935 1.00 37.94 696 VAL A C 1
ATOM 5491 O O . VAL A 1 696 ? -19.623 20.251 38.963 1.00 37.94 696 VAL A O 1
ATOM 5494 N N . PHE A 1 697 ? -18.474 19.786 37.110 1.00 40.94 697 PHE A N 1
ATOM 5495 C CA . PHE A 1 697 ? -17.238 20.478 37.570 1.00 40.94 697 PHE A CA 1
ATOM 5496 C C . PHE A 1 697 ? -16.585 21.570 36.698 1.00 40.94 697 PHE A C 1
ATOM 5498 O O . PHE A 1 697 ? -15.498 22.030 37.070 1.00 40.94 697 PHE A O 1
ATOM 5505 N N . ARG A 1 698 ? -17.189 22.106 35.626 1.00 34.56 698 ARG A N 1
ATOM 5506 C CA . ARG A 1 698 ? -16.566 23.200 34.831 1.00 34.56 698 ARG A CA 1
ATOM 5507 C C . ARG A 1 698 ? -16.520 24.579 35.533 1.00 34.56 698 ARG A C 1
ATOM 5509 O O . ARG A 1 698 ? -16.685 25.613 34.891 1.00 34.56 698 ARG A O 1
ATOM 5516 N N . LYS A 1 699 ? -16.253 24.609 36.843 1.00 38.66 699 LYS A N 1
ATOM 5517 C CA . LYS A 1 699 ? -15.374 25.575 37.529 1.00 38.66 699 LYS A CA 1
ATOM 5518 C C . LYS A 1 699 ? -15.199 25.170 38.998 1.00 38.66 699 LYS A C 1
ATOM 5520 O O . LYS A 1 699 ? -15.872 25.685 39.880 1.00 38.66 699 LYS A O 1
ATOM 5525 N N . LYS A 1 700 ? -14.245 24.289 39.288 1.00 35.84 700 LYS A N 1
ATOM 5526 C CA . LYS A 1 700 ? -13.473 24.399 40.542 1.00 35.84 700 LYS A CA 1
ATOM 5527 C C . LYS A 1 700 ? -12.013 24.819 40.316 1.00 35.84 700 LYS A C 1
ATOM 5529 O O . LYS A 1 700 ? -11.289 24.985 41.285 1.00 35.84 700 LYS A O 1
ATOM 5534 N N . SER A 1 701 ? -11.592 25.071 39.071 1.00 35.28 701 SER A N 1
ATOM 5535 C CA . SER A 1 701 ? -10.209 25.449 38.728 1.00 35.28 701 SER A CA 1
ATOM 5536 C C . SER A 1 701 ? -10.073 26.817 38.043 1.00 35.28 701 SER A C 1
ATOM 5538 O O . SER A 1 701 ? -9.223 26.996 37.176 1.00 35.28 701 SER A O 1
ATOM 5540 N N . VAL A 1 702 ? -10.896 27.800 38.409 1.00 35.06 702 VAL A N 1
ATOM 5541 C CA . VAL A 1 702 ? -10.556 29.213 38.171 1.00 35.06 702 VAL A CA 1
ATOM 5542 C C . VAL A 1 702 ? -10.636 29.904 39.516 1.00 35.06 702 VAL A C 1
ATOM 5544 O O . VAL A 1 702 ? -11.673 30.458 39.842 1.00 35.06 702 VAL A O 1
ATOM 5547 N N . ASP A 1 703 ? -9.592 29.702 40.318 1.00 34.62 703 ASP A N 1
ATOM 5548 C CA . ASP A 1 703 ? -9.067 30.669 41.289 1.00 34.62 703 ASP A CA 1
ATOM 5549 C C . ASP A 1 703 ? -7.772 30.126 41.919 1.00 34.62 703 ASP A C 1
ATOM 5551 O O . ASP A 1 703 ? -7.644 30.035 43.134 1.00 34.62 703 ASP A O 1
ATOM 5555 N N . THR A 1 704 ? -6.778 29.735 41.106 1.00 29.58 704 THR A N 1
ATOM 5556 C CA . THR A 1 704 ? -5.359 29.872 41.496 1.00 29.58 704 THR A CA 1
ATOM 5557 C C . THR A 1 704 ? -4.424 29.789 40.278 1.00 29.58 704 THR A C 1
ATOM 5559 O O . THR A 1 704 ? -4.476 28.827 39.523 1.00 29.58 704 THR A O 1
ATOM 5562 N N . ALA A 1 705 ? -3.538 30.788 40.169 1.00 24.92 705 ALA A N 1
ATOM 5563 C CA . ALA A 1 705 ? -2.293 30.855 39.384 1.00 24.92 705 ALA A CA 1
ATOM 5564 C C . ALA A 1 705 ? -2.331 31.286 37.894 1.00 24.92 705 ALA A C 1
ATOM 5566 O O . ALA A 1 705 ? -2.377 30.489 36.966 1.00 24.92 705 ALA A O 1
ATOM 5567 N N . SER A 1 706 ? -2.230 32.612 37.729 1.00 25.81 706 SER A N 1
ATOM 5568 C CA . SER A 1 706 ? -1.301 33.370 36.866 1.00 25.81 706 SER A CA 1
ATOM 5569 C C . SER A 1 706 ? -0.898 32.837 35.483 1.00 25.81 706 SER A C 1
ATOM 5571 O O . SER A 1 706 ? -0.156 31.869 35.350 1.00 25.81 706 SER A O 1
ATOM 5573 N N . SER A 1 707 ? -1.241 33.648 34.477 1.00 33.78 707 SER A N 1
ATOM 5574 C CA . SER A 1 707 ? -0.370 34.092 33.378 1.00 33.78 707 SER A CA 1
ATOM 5575 C C . SER A 1 707 ? 0.918 33.292 33.139 1.00 33.78 707 SER A C 1
ATOM 5577 O O . SER A 1 707 ? 1.940 33.521 33.784 1.00 33.78 707 SER A O 1
ATOM 5579 N N . SER A 1 708 ? 0.920 32.469 32.101 1.00 23.53 708 SER A N 1
ATOM 5580 C CA . SER A 1 708 ? 2.078 32.378 31.214 1.00 23.53 708 SER A CA 1
ATOM 5581 C C . SER A 1 708 ? 1.606 31.927 29.840 1.00 23.53 708 SER A C 1
ATOM 5583 O O . SER A 1 708 ? 1.036 30.855 29.664 1.00 23.53 708 SER A O 1
ATOM 5585 N N . GLN A 1 709 ? 1.802 32.821 28.874 1.00 31.31 709 GLN A N 1
ATOM 5586 C CA . GLN A 1 709 ? 1.857 32.478 27.464 1.00 31.31 709 GLN A CA 1
ATOM 5587 C C . GLN A 1 709 ? 2.838 31.318 27.288 1.00 31.31 709 GLN A C 1
ATOM 5589 O O . GLN A 1 709 ? 3.967 31.394 27.771 1.00 31.31 709 GLN A O 1
ATOM 5594 N N . VAL A 1 710 ? 2.435 30.295 26.545 1.00 23.17 710 VAL A N 1
ATOM 5595 C CA . VAL A 1 710 ? 3.381 29.397 25.889 1.00 23.17 710 VAL A CA 1
ATOM 5596 C C . VAL A 1 710 ? 3.058 29.445 24.403 1.00 23.17 710 VAL A C 1
ATOM 5598 O O . VAL A 1 710 ? 2.011 28.976 23.964 1.00 23.17 710 VAL A O 1
ATOM 5601 N N . ASN A 1 711 ? 3.953 30.108 23.666 1.00 27.08 711 ASN A N 1
ATOM 5602 C CA . ASN A 1 711 ? 4.091 30.002 22.219 1.00 27.08 711 ASN A CA 1
ATOM 5603 C C . ASN A 1 711 ? 4.264 28.531 21.839 1.00 27.08 711 ASN A C 1
ATOM 5605 O O . ASN A 1 711 ? 5.029 27.828 22.500 1.00 27.08 711 ASN A O 1
ATOM 5609 N N . LEU A 1 712 ? 3.658 28.111 20.733 1.00 24.09 712 LEU A N 1
ATOM 5610 C CA . LEU A 1 712 ? 4.075 26.897 20.046 1.00 24.09 712 LEU A CA 1
ATOM 5611 C C . LEU A 1 712 ? 4.449 27.237 18.604 1.00 24.09 712 LEU A C 1
ATOM 5613 O O . LEU A 1 712 ? 3.645 27.772 17.841 1.00 24.09 712 LEU A O 1
ATOM 5617 N N . VAL A 1 713 ? 5.741 27.001 18.369 1.00 27.52 713 VAL A N 1
ATOM 5618 C CA . VAL A 1 713 ? 6.474 26.880 17.106 1.00 27.52 713 VAL A CA 1
ATOM 5619 C C . VAL A 1 713 ? 5.934 25.706 16.307 1.00 27.52 713 VAL A C 1
ATOM 5621 O O . VAL A 1 713 ? 5.582 24.696 16.961 1.00 27.52 713 VAL A O 1
#

pLDDT: mean 77.41, std 15.78, range [23.17, 96.12]

Sequence (713 aa):
MFFTLFLLRSAHGMDLGEIKDLFTKNGIKLDQDDISKEIKSLINQLADAKTKMLPLIQELTTKFELSPTVEELQTSYNAVSKLMSNKTALVDILTPEMSAQKEELKMLLDEWKIVGKFLRVFGFDDGKIKKVVEAIYKNDKKFTIEDAINALGYPTGYLYYMADGINGIFAEKGITIPDFLAHFFIESKKFLASIKTLSEAIADNKITLVEIFKEFDAAFDTSLSVIDAMRTIFGKTMTLLLYPIVQLIPKSEKEVVSRFTDLVSLYDDILKEALPPMITSQLKDTAGPFMEIARKSIDTKELTIPEDARETFQFISTFFDNQTSLISQTSDASSFQKYFSKDSLIHALMVGDLPLMKGIVVTMIGEKPTDERVKNLVNEITASLDEKERIPVGFNETVVEYLFDNGYPLRGMKVDVTFNELLKEIGFEPYDVDTIKQTIDVLISFFDKHKDAAPVIITKIKRILNEVKNIVTPDTKVSDLIKLCPFGDAVITLLECSSKLDDASINATIEQKAAYFKDFTFQGIKVLPTLDKWIELGNATLDTFLVNVITSSEEGKKSVEQVRKVIAVFNEKKEKITGNDIKNIFGKEYTDFVSALNESTRFTYYTTGQWLNLVTGIDFTPTMNAFYQITASGAQGSVKFAAIADAGNKLEDQQQELGKKYEIGNKKLSTGAIIGIVVAVLAVIAISCFAVYFFVFRKKSVDTASSSQVNLV

Foldseek 3Di:
DVVVVVCCCVPPVDDLVVVQQQQALFFGFQVPDPVLVVVLVLLVLLLDQQRFDQVSLQCVCVVVVDPPHSVVVLVVCVVCVCFFFQLFFPQVPVPCVLVVCLVVLVVCLVVLVLVCLVCVLLPFDSVLVSVVSVCNNVVPSRHGLNSLCVNVVFLCQLLSLLSVLVCCCRVPVGDGSLSNCVSLVQNSVLLSVLSVLVSVQCVVSGHGLLSVLSNVLSVVSNVVSNLVSLLLVLLSVLLRVLVSVLSRFAQDLVSLLVSLVSVLVSLVVLLPPPFDPVLNVLSCVQCVVVNVQSVVCSVVLKRFFDQVCLVVLVLVLQQLDQQFFPLLNPDDDLDCVLCQGCQALLNQLLVFQDFNLSNVCSNVPSDHDDPVNSVVVLVVVVCQLVFFDFDDVCVLVVVLVVLCVVLQVLAPPDQQAFPQVVCVVSPHHGHALVSLLSSLVSVLVSLVVVCVLQVLVSVLVNVLSVLCNVQDDRNRTNLSNLVSDVQSVLVVLSSQLSNPDDPVCVPDDSVRSLVSQQRRDGQQFRPSQLVVQSNVVGGHGPVVSLVSTHGRDPRSVLVSVLVVQLVVVCVVQPSSDGSVSSCVSCPVVSVSVSSNSCSVCVNSNGRSQRVSCSSNVDGCSQLSVLSSLQSVCSSVSIGRSRSSSSNSNSSVVSSVVSCVVSPSPPPDRNTTDPPSVCVVVCVSCVVSVVCCCSSPNPDPPPDDDDDDDDDDD

Secondary structure (DSSP, 8-state):
-HHHHHHHHHHH---HHHHHHHEETTEEE-TT-HHHHHHHHHHHHHH-TT-BHHHHHHHHHHHTTPSSPHHHHHHHHHHHHTTS-TTSBGGGTS-HHHHHTHHHHHHHHHTHHHHHHHHHHTT--HHHHHHHHHHHHHT-TT-BHHHHHHHHT--THHHHHHHHHHHHHHSSS--BHHHHHHHTT--HHHHHHHHHHHHHHHTTSEE-HHHHHHHHHHHHHHHHHHHHHHHHHHHHHHHHHHHHHHHHS-SSHHHHHHHHHHHHHHHHHHHHS---HHHHHHHHHHTHHHHHHHHHHHHHTEEEPPHHHHHHHHHHHHHH-TTS-SHHHH--STTTHHHHSTTSHHHHHHHSSSBHHHHHHHHHHSSPPPHHHHHHHHHHHHHHHHS-EEPPTTHHHHHHHHHHHHHGGGTT--SSSBHHHHHHHTTPPPPPHHHHHHHHHHHHHHHHHTGGGSHHHHHHHHHHHHHHHHH--TT-BHHHHHTTSTTHHHHHHHHHHHTT--GGGGG--HHHHHHHTTT-EETTEEHHHHHHHHHHH-EE-HHHHHHT--BSSHHHHHHHHHHHHHHHHHHHHGGG-BHHHHHHHHTHHHHHHHHHHHHHHTTTT--HHHHHHHHHSS--HHHHHHHHHHHHHHHTTEEEHHHHHHHHHHHHHHHHHHHHHTT-------S---HHHHHHHHHHHHHHHHHHIIIIITTSSSSS---------

Mean predicted aligned error: 13.72 Å

Solvent-accessible surface area (backbone atoms only — not comparable to full-atom values): 37049 Å² total; per-residue (Å²): 101,75,69,52,55,52,46,44,40,72,74,68,68,56,51,72,66,67,54,45,72,31,51,49,69,69,22,39,50,39,77,89,42,73,66,43,57,52,52,48,53,52,40,45,49,68,33,37,66,80,36,41,43,46,68,50,50,43,52,50,23,67,73,65,70,38,83,76,39,59,68,52,51,48,47,54,43,58,69,45,47,70,57,36,35,35,75,31,25,43,51,80,71,54,49,76,69,53,72,71,39,47,65,62,48,48,48,52,61,74,44,32,75,58,52,36,51,55,36,44,68,47,69,44,52,36,75,45,44,48,52,47,54,51,28,54,68,69,60,37,65,84,44,22,45,50,57,48,36,61,34,69,68,58,74,56,44,63,51,9,42,34,40,48,33,54,45,26,37,74,67,82,55,60,29,27,45,42,59,39,32,48,38,55,60,25,59,34,69,62,47,35,53,27,41,35,53,43,32,62,42,56,67,72,40,38,36,31,66,56,46,52,50,53,35,52,45,25,52,49,53,41,51,50,40,50,50,54,14,50,24,46,53,44,26,48,47,48,33,46,65,42,47,63,54,48,53,59,39,39,58,34,48,68,46,41,42,48,43,44,50,51,52,45,50,49,53,57,50,56,71,70,44,97,61,59,68,69,31,53,50,45,29,48,73,66,46,35,64,57,42,52,45,39,59,54,18,56,79,68,44,35,42,72,41,56,77,87,53,17,60,58,23,47,58,55,21,52,69,23,32,83,76,36,19,43,53,46,72,70,57,80,67,65,77,54,41,18,59,40,28,71,57,3,38,62,40,15,50,63,71,16,78,38,39,36,49,46,6,47,47,12,45,75,72,45,47,84,66,46,73,66,57,42,49,50,52,46,49,51,52,52,50,59,49,69,36,63,46,56,73,60,89,62,49,65,56,54,53,39,49,52,51,44,67,66,23,57,81,40,38,73,50,71,54,84,39,27,52,42,56,54,33,45,75,73,67,36,66,57,69,57,51,64,61,53,40,51,35,44,50,51,52,43,50,48,42,63,75,50,27,88,81,46,51,67,60,40,51,53,51,44,50,50,46,51,50,50,51,73,60,59,48,86,75,31,30,44,47,67,58,40,54,72,42,91,63,17,63,27,55,49,30,40,39,59,29,13,41,73,49,55,86,72,54,78,78,46,52,70,70,59,50,39,62,50,41,46,74,25,28,54,77,30,28,26,51,50,57,20,49,53,46,42,54,73,58,40,64,36,29,53,66,59,48,57,75,48,55,39,57,80,40,70,67,16,49,50,51,52,51,41,53,52,50,50,52,52,48,37,72,72,44,47,70,62,33,27,31,50,60,52,29,74,64,50,41,65,62,41,51,58,46,40,52,45,48,48,66,75,43,39,78,54,54,27,17,48,28,52,47,44,19,72,45,44,74,44,83,36,50,68,34,29,49,30,47,18,52,39,21,52,29,26,38,73,30,45,29,48,35,60,44,51,9,48,26,20,40,37,45,40,53,49,41,50,49,34,38,63,76,58,54,77,59,86,59,74,76,48,59,6,64,39,71,76,44,54,55,48,52,48,46,49,48,46,50,52,47,44,50,42,36,59,53,59,45,90,74,81,81,84,85,80,84,78,93,72,90,77,86,81,131

Radius of gyration: 34.92 Å; Cα contacts (8 Å, |Δi|>4): 889; chains: 1; bounding box: 83×64×89 Å

Organism: Trichomonas vaginalis (strain ATCC PRA-98 / G3) (NCBI:txid412133)